Protein AF-0000000072542657 (afdb_homodimer)

Radius of gyration: 41.45 Å; Cα contacts (8 Å, |Δi|>4): 492; chains: 2; bounding box: 58×145×96 Å

Foldseek 3Di:
DPPPVPVVPDPPPQLDDPVLVVVLVVLLVLLVVLLVVLVVVLVVLVVVLVVLLVVLVVLLVVLVCCLPDPVQPPPPVSNVLSVLVNVLSVVLSVLSVVLSVLLCVLRNVLSVVLSVVSVVLVVLVVVLVVLSVQLVVLVVQLVVLVPDDPDPVSVVSNVVSVVSNVVSSVVNCVSSVVSSVVSVVSSVCVCVSVVRSVVSSVVSVVVSVVVSCVSVVVSCVVVPPPPPADPVRVVVVVVVVVVVVCPDPVNDD/DPPPVPVVPDPPPQLDDPVLVVVLVVLLVLLVVLLVVLVVVLVVLVVVLVVLLVVLVVLLCVLVCCLPDPVQPPPPVSNVLSVLVNVLSVVLSVLSVVLSVLLCVLRNVLSVVLSVVSVVLVVLVVVLVVLSVQLVVLVVQLVVLVPDDPDPVSVVVNVVSVVSNVVSSVVNCVSSVVSSVVSVVSSVCVCVSVVRSVVSSVVSVVVSVVVSCVSVVVSCVVVVRPPPADPVRVVVVVVVVVVVVCPDPVNDD

pLDDT: mean 90.81, std 12.8, range [32.62, 98.88]

Organism: Lottia gigantea (NCBI:txid225164)

Nearest PDB structures (foldseek):
  1uru-assembly1_A-2  TM=7.744E-01  e=8.274E-05  Drosophila melanogaster
  8a1g-assembly2_B  TM=8.338E-01  e=2.857E-04  Homo sapiens
  8afz-assembly1_A  TM=7.514E-01  e=5.567E-04  Homo sapiens
  2elb-assembly1_A-2  TM=5.840E-01  e=8.678E-05  Homo sapiens
  1wdz-assembly1_B  TM=6.066E-01  e=4.753E-03  Homo sapiens

Structure (mmCIF, N/CA/C/O back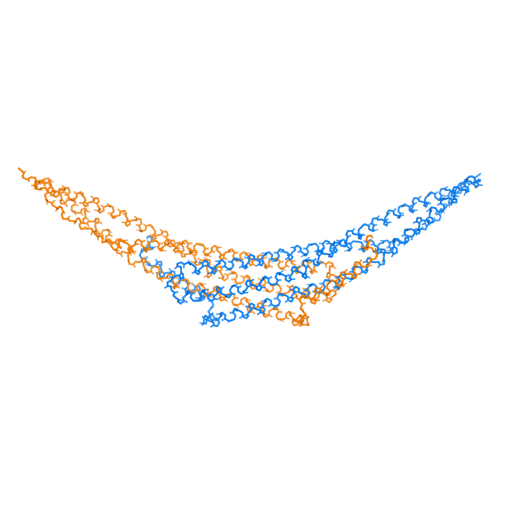bone):
data_AF-0000000072542657-model_v1
#
loop_
_entity.id
_entity.type
_entity.pdbx_description
1 polymer 'BAR domain-containing protein'
#
loop_
_atom_site.group_PDB
_atom_site.id
_atom_site.type_symbol
_atom_site.label_atom_id
_atom_site.label_alt_id
_atom_site.label_comp_id
_atom_site.label_asym_id
_atom_site.label_entity_id
_atom_site.label_seq_id
_atom_site.pdbx_PDB_ins_code
_atom_site.Cartn_x
_atom_site.Cartn_y
_atom_site.Cartn_z
_atom_site.occupancy
_atom_site.B_iso_or_equiv
_atom_site.auth_seq_id
_atom_site.auth_comp_id
_atom_site.auth_asym_id
_atom_site.auth_atom_id
_atom_site.pdbx_PDB_model_num
ATOM 1 N N . MET A 1 1 ? 28.375 70.812 43.281 1 33.03 1 MET A N 1
ATOM 2 C CA . MET A 1 1 ? 27.562 70.062 42.312 1 33.03 1 MET A CA 1
ATOM 3 C C . MET A 1 1 ? 27.156 68.688 42.812 1 33.03 1 MET A C 1
ATOM 5 O O . MET A 1 1 ? 28 67.812 43.031 1 33.03 1 MET A O 1
ATOM 9 N N . SER A 1 2 ? 26.172 68.562 43.75 1 33.94 2 SER A N 1
ATOM 10 C CA . SER A 1 2 ? 25.734 67.438 44.562 1 33.94 2 SER A CA 1
ATOM 11 C C . SER A 1 2 ? 25.344 66.25 43.719 1 33.94 2 SER A C 1
ATOM 13 O O . SER A 1 2 ? 24.531 66.375 42.781 1 33.94 2 SER A O 1
ATOM 15 N N . TRP A 1 3 ? 26.234 65.25 43.344 1 39.41 3 TRP A N 1
ATOM 16 C CA . TRP A 1 3 ? 26.141 63.938 42.719 1 39.41 3 TRP A CA 1
ATOM 17 C C . TRP A 1 3 ? 25.031 63.125 43.344 1 39.41 3 TRP A C 1
ATOM 19 O O . TRP A 1 3 ? 25.125 62.75 44.531 1 39.41 3 TRP A O 1
ATOM 29 N N . ASN A 1 4 ? 23.75 63.562 43.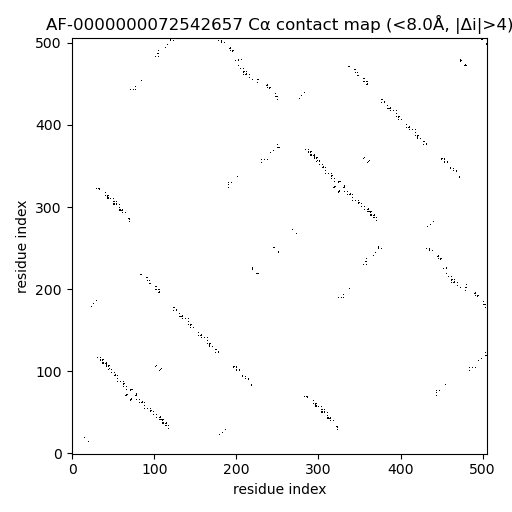375 1 40.38 4 ASN A N 1
ATOM 30 C CA . ASN A 1 4 ? 22.688 62.75 43.938 1 40.38 4 ASN A CA 1
ATOM 31 C C . ASN A 1 4 ? 22.641 61.344 43.281 1 40.38 4 ASN A C 1
ATOM 33 O O . ASN A 1 4 ? 22.297 61.25 42.125 1 40.38 4 ASN A O 1
ATOM 37 N N . PRO A 1 5 ? 23.344 60.375 43.625 1 45.75 5 PRO A N 1
ATOM 38 C CA . PRO A 1 5 ? 23.469 59 43.156 1 45.75 5 PRO A CA 1
ATOM 39 C C . PRO A 1 5 ? 22.125 58.312 42.938 1 45.75 5 PRO A C 1
ATOM 41 O O . PRO A 1 5 ? 22.047 57.281 42.281 1 45.75 5 PRO A O 1
ATOM 44 N N . PHE A 1 6 ? 21.234 58.719 43.875 1 43.47 6 PHE A N 1
ATOM 45 C CA . PHE A 1 6 ? 19.984 57.969 43.906 1 43.47 6 PHE A CA 1
ATOM 46 C C . PHE A 1 6 ? 19.062 58.469 42.781 1 43.47 6 PHE A C 1
ATOM 48 O O . PHE A 1 6 ? 17.828 58.438 42.938 1 43.47 6 PHE A O 1
ATOM 55 N N . SER A 1 7 ? 19.391 59.469 41.969 1 40.34 7 SER A N 1
ATOM 56 C CA . SER A 1 7 ? 18.469 59.656 40.844 1 40.34 7 SER A CA 1
ATOM 57 C C . SER A 1 7 ? 18.062 58.312 40.219 1 40.34 7 SER A C 1
ATOM 59 O O . SER A 1 7 ? 18.844 57.719 39.469 1 40.34 7 SER A O 1
ATOM 61 N N . ARG A 1 8 ? 17.484 57.5 41.031 1 45.34 8 ARG A N 1
ATOM 62 C CA . ARG A 1 8 ? 16.812 56.312 40.5 1 45.34 8 ARG A CA 1
ATOM 63 C C . ARG A 1 8 ? 16.125 56.625 39.156 1 45.34 8 ARG A C 1
ATOM 65 O O . ARG A 1 8 ? 15.203 57.438 39.094 1 45.34 8 ARG A O 1
ATOM 72 N N . ALA A 1 9 ? 16.797 56.656 38.094 1 43.72 9 ALA A N 1
ATOM 73 C CA . ALA A 1 9 ? 16.25 56.75 36.719 1 43.72 9 ALA A CA 1
ATOM 74 C C . ALA A 1 9 ? 14.898 56.062 36.656 1 43.72 9 ALA A C 1
ATOM 76 O O . ALA A 1 9 ? 14.711 54.969 37.219 1 43.72 9 ALA A O 1
ATOM 77 N N . ALA A 1 10 ? 13.781 56.656 36.562 1 46.75 10 ALA A N 1
ATOM 78 C CA . ALA A 1 10 ? 12.414 56.156 36.312 1 46.75 10 ALA A CA 1
ATOM 79 C C . ALA A 1 10 ? 12.422 54.875 35.5 1 46.75 10 ALA A C 1
ATOM 81 O O . ALA A 1 10 ? 13.234 54.719 34.594 1 46.75 10 ALA A O 1
ATOM 82 N N . PRO A 1 11 ? 11.977 53.75 35.938 1 47.59 11 PRO A N 1
ATOM 83 C CA . PRO A 1 11 ? 11.883 52.469 35.188 1 47.59 11 PRO A CA 1
ATOM 84 C C . PRO A 1 11 ? 11.531 52.719 33.719 1 47.59 11 PRO A C 1
ATOM 86 O O . PRO A 1 11 ? 10.609 53.469 33.406 1 47.59 11 PRO A O 1
ATOM 89 N N . ARG A 1 12 ? 12.492 52.719 32.781 1 54 12 ARG A N 1
ATOM 90 C CA . ARG A 1 12 ? 12.359 52.875 31.328 1 54 12 ARG A CA 1
ATOM 91 C C . ARG A 1 12 ? 11.047 52.281 30.828 1 54 12 ARG A C 1
ATOM 93 O O . ARG A 1 12 ? 10.742 51.125 31.125 1 54 12 ARG A O 1
ATOM 100 N N . LYS A 1 13 ? 9.984 53.062 30.734 1 57.72 13 LYS A N 1
ATOM 101 C CA . LYS A 1 13 ? 8.672 52.625 30.25 1 57.72 13 LYS A CA 1
ATOM 102 C C . LYS A 1 13 ? 8.789 51.75 29.016 1 57.72 13 LYS A C 1
ATOM 104 O O . LYS A 1 13 ? 9.289 52.188 27.969 1 57.72 13 LYS A O 1
ATOM 109 N N . SER A 1 14 ? 8.898 50.562 29.203 1 66.75 14 SER A N 1
ATOM 110 C CA . SER A 1 14 ? 8.93 49.625 28.078 1 66.75 14 SER A CA 1
ATOM 111 C C . SER A 1 14 ? 7.664 49.75 27.234 1 66.75 14 SER A C 1
ATOM 113 O O . SER A 1 14 ? 6.578 50 27.766 1 66.75 14 SER A O 1
ATOM 115 N N . VAL A 1 15 ? 7.785 49.938 25.969 1 80.19 15 VAL A N 1
ATOM 116 C CA . VAL A 1 15 ? 6.699 50.094 25 1 80.19 15 VAL A CA 1
ATOM 117 C C . VAL A 1 15 ? 5.809 48.844 25.031 1 80.19 15 VAL A C 1
ATOM 119 O O . VAL A 1 15 ? 4.625 48.938 24.688 1 80.19 15 VAL A O 1
ATOM 122 N N . ILE A 1 16 ? 6.367 47.719 25.578 1 85.5 16 ILE A N 1
ATOM 123 C CA . ILE A 1 16 ? 5.605 46.469 25.625 1 85.5 16 ILE A CA 1
ATOM 124 C C . ILE A 1 16 ? 5.777 45.812 26.984 1 85.5 16 ILE A C 1
ATOM 126 O O . ILE A 1 16 ? 6.883 45.781 27.547 1 85.5 16 ILE A O 1
ATOM 130 N N . SER A 1 17 ? 4.715 45.469 27.547 1 87.88 17 SER A N 1
ATOM 131 C CA . SER A 1 17 ? 4.762 44.781 28.844 1 87.88 17 SER A CA 1
ATOM 132 C C . SER A 1 17 ? 5.371 43.375 28.703 1 87.88 17 SER A C 1
ATOM 134 O O . SER A 1 17 ? 5.324 42.781 27.625 1 87.88 17 SER A O 1
ATOM 136 N N . ARG A 1 18 ? 5.859 42.875 29.75 1 89.38 18 ARG A N 1
ATOM 137 C CA . ARG A 1 18 ? 6.453 41.531 29.766 1 89.38 18 ARG A CA 1
ATOM 138 C C . ARG A 1 18 ? 5.414 40.469 29.438 1 89.38 18 ARG A C 1
ATOM 140 O O . ARG A 1 18 ? 5.715 39.5 28.75 1 89.38 18 ARG A O 1
ATOM 147 N N . THR A 1 19 ? 4.215 40.594 29.922 1 91.44 19 THR A N 1
ATOM 148 C CA . THR A 1 19 ? 3.127 39.625 29.672 1 91.44 19 THR A CA 1
ATOM 149 C C . THR A 1 19 ? 2.756 39.594 28.203 1 91.44 19 THR A C 1
ATOM 151 O O . THR A 1 19 ? 2.578 38.531 27.625 1 91.44 19 THR A O 1
ATOM 154 N N . GLN A 1 20 ? 2.672 40.781 27.609 1 90.94 20 GLN A N 1
ATOM 155 C CA . GLN A 1 20 ? 2.342 40.844 26.188 1 90.94 20 GLN A CA 1
ATOM 156 C C . GLN A 1 20 ? 3.426 40.219 25.328 1 90.94 20 GLN A C 1
ATOM 158 O O . GLN A 1 20 ? 3.125 39.531 24.328 1 90.94 20 GLN A O 1
ATOM 163 N N . GLU A 1 21 ? 4.621 40.406 25.734 1 92.69 21 GLU A N 1
ATOM 164 C CA . GLU A 1 21 ? 5.742 39.844 25 1 92.69 21 GLU A CA 1
ATOM 165 C C . GLU A 1 21 ? 5.742 38.312 25.125 1 92.69 21 GLU A C 1
ATOM 167 O O . GLU A 1 21 ? 5.996 37.625 24.141 1 92.69 21 GLU A O 1
ATOM 172 N N . ARG A 1 22 ? 5.414 37.844 26.25 1 94.75 22 ARG A N 1
ATOM 173 C CA . ARG A 1 22 ? 5.355 36.375 26.469 1 94.75 22 ARG A CA 1
ATOM 174 C C . ARG A 1 22 ? 4.262 35.75 25.625 1 94.75 22 ARG A C 1
ATOM 176 O O . ARG A 1 22 ? 4.465 34.688 25.047 1 94.75 22 ARG A O 1
ATOM 183 N N . GLU A 1 23 ? 3.115 36.375 25.594 1 95.19 23 GLU A N 1
ATOM 184 C CA . GLU A 1 23 ? 2.002 35.875 24.781 1 95.19 23 GLU A CA 1
ATOM 185 C C . GLU A 1 23 ? 2.346 35.906 23.297 1 95.19 23 GLU A C 1
ATOM 187 O O . GLU A 1 23 ? 1.995 34.969 22.578 1 95.19 23 GLU A O 1
ATOM 192 N N . PHE A 1 24 ? 2.992 36.938 22.906 1 95.75 24 PHE A N 1
ATOM 193 C CA . PHE A 1 24 ? 3.422 37.062 21.516 1 95.75 24 PHE A CA 1
ATOM 194 C C . PHE A 1 24 ? 4.391 35.938 21.156 1 95.75 24 PHE A C 1
ATOM 196 O O . PHE A 1 24 ? 4.25 35.281 20.125 1 95.75 24 PHE A O 1
ATOM 203 N N . GLU A 1 25 ? 5.32 35.656 22.031 1 96 25 GLU A N 1
ATOM 204 C CA . GLU A 1 25 ? 6.305 34.625 21.812 1 96 25 GLU A CA 1
ATOM 205 C C . GLU A 1 25 ? 5.641 33.25 21.719 1 96 25 GLU A C 1
ATOM 207 O O . GLU A 1 25 ? 6.055 32.406 20.922 1 96 25 GLU A O 1
ATOM 212 N N . LYS A 1 26 ? 4.676 33.031 22.531 1 96.38 26 LYS A N 1
ATOM 213 C CA . LYS A 1 26 ? 3.922 31.781 22.5 1 96.38 26 LYS A CA 1
ATOM 214 C C . LYS A 1 26 ? 3.219 31.609 21.156 1 96.38 26 LYS A C 1
ATOM 216 O O . LYS A 1 26 ? 3.227 30.5 20.594 1 96.38 26 LYS A O 1
ATOM 221 N N . ASP A 1 27 ? 2.623 32.656 20.672 1 96.06 27 ASP A N 1
ATOM 222 C CA . ASP A 1 27 ? 1.926 32.625 19.391 1 96.06 27 ASP A CA 1
ATOM 223 C C . ASP A 1 27 ? 2.898 32.344 18.25 1 96.06 27 ASP A C 1
ATOM 225 O O . ASP A 1 27 ? 2.592 31.562 17.344 1 96.06 27 ASP A O 1
ATOM 229 N N . VAL A 1 28 ? 4.023 32.969 18.312 1 96.31 28 VAL A N 1
ATOM 230 C CA . VAL A 1 28 ? 5.031 32.781 17.281 1 96.31 28 VAL A CA 1
ATOM 231 C C . VAL A 1 28 ? 5.512 31.328 17.281 1 96.31 28 VAL A C 1
ATOM 233 O O . VAL A 1 28 ? 5.691 30.719 16.219 1 96.31 28 VAL A O 1
ATOM 236 N N . LYS A 1 29 ? 5.68 30.797 18.453 1 96.81 29 LYS A N 1
ATOM 237 C CA . LYS A 1 29 ? 6.082 29.391 18.562 1 96.81 29 LYS A CA 1
ATOM 238 C C . LYS A 1 29 ? 5.023 28.469 17.969 1 96.81 29 LYS A C 1
ATOM 240 O O . LYS A 1 29 ? 5.352 27.484 17.297 1 96.81 29 LYS A O 1
ATOM 245 N N . LYS A 1 30 ? 3.787 28.734 18.234 1 95.5 30 LYS A N 1
ATOM 246 C CA . LYS A 1 30 ? 2.689 27.938 17.688 1 95.5 30 LYS A CA 1
ATOM 247 C C . LYS A 1 30 ? 2.684 27.969 16.172 1 95.5 30 LYS A C 1
ATOM 249 O O . LYS A 1 30 ? 2.418 26.953 15.523 1 95.5 30 LYS A O 1
ATOM 254 N N . ILE A 1 31 ? 2.977 29.125 15.641 1 96.12 31 ILE A N 1
ATOM 255 C CA . ILE A 1 31 ? 3.043 29.266 14.188 1 96.12 31 ILE A CA 1
ATOM 256 C C . ILE A 1 31 ? 4.141 28.375 13.633 1 96.12 31 ILE A C 1
ATOM 258 O O . ILE A 1 31 ? 3.951 27.719 12.602 1 96.12 31 ILE A O 1
ATOM 262 N N . GLU A 1 32 ? 5.227 28.375 14.312 1 96.12 32 GLU A N 1
ATOM 263 C CA . GLU A 1 32 ? 6.328 27.516 13.883 1 96.12 32 GLU A CA 1
ATOM 264 C C . GLU A 1 32 ? 5.941 26.047 13.938 1 96.12 32 GLU A C 1
ATOM 266 O O . GLU A 1 32 ? 6.258 25.281 13.023 1 96.12 32 GLU A O 1
ATOM 271 N N . GLU A 1 33 ? 5.285 25.656 14.969 1 96.25 33 GLU A N 1
ATOM 272 C CA . GLU A 1 33 ? 4.836 24.281 15.117 1 96.25 33 GLU A CA 1
ATOM 273 C C . GLU A 1 33 ? 3.805 23.906 14.062 1 96.25 33 GLU A C 1
ATOM 275 O O . GLU A 1 33 ? 3.791 22.781 13.562 1 96.25 33 GLU A O 1
ATOM 280 N N . LEU A 1 34 ? 2.904 24.859 13.773 1 95.88 34 LEU A N 1
ATOM 281 C CA . LEU A 1 34 ? 1.908 24.641 12.734 1 95.88 34 LEU A CA 1
ATOM 282 C C . LEU A 1 34 ? 2.576 24.391 11.391 1 95.88 34 LEU A C 1
ATOM 284 O O . LEU A 1 34 ? 2.172 23.484 10.648 1 95.88 34 LEU A O 1
ATOM 288 N N . ASP A 1 35 ? 3.543 25.188 11.109 1 95.5 35 ASP A N 1
ATOM 289 C CA . ASP A 1 35 ? 4.289 25.016 9.867 1 95.5 35 ASP A CA 1
ATOM 290 C C . ASP A 1 35 ? 4.926 23.625 9.797 1 95.5 35 ASP A C 1
ATOM 292 O O . ASP A 1 35 ? 4.754 22.906 8.812 1 95.5 35 ASP A O 1
ATOM 296 N N . GLU A 1 36 ? 5.594 23.234 10.859 1 96.5 36 GLU A N 1
ATOM 297 C CA . GLU A 1 36 ? 6.266 21.938 10.914 1 96.5 36 GLU A CA 1
ATOM 298 C C . GLU A 1 36 ? 5.266 20.797 10.789 1 96.5 36 GLU A C 1
ATOM 300 O O . GLU A 1 36 ? 5.492 19.844 10.031 1 96.5 36 GLU A O 1
ATOM 305 N N . SER A 1 37 ? 4.176 20.875 11.531 1 95.94 37 SER A N 1
ATOM 306 C CA . SER A 1 37 ? 3.162 19.828 11.516 1 95.94 37 SER A CA 1
ATOM 307 C C . SER A 1 37 ? 2.52 19.703 10.133 1 95.94 37 SER A C 1
ATOM 309 O O . SER A 1 37 ? 2.236 18.594 9.68 1 95.94 37 SER A O 1
ATOM 311 N N . SER A 1 38 ? 2.23 20.859 9.516 1 96.38 38 SER A N 1
ATOM 312 C CA . SER A 1 38 ? 1.633 20.844 8.188 1 96.38 38 SER A CA 1
ATOM 313 C C . SER A 1 38 ? 2.555 20.172 7.172 1 96.38 38 SER A C 1
ATOM 315 O O . SER A 1 38 ? 2.107 19.359 6.359 1 96.38 38 SER A O 1
ATOM 317 N N . ARG A 1 39 ? 3.836 20.438 7.246 1 96.94 39 ARG A N 1
ATOM 318 C CA . ARG A 1 39 ? 4.816 19.844 6.34 1 96.94 39 ARG A CA 1
ATOM 319 C C . ARG A 1 39 ? 4.93 18.344 6.562 1 96.94 39 ARG A C 1
ATOM 321 O O . ARG A 1 39 ? 4.969 17.578 5.602 1 96.94 39 ARG A O 1
ATOM 328 N N . LYS A 1 40 ? 4.941 18 7.766 1 97.25 40 LYS A N 1
ATOM 329 C CA . LYS A 1 40 ? 5.027 16.578 8.102 1 97.25 40 LYS A CA 1
ATOM 330 C C . LYS A 1 40 ? 3.807 15.812 7.598 1 97.25 40 LYS A C 1
ATOM 332 O O . LYS A 1 40 ? 3.939 14.734 7.012 1 97.25 40 LYS A O 1
ATOM 337 N N . LEU A 1 41 ? 2.67 16.359 7.711 1 97.25 41 LEU A N 1
ATOM 338 C CA . LEU A 1 41 ? 1.425 15.68 7.387 1 97.25 41 LEU A CA 1
ATOM 339 C C . LEU A 1 41 ? 1.286 15.492 5.879 1 97.25 41 LEU A C 1
ATOM 341 O O . LEU A 1 41 ? 0.872 14.422 5.422 1 97.25 41 LEU A O 1
ATOM 345 N N . TYR A 1 42 ? 1.522 16.547 5.09 1 97.31 42 TYR A N 1
ATOM 346 C CA . TYR A 1 42 ? 1.336 16.328 3.66 1 97.31 42 TYR A CA 1
ATOM 347 C C . TYR A 1 42 ? 2.357 15.336 3.119 1 97.31 42 TYR A C 1
ATOM 349 O O . TYR A 1 42 ? 2.074 14.602 2.17 1 97.31 42 TYR A O 1
ATOM 357 N N . LYS A 1 43 ? 3.58 15.25 3.756 1 98.25 43 LYS A N 1
ATOM 358 C CA . LYS A 1 43 ? 4.551 14.227 3.371 1 98.25 43 LYS A CA 1
ATOM 359 C C . LYS A 1 43 ? 4.055 12.828 3.732 1 98.25 43 LYS A C 1
ATOM 361 O O . LYS A 1 43 ? 4.223 11.883 2.961 1 98.25 43 LYS A O 1
ATOM 366 N N . ASP A 1 44 ? 3.484 12.719 4.883 1 98.25 44 ASP A N 1
ATOM 367 C CA . ASP A 1 44 ? 2.914 11.445 5.312 1 98.25 44 ASP A CA 1
ATOM 368 C C . ASP A 1 44 ? 1.829 10.969 4.348 1 98.25 44 ASP A C 1
ATOM 370 O O . ASP A 1 44 ? 1.797 9.805 3.965 1 98.25 44 ASP A O 1
ATOM 374 N N . VAL A 1 45 ? 0.948 11.844 3.977 1 98.75 45 VAL A N 1
ATOM 375 C CA . VAL A 1 45 ? -0.148 11.484 3.082 1 98.75 45 VAL A CA 1
ATOM 376 C C . VAL A 1 45 ? 0.405 11.117 1.708 1 98.75 45 VAL A C 1
ATOM 378 O O . VAL A 1 45 ? -0.086 10.188 1.062 1 98.75 45 VAL A O 1
ATOM 381 N N . LYS A 1 46 ? 1.39 11.828 1.282 1 98.75 46 LYS A N 1
ATOM 382 C CA . LYS A 1 46 ? 2.033 11.484 0.019 1 98.75 46 LYS A CA 1
ATOM 383 C C . LYS A 1 46 ? 2.59 10.062 0.056 1 98.75 46 LYS A C 1
ATOM 385 O O . LYS A 1 46 ? 2.449 9.312 -0.909 1 98.75 46 LYS A O 1
ATOM 390 N N . ARG A 1 47 ? 3.262 9.758 1.125 1 98.69 47 ARG A N 1
ATOM 391 C CA . ARG A 1 47 ? 3.785 8.406 1.292 1 98.69 47 ARG A CA 1
ATOM 392 C C . ARG A 1 47 ? 2.66 7.375 1.26 1 98.69 47 ARG A C 1
ATOM 394 O O . ARG A 1 47 ? 2.822 6.289 0.696 1 98.69 47 ARG A O 1
ATOM 401 N N . TRP A 1 48 ? 1.566 7.688 1.832 1 98.88 48 TRP A N 1
ATOM 402 C CA . TRP A 1 48 ? 0.396 6.816 1.828 1 98.88 48 TRP A CA 1
ATOM 403 C C . TRP A 1 48 ? -0.142 6.633 0.413 1 98.88 48 TRP A C 1
ATOM 405 O O . TRP A 1 48 ? -0.475 5.52 0.008 1 98.88 48 TRP A O 1
ATOM 415 N N . ILE A 1 49 ? -0.202 7.688 -0.342 1 98.88 49 ILE A N 1
ATOM 416 C CA . ILE A 1 49 ? -0.633 7.637 -1.735 1 98.88 49 ILE A CA 1
ATOM 417 C C . ILE A 1 49 ? 0.293 6.715 -2.529 1 98.88 49 ILE A C 1
ATOM 419 O O . ILE A 1 49 ? -0.171 5.867 -3.295 1 98.88 49 ILE A O 1
ATOM 423 N N . GLU A 1 50 ? 1.547 6.852 -2.303 1 98.75 50 GLU A N 1
ATOM 424 C CA . GLU A 1 50 ? 2.525 6.02 -2.992 1 98.75 50 GLU A CA 1
ATOM 425 C C . GLU A 1 50 ? 2.355 4.547 -2.627 1 98.75 50 GLU A C 1
ATOM 427 O O . GLU A 1 50 ? 2.453 3.672 -3.488 1 98.75 50 GLU A O 1
ATOM 432 N N . ALA A 1 51 ? 2.164 4.27 -1.41 1 98.75 51 ALA A N 1
ATOM 433 C CA . ALA A 1 51 ? 1.943 2.898 -0.955 1 98.75 51 ALA A CA 1
ATOM 434 C C . ALA A 1 51 ? 0.683 2.309 -1.582 1 98.75 51 ALA A C 1
ATOM 436 O O . ALA A 1 51 ? 0.673 1.147 -1.997 1 98.75 51 ALA A O 1
ATOM 437 N N . ASN A 1 52 ? -0.384 3.094 -1.649 1 98.81 52 ASN A N 1
ATOM 438 C CA . ASN A 1 52 ? -1.615 2.654 -2.297 1 98.81 52 ASN A CA 1
ATOM 439 C C . ASN A 1 52 ? -1.377 2.279 -3.758 1 98.81 52 ASN A C 1
ATOM 441 O O . ASN A 1 52 ? -1.9 1.273 -4.238 1 98.81 52 ASN A O 1
ATOM 445 N N . ASN A 1 53 ? -0.624 3.107 -4.387 1 98.75 53 ASN A N 1
ATOM 446 C CA . ASN A 1 53 ? -0.299 2.822 -5.777 1 98.75 53 ASN A CA 1
ATOM 447 C C . ASN A 1 53 ? 0.475 1.515 -5.918 1 98.75 53 ASN A C 1
ATOM 449 O O . ASN A 1 53 ? 0.244 0.747 -6.852 1 98.75 53 ASN A O 1
ATOM 453 N N . ALA A 1 54 ? 1.389 1.293 -5.027 1 98.69 54 ALA A N 1
ATOM 454 C CA . ALA A 1 54 ? 2.176 0.062 -5.047 1 98.69 54 ALA A CA 1
ATOM 455 C C . ALA A 1 54 ? 1.285 -1.16 -4.84 1 98.69 54 ALA A C 1
ATOM 457 O O . ALA A 1 54 ? 1.488 -2.197 -5.477 1 98.69 54 ALA A O 1
ATOM 458 N N . VAL A 1 55 ? 0.282 -1.086 -3.971 1 98.75 55 VAL A N 1
ATOM 459 C CA . VAL A 1 55 ? -0.667 -2.17 -3.742 1 98.75 55 VAL A CA 1
ATOM 460 C C . VAL A 1 55 ? -1.443 -2.457 -5.023 1 98.75 55 VAL A C 1
ATOM 462 O O . VAL A 1 55 ? -1.523 -3.605 -5.465 1 98.75 55 VAL A O 1
ATOM 465 N N . ALA A 1 56 ? -1.954 -1.392 -5.605 1 98.5 56 ALA A N 1
ATOM 466 C CA . ALA A 1 56 ? -2.748 -1.55 -6.82 1 98.5 56 ALA A CA 1
ATOM 467 C C . ALA A 1 56 ? -1.924 -2.193 -7.934 1 98.5 56 ALA A C 1
ATOM 469 O O . ALA A 1 56 ? -2.379 -3.137 -8.586 1 98.5 56 ALA A O 1
ATOM 470 N N . LYS A 1 57 ? -0.743 -1.73 -8.109 1 98.25 57 LYS A N 1
ATOM 471 C CA . LYS A 1 57 ? 0.137 -2.234 -9.156 1 98.25 57 LYS A CA 1
ATOM 472 C C . LYS A 1 57 ? 0.514 -3.691 -8.906 1 98.25 57 LYS A C 1
ATOM 474 O O . LYS A 1 57 ? 0.487 -4.512 -9.828 1 98.25 57 LYS A O 1
ATOM 479 N N . SER A 1 58 ? 0.919 -4 -7.719 1 98.44 58 SER A N 1
ATOM 480 C CA . SER A 1 58 ? 1.338 -5.355 -7.383 1 98.44 58 SER A CA 1
ATOM 481 C C . SER A 1 58 ? 0.176 -6.336 -7.496 1 98.44 58 SER A C 1
ATOM 483 O O . SER A 1 58 ? 0.352 -7.465 -7.957 1 98.44 58 SER A O 1
ATOM 485 N N . GLU A 1 59 ? -0.988 -5.906 -7.066 1 98.25 59 GLU A N 1
ATOM 486 C CA . GLU A 1 59 ? -2.158 -6.77 -7.176 1 98.25 59 GLU A CA 1
ATOM 487 C C . GLU A 1 59 ? -2.504 -7.047 -8.641 1 98.25 59 GLU A C 1
ATOM 489 O O . GLU A 1 59 ? -2.799 -8.188 -9.008 1 98.25 59 GLU A O 1
ATOM 494 N N . ARG A 1 60 ? -2.467 -6.062 -9.445 1 97.75 60 ARG A N 1
ATOM 495 C CA . ARG A 1 60 ? -2.717 -6.223 -10.875 1 97.75 60 ARG A CA 1
ATOM 496 C C . ARG A 1 60 ? -1.705 -7.18 -11.5 1 97.75 60 ARG A C 1
ATOM 498 O O . ARG A 1 60 ? -2.062 -8 -12.352 1 97.75 60 ARG A O 1
ATOM 505 N N . LYS A 1 61 ? -0.526 -7.055 -11.109 1 98.25 61 LYS A N 1
ATOM 506 C CA . LYS A 1 61 ? 0.523 -7.926 -11.625 1 98.25 61 LYS A CA 1
ATOM 507 C C . LYS A 1 61 ? 0.24 -9.383 -11.297 1 98.25 61 LYS A C 1
ATOM 509 O O . LYS A 1 61 ? 0.431 -10.266 -12.141 1 98.25 61 LYS A O 1
ATOM 514 N N . ILE A 1 62 ? -0.182 -9.664 -10.086 1 98.44 62 ILE A N 1
ATOM 515 C CA . ILE A 1 62 ? -0.507 -11.023 -9.672 1 98.44 62 ILE A CA 1
ATOM 516 C C . ILE A 1 62 ? -1.59 -11.594 -10.586 1 98.44 62 ILE A C 1
ATOM 518 O O . ILE A 1 62 ? -1.443 -12.695 -11.125 1 98.44 62 ILE A O 1
ATOM 522 N N . SER A 1 63 ? -2.705 -10.852 -10.734 1 97.56 63 SER A N 1
ATOM 523 C CA . SER A 1 63 ? -3.834 -11.367 -11.508 1 97.56 63 SER A CA 1
ATOM 524 C C . SER A 1 63 ? -3.453 -11.578 -12.969 1 97.56 63 SER A C 1
ATOM 526 O O . SER A 1 63 ? -3.809 -12.594 -13.562 1 97.56 63 SER A O 1
ATOM 528 N N . GLN A 1 64 ? -2.678 -10.672 -13.523 1 97.56 64 GLN A N 1
ATOM 529 C CA . GLN A 1 64 ? -2.27 -10.781 -14.922 1 97.56 64 GLN A CA 1
ATOM 530 C C . GLN A 1 64 ? -1.274 -11.922 -15.117 1 97.56 64 GLN A C 1
ATOM 532 O O . GLN A 1 64 ? -1.375 -12.68 -16.078 1 97.56 64 GLN A O 1
ATOM 537 N N . ASP A 1 65 ? -0.322 -12.008 -14.227 1 97.38 65 ASP A N 1
ATOM 538 C CA . ASP A 1 65 ? 0.654 -13.086 -14.328 1 97.38 65 ASP A CA 1
ATOM 539 C C . ASP A 1 65 ? -0.017 -14.453 -14.18 1 97.38 65 ASP A C 1
ATOM 541 O O . ASP A 1 65 ? 0.334 -15.398 -14.883 1 97.38 65 ASP A O 1
ATOM 545 N N . LEU A 1 66 ? -0.961 -14.539 -13.289 1 97 66 LEU A N 1
ATOM 546 C CA . LEU A 1 66 ? -1.689 -15.797 -13.125 1 97 66 LEU A CA 1
ATOM 547 C C . LEU A 1 66 ? -2.512 -16.109 -14.367 1 97 66 LEU A C 1
ATOM 549 O O . LEU A 1 66 ? -2.484 -17.234 -14.867 1 97 66 LEU A O 1
ATOM 553 N N . LEU A 1 67 ? -3.16 -15.133 -14.922 1 94.94 67 LEU A N 1
ATOM 554 C CA . LEU A 1 67 ? -4.016 -15.297 -16.094 1 94.94 67 LEU A CA 1
ATOM 555 C C . LEU A 1 67 ? -3.201 -15.758 -17.297 1 94.94 67 LEU A C 1
ATOM 557 O O . LEU A 1 67 ? -3.682 -16.562 -18.109 1 94.94 67 LEU A O 1
ATOM 561 N N . ASN A 1 68 ? -1.975 -15.352 -17.344 1 93.56 68 ASN A N 1
ATOM 562 C CA . ASN A 1 68 ? -1.136 -15.648 -18.5 1 93.56 68 ASN A CA 1
ATOM 563 C C . ASN A 1 68 ? -0.208 -16.828 -18.234 1 93.56 68 ASN A C 1
ATOM 565 O O . ASN A 1 68 ? 0.645 -17.156 -19.062 1 93.56 68 ASN A O 1
ATOM 569 N N . SER A 1 69 ? -0.413 -17.453 -17.125 1 94.12 69 SER A N 1
ATOM 570 C CA . SER A 1 69 ? 0.491 -18.531 -16.75 1 94.12 69 SER A CA 1
ATOM 571 C C . SER A 1 69 ? -0.08 -19.891 -17.141 1 94.12 69 SER A C 1
ATOM 573 O O . SER A 1 69 ? -1.29 -20.031 -17.328 1 94.12 69 SER A O 1
ATOM 575 N N . VAL A 1 70 ? 0.771 -20.906 -17.234 1 93.38 70 VAL A N 1
ATOM 576 C CA . VAL A 1 70 ? 0.398 -22.281 -17.547 1 93.38 70 VAL A CA 1
ATOM 577 C C . VAL A 1 70 ? -0.356 -22.891 -16.359 1 93.38 70 VAL A C 1
ATOM 579 O O . VAL A 1 70 ? -0.987 -23.953 -16.5 1 93.38 70 VAL A O 1
ATOM 582 N N . LEU A 1 71 ? -0.276 -22.219 -15.234 1 91.5 71 LEU A N 1
ATOM 583 C CA . LEU A 1 71 ? -1.031 -22.688 -14.078 1 91.5 71 LEU A CA 1
ATOM 584 C C . LEU A 1 71 ? -2.531 -22.625 -14.344 1 91.5 71 LEU A C 1
ATOM 586 O O . LEU A 1 71 ? -3.279 -23.5 -13.898 1 91.5 71 LEU A O 1
ATOM 590 N N . CYS A 1 72 ? -2.873 -21.641 -15.055 1 88.69 72 CYS A N 1
ATOM 591 C CA . CYS A 1 72 ? -4.293 -21.406 -15.289 1 88.69 72 CYS A CA 1
ATOM 592 C C . CYS A 1 72 ? -4.676 -21.75 -16.719 1 88.69 72 CYS A C 1
ATOM 594 O O . CYS A 1 72 ? -5.852 -21.969 -17.016 1 88.69 72 CYS A O 1
ATOM 596 N N . GLN A 1 73 ? -3.637 -21.953 -17.469 1 84.44 73 GLN A N 1
ATOM 597 C CA . GLN A 1 73 ? -3.918 -22.203 -18.875 1 84.44 73 GLN A CA 1
ATOM 598 C C . GLN A 1 73 ? -4.438 -23.609 -19.094 1 84.44 73 GLN A C 1
ATOM 600 O O . GLN A 1 73 ? -4.098 -24.531 -18.344 1 84.44 73 GLN A O 1
ATOM 605 N N . GLN A 1 74 ? -5.441 -23.812 -19.812 1 81.06 74 GLN A N 1
ATOM 606 C CA . GLN A 1 74 ? -5.996 -25.078 -20.297 1 81.06 74 GLN A CA 1
ATOM 607 C C . GLN A 1 74 ? -7.148 -25.531 -19.406 1 81.06 74 GLN A C 1
ATOM 609 O O . GLN A 1 74 ? -7.711 -26.609 -19.625 1 81.06 74 GLN A O 1
ATOM 614 N N . ASP A 1 75 ? -7.254 -24.891 -18.25 1 89.31 75 ASP A N 1
ATOM 615 C CA . ASP A 1 75 ? -8.445 -25.156 -17.453 1 89.31 75 ASP A CA 1
ATOM 616 C C . ASP A 1 75 ? -9.438 -24 -17.562 1 89.31 75 ASP A C 1
ATOM 618 O O . ASP A 1 75 ? -9.266 -22.953 -16.938 1 89.31 75 ASP A O 1
ATOM 622 N N . GLU A 1 76 ? -10.477 -24.219 -18.219 1 90.69 76 GLU A N 1
ATOM 623 C CA . GLU A 1 76 ? -11.422 -23.156 -18.562 1 90.69 76 GLU A CA 1
ATOM 624 C C . GLU A 1 76 ? -12.125 -22.625 -17.312 1 90.69 76 GLU A C 1
ATOM 626 O O . GLU A 1 76 ? -12.375 -21.422 -17.203 1 90.69 76 GLU A O 1
ATOM 631 N N . GLU A 1 77 ? -12.438 -23.5 -16.438 1 89 77 GLU A N 1
ATOM 632 C CA . GLU A 1 77 ? -13.148 -23.094 -15.234 1 89 77 GLU A CA 1
ATOM 633 C C . GLU A 1 77 ? -12.273 -22.203 -14.359 1 89 77 GLU A C 1
ATOM 635 O O . GLU A 1 77 ? -12.711 -21.125 -13.93 1 89 77 GLU A O 1
ATOM 640 N N . LEU A 1 78 ? -11.039 -22.625 -14.078 1 90.81 78 LEU A N 1
ATOM 641 C CA . LEU A 1 78 ? -10.109 -21.828 -13.289 1 90.81 78 LEU A CA 1
ATOM 642 C C . LEU A 1 78 ? -9.797 -20.516 -13.984 1 90.81 78 LEU A C 1
ATOM 644 O O . LEU A 1 78 ? -9.758 -19.453 -13.344 1 90.81 78 LEU A O 1
ATOM 648 N N . ARG A 1 79 ? -9.633 -20.609 -15.25 1 93.38 79 ARG A N 1
ATOM 649 C CA . ARG A 1 79 ? -9.336 -19.406 -16.031 1 93.38 79 ARG A CA 1
ATOM 650 C C . ARG A 1 79 ? -10.453 -18.375 -15.906 1 93.38 79 ARG A C 1
ATOM 652 O O . ARG A 1 79 ? -10.195 -17.188 -15.766 1 93.38 79 ARG A O 1
ATOM 659 N N . ALA A 1 80 ? -11.672 -18.797 -15.969 1 93 80 ALA A N 1
ATOM 660 C CA . ALA A 1 80 ? -12.82 -17.891 -15.875 1 93 80 ALA A CA 1
ATOM 661 C C . ALA A 1 80 ? -12.859 -17.203 -14.516 1 93 80 ALA A C 1
ATOM 663 O O . ALA A 1 80 ? -13.141 -16 -14.438 1 93 80 ALA A O 1
ATOM 664 N N . LEU A 1 81 ? -12.531 -17.906 -13.477 1 92.5 81 LEU A N 1
ATOM 665 C CA . LEU A 1 81 ? -12.5 -17.344 -12.133 1 92.5 81 LEU A CA 1
ATOM 666 C C . LEU A 1 81 ? -11.398 -16.297 -12.016 1 92.5 81 LEU A C 1
ATOM 668 O O . LEU A 1 81 ? -11.617 -15.227 -11.438 1 92.5 81 LEU A O 1
ATOM 672 N N . VAL A 1 82 ? -10.242 -16.625 -12.586 1 95.56 82 VAL A N 1
ATOM 673 C CA . VAL A 1 82 ? -9.109 -15.695 -12.531 1 95.56 82 VAL A CA 1
ATOM 674 C C . VAL A 1 82 ? -9.422 -14.461 -13.367 1 95.56 82 VAL A C 1
ATOM 676 O O . VAL A 1 82 ? -9.047 -13.344 -13 1 95.56 82 VAL A O 1
ATOM 679 N N . GLU A 1 83 ? -10.07 -14.664 -14.453 1 95.75 83 GLU A N 1
ATOM 680 C CA . GLU A 1 83 ? -10.484 -13.539 -15.289 1 95.75 83 GLU A CA 1
ATOM 681 C C . GLU A 1 83 ? -11.438 -12.617 -14.531 1 95.75 83 GLU A C 1
ATOM 683 O O . GLU A 1 83 ? -11.305 -11.391 -14.602 1 95.75 83 GLU A O 1
ATOM 688 N N . ASP A 1 84 ? -12.383 -13.195 -13.836 1 95.62 84 ASP A N 1
ATOM 689 C CA . ASP A 1 84 ? -13.305 -12.406 -13.023 1 95.62 84 ASP A CA 1
ATOM 690 C C . ASP A 1 84 ? -12.562 -11.641 -11.938 1 95.62 84 ASP A C 1
ATOM 692 O O . ASP A 1 84 ? -12.859 -10.469 -11.68 1 95.62 84 ASP A O 1
ATOM 696 N N . TRP A 1 85 ? -11.68 -12.312 -11.297 1 97.12 85 TRP A N 1
ATOM 697 C CA . TRP A 1 85 ? -10.844 -11.656 -10.297 1 97.12 85 TRP A CA 1
ATOM 698 C C . TRP A 1 85 ? -10.055 -10.516 -10.914 1 97.12 85 TRP A C 1
ATOM 700 O O . TRP A 1 85 ? -9.992 -9.422 -10.352 1 97.12 85 TRP A O 1
ATOM 710 N N . ASP A 1 86 ? -9.438 -10.727 -12.055 1 97.62 86 ASP A N 1
ATOM 711 C CA . ASP A 1 86 ? -8.664 -9.703 -12.75 1 97.62 86 ASP A CA 1
ATOM 712 C C . ASP A 1 86 ? -9.523 -8.477 -13.055 1 97.62 86 ASP A C 1
ATOM 714 O O . ASP A 1 86 ? -9.07 -7.344 -12.898 1 97.62 86 ASP A O 1
ATOM 718 N N . LYS A 1 87 ? -10.734 -8.688 -13.492 1 97.88 87 LYS A N 1
ATOM 719 C CA . LYS A 1 87 ? -11.656 -7.586 -13.742 1 97.88 87 LYS A CA 1
ATOM 720 C C . LYS A 1 87 ? -11.953 -6.809 -12.461 1 97.88 87 LYS A C 1
ATOM 722 O O . LYS A 1 87 ? -11.992 -5.578 -12.477 1 97.88 87 LYS A O 1
ATOM 727 N N . SER A 1 88 ? -12.18 -7.535 -11.414 1 98.12 88 SER A N 1
ATOM 728 C CA . SER A 1 88 ? -12.422 -6.906 -10.117 1 98.12 88 SER A CA 1
ATOM 729 C C . SER A 1 88 ? -11.219 -6.07 -9.68 1 98.12 88 SER A C 1
ATOM 731 O O . SER A 1 88 ? -11.383 -4.93 -9.234 1 98.12 88 SER A O 1
ATOM 733 N N . VAL A 1 89 ? -10.016 -6.637 -9.852 1 98.38 89 VAL A N 1
ATOM 734 C CA . VAL A 1 89 ? -8.781 -5.965 -9.461 1 98.38 89 VAL A CA 1
ATOM 735 C C . VAL A 1 89 ? -8.602 -4.695 -10.297 1 98.38 89 VAL A C 1
ATOM 737 O O . VAL A 1 89 ? -8.164 -3.664 -9.773 1 98.38 89 VAL A O 1
ATOM 740 N N . ALA A 1 90 ? -8.945 -4.746 -11.531 1 98.31 90 ALA A N 1
ATOM 741 C CA . ALA A 1 90 ? -8.859 -3.576 -12.398 1 98.31 90 ALA A CA 1
ATOM 742 C C . ALA A 1 90 ? -9.789 -2.467 -11.922 1 98.31 90 ALA A C 1
ATOM 744 O O . ALA A 1 90 ? -9.43 -1.29 -11.938 1 98.31 90 ALA A O 1
ATOM 745 N N . ARG A 1 91 ? -10.969 -2.832 -11.516 1 98.56 91 ARG A N 1
ATOM 746 C CA . ARG A 1 91 ? -11.922 -1.863 -10.984 1 98.56 91 ARG A CA 1
ATOM 747 C C . ARG A 1 91 ? -11.414 -1.252 -9.688 1 98.56 91 ARG A C 1
ATOM 749 O O . ARG A 1 91 ? -11.531 -0.043 -9.469 1 98.56 91 ARG A O 1
ATOM 756 N N . ILE A 1 92 ? -10.867 -2.102 -8.836 1 98.62 92 ILE A N 1
ATOM 757 C CA . ILE A 1 92 ? -10.297 -1.634 -7.578 1 98.62 92 ILE A CA 1
ATOM 758 C C . ILE A 1 92 ? -9.18 -0.63 -7.859 1 98.62 92 ILE A C 1
ATOM 760 O O . ILE A 1 92 ? -9.07 0.392 -7.18 1 98.62 92 ILE A O 1
ATOM 764 N N . GLU A 1 93 ? -8.367 -0.964 -8.836 1 98.5 93 GLU A N 1
ATOM 765 C CA . GLU A 1 93 ? -7.277 -0.067 -9.203 1 98.5 93 GLU A CA 1
ATOM 766 C C . GLU A 1 93 ? -7.801 1.309 -9.602 1 98.5 93 GLU A C 1
ATOM 768 O O . GLU A 1 93 ? -7.238 2.332 -9.211 1 98.5 93 GLU A O 1
ATOM 773 N N . THR A 1 94 ? -8.844 1.367 -10.328 1 98.62 94 THR A N 1
ATOM 774 C CA . THR A 1 94 ? -9.461 2.621 -10.742 1 98.62 94 THR A CA 1
ATOM 775 C C . THR A 1 94 ? -9.914 3.434 -9.531 1 98.62 94 THR A C 1
ATOM 777 O O . THR A 1 94 ? -9.633 4.629 -9.438 1 98.62 94 THR A O 1
ATOM 780 N N . HIS A 1 95 ? -10.578 2.797 -8.602 1 98.56 95 HIS A N 1
ATOM 781 C CA . HIS A 1 95 ? -11.062 3.479 -7.41 1 98.56 95 HIS A CA 1
ATOM 782 C C . HIS A 1 95 ? -9.906 3.908 -6.512 1 98.56 95 HIS A C 1
ATOM 784 O O . HIS A 1 95 ? -9.984 4.941 -5.844 1 98.56 95 HIS A O 1
ATOM 790 N N . THR A 1 96 ? -8.828 3.062 -6.516 1 98.69 96 THR A N 1
ATOM 791 C CA . THR A 1 96 ? -7.629 3.465 -5.785 1 98.69 96 THR A CA 1
ATOM 792 C C . THR A 1 96 ? -7.078 4.781 -6.332 1 98.69 96 THR A C 1
ATOM 794 O O . THR A 1 96 ? -6.73 5.68 -5.562 1 98.69 96 THR A O 1
ATOM 797 N N . HIS A 1 97 ? -7.066 4.93 -7.602 1 98.38 97 HIS A N 1
ATOM 798 C CA . HIS A 1 97 ? -6.574 6.145 -8.234 1 98.38 97 HIS A CA 1
ATOM 799 C C . HIS A 1 97 ? -7.477 7.336 -7.926 1 98.38 97 HIS A C 1
ATOM 801 O O . HIS A 1 97 ? -6.992 8.445 -7.691 1 98.38 97 HIS A O 1
ATOM 807 N N . GLU A 1 98 ? -8.719 7.094 -7.887 1 98.06 98 GLU A N 1
ATOM 808 C CA . GLU A 1 98 ? -9.656 8.156 -7.543 1 98.06 98 GLU A CA 1
ATOM 809 C C . GLU A 1 98 ? -9.461 8.633 -6.109 1 98.06 98 GLU A C 1
ATOM 811 O O . GLU A 1 98 ? -9.445 9.836 -5.844 1 98.06 98 GLU A O 1
ATOM 816 N N . MET A 1 99 ? -9.32 7.73 -5.207 1 98.25 99 MET A N 1
ATOM 817 C CA . MET A 1 99 ? -9.078 8.055 -3.809 1 98.25 99 MET A CA 1
ATOM 818 C C . MET A 1 99 ? -7.777 8.836 -3.652 1 98.25 99 MET A C 1
ATOM 820 O O . MET A 1 99 ? -7.734 9.844 -2.949 1 98.25 99 MET A O 1
ATOM 824 N N . ASN A 1 100 ? -6.762 8.359 -4.34 1 98.56 100 ASN A N 1
ATOM 825 C CA . ASN A 1 100 ? -5.453 9 -4.266 1 98.56 100 ASN A CA 1
ATOM 826 C C . ASN A 1 100 ? -5.48 10.406 -4.848 1 98.56 100 ASN A C 1
ATOM 828 O O . ASN A 1 100 ? -4.859 11.32 -4.301 1 98.56 100 ASN A O 1
ATOM 832 N N . ASN A 1 101 ? -6.199 10.5 -5.926 1 98 101 ASN A N 1
ATOM 833 C CA . ASN A 1 101 ? -6.348 11.82 -6.535 1 98 101 ASN A CA 1
ATOM 834 C C . ASN A 1 101 ? -7.082 12.789 -5.609 1 98 101 ASN A C 1
ATOM 836 O O . ASN A 1 101 ? -6.699 13.953 -5.492 1 98 101 ASN A O 1
ATOM 840 N N . SER A 1 102 ? -8.109 12.32 -4.996 1 97.5 102 SER A N 1
ATOM 841 C CA . SER A 1 102 ? -8.836 13.133 -4.023 1 97.5 102 SER A CA 1
ATOM 842 C C . SER A 1 102 ? -7.93 13.562 -2.873 1 97.5 102 SER A C 1
ATOM 844 O O . SER A 1 102 ? -7.918 14.727 -2.482 1 97.5 102 SER A O 1
ATOM 846 N N . ALA A 1 103 ? -7.168 12.625 -2.326 1 98.25 103 ALA A N 1
ATOM 847 C CA . ALA A 1 103 ? -6.25 12.922 -1.228 1 98.25 103 ALA A CA 1
ATOM 848 C C . ALA A 1 103 ? -5.215 13.961 -1.641 1 98.25 103 ALA A C 1
ATOM 850 O O . ALA A 1 103 ? -4.879 14.859 -0.859 1 98.25 103 ALA A O 1
ATOM 851 N N . GLN A 1 104 ? -4.785 13.836 -2.861 1 98.38 104 GLN A N 1
ATOM 852 C CA . GLN A 1 104 ? -3.818 14.797 -3.387 1 98.38 104 GLN A CA 1
ATOM 853 C C . GLN A 1 104 ? -4.422 16.188 -3.477 1 98.38 104 GLN A C 1
ATOM 855 O O . GLN A 1 104 ? -3.848 17.156 -2.963 1 98.38 104 GLN A O 1
ATOM 860 N N . LYS A 1 105 ? -5.555 16.312 -3.965 1 97.25 105 LYS A N 1
ATOM 861 C CA . LYS A 1 105 ? -6.176 17.594 -4.281 1 97.25 105 LYS A CA 1
ATOM 862 C C . LYS A 1 105 ? -6.758 18.25 -3.031 1 97.25 105 LYS A C 1
ATOM 864 O O . LYS A 1 105 ? -6.781 19.469 -2.92 1 97.25 105 LYS A O 1
ATOM 869 N N . THR A 1 106 ? -7.211 17.438 -2.078 1 96.81 106 THR A N 1
ATOM 870 C CA . THR A 1 106 ? -7.988 18 -0.978 1 96.81 106 THR A CA 1
ATOM 871 C C . THR A 1 106 ? -7.176 17.984 0.314 1 96.81 106 THR A C 1
ATOM 873 O O . THR A 1 106 ? -7.582 18.578 1.314 1 96.81 106 THR A O 1
ATOM 876 N N . PHE A 1 107 ? -6.031 17.375 0.272 1 98.06 107 PHE A N 1
ATOM 877 C CA . PHE A 1 107 ? -5.258 17.344 1.508 1 98.06 107 PHE A CA 1
ATOM 878 C C . PHE A 1 107 ? -3.812 17.766 1.248 1 98.06 107 PHE A C 1
ATOM 880 O O . PHE A 1 107 ? -3.33 18.734 1.816 1 98.06 107 PHE A O 1
ATOM 887 N N . VAL A 1 108 ? -3.094 17.047 0.35 1 98.5 108 VAL A N 1
ATOM 888 C CA . VAL A 1 108 ? -1.676 17.297 0.116 1 98.5 108 VAL A CA 1
ATOM 889 C C . VAL A 1 108 ? -1.48 18.719 -0.407 1 98.5 108 VAL A C 1
ATOM 891 O O . VAL A 1 108 ? -0.729 19.516 0.176 1 98.5 108 VAL A O 1
ATOM 894 N N . ASP A 1 109 ? -2.195 19.109 -1.437 1 98.06 109 ASP A N 1
ATOM 895 C CA . ASP A 1 109 ? -2.027 20.422 -2.059 1 98.06 109 ASP A CA 1
ATOM 896 C C . ASP A 1 109 ? -2.418 21.531 -1.097 1 98.06 109 ASP A C 1
ATOM 898 O O . ASP A 1 109 ? -1.672 22.5 -0.921 1 98.06 109 ASP A O 1
ATOM 902 N N . PRO A 1 110 ? -3.535 21.391 -0.442 1 97.44 110 PRO A N 1
ATOM 903 C CA . PRO A 1 110 ? -3.916 22.422 0.526 1 97.44 110 PRO A CA 1
ATOM 904 C C . PRO A 1 110 ? -2.891 22.594 1.645 1 97.44 110 PRO A C 1
ATOM 906 O O . PRO A 1 110 ? -2.574 23.719 2.035 1 97.44 110 PRO A O 1
ATOM 909 N N . MET A 1 111 ? -2.375 21.5 2.172 1 96.88 111 MET A N 1
ATOM 910 C CA . MET A 1 111 ? -1.401 21.609 3.256 1 96.88 111 MET A CA 1
ATOM 911 C C . MET A 1 111 ? -0.116 22.266 2.771 1 96.88 111 MET A C 1
ATOM 913 O O . MET A 1 111 ? 0.521 23.016 3.516 1 96.88 111 MET A O 1
ATOM 917 N N . LYS A 1 112 ? 0.242 22.031 1.555 1 96.69 112 LYS A N 1
ATOM 918 C CA . LYS A 1 112 ? 1.389 22.719 0.96 1 96.69 112 LYS A CA 1
ATOM 919 C C . LYS A 1 112 ? 1.141 24.219 0.849 1 96.69 112 LYS A C 1
ATOM 921 O O . LYS A 1 112 ? 2.02 25.031 1.164 1 96.69 112 LYS A O 1
ATOM 926 N N . LYS A 1 113 ? -0.033 24.562 0.403 1 95.38 113 LYS A N 1
ATOM 927 C CA . LYS A 1 113 ? -0.397 25.969 0.287 1 95.38 113 LYS A CA 1
ATOM 928 C C . LYS A 1 113 ? -0.43 26.641 1.656 1 95.38 113 LYS A C 1
ATOM 930 O O . LYS A 1 113 ? 0.002 27.797 1.8 1 95.38 113 LYS A O 1
ATOM 935 N N . PHE A 1 114 ? -0.951 25.922 2.641 1 95.25 114 PHE A N 1
ATOM 936 C CA . PHE A 1 114 ? -0.949 26.438 4.008 1 95.25 114 PHE A CA 1
ATOM 937 C C . PHE A 1 114 ? 0.47 26.75 4.469 1 95.25 114 PHE A C 1
ATOM 939 O O . PHE A 1 114 ? 0.723 27.812 5.035 1 95.25 114 PHE A O 1
ATOM 946 N N . SER A 1 115 ? 1.369 25.844 4.168 1 93.88 115 SER A N 1
ATOM 947 C CA . SER A 1 115 ? 2.758 25.984 4.59 1 93.88 115 SER A CA 1
ATOM 948 C C . SER A 1 115 ? 3.438 27.156 3.891 1 93.88 115 SER A C 1
ATOM 950 O O . SER A 1 115 ? 4.453 27.656 4.363 1 93.88 115 SER A O 1
ATOM 952 N N . SER A 1 116 ? 2.92 27.672 2.814 1 92.44 116 SER A N 1
ATOM 953 C CA . SER A 1 116 ? 3.531 28.75 2.045 1 92.44 116 SER A CA 1
ATOM 954 C C . SER A 1 116 ? 3.256 30.109 2.682 1 92.44 116 SER A C 1
ATOM 956 O O . SER A 1 116 ? 3.885 31.109 2.324 1 92.44 116 SER A O 1
ATOM 958 N N . ILE A 1 117 ? 2.393 30.172 3.658 1 92.94 117 ILE A N 1
ATOM 959 C CA . ILE A 1 117 ? 2.016 31.422 4.324 1 92.94 117 ILE A CA 1
ATOM 960 C C . ILE A 1 117 ? 3.055 31.766 5.391 1 92.94 117 ILE A C 1
ATOM 962 O O . ILE A 1 117 ? 3.287 32.938 5.676 1 92.94 117 ILE A O 1
ATOM 966 N N . PHE A 1 118 ? 3.707 30.797 5.977 1 94.12 118 PHE A N 1
ATOM 967 C CA . PHE A 1 118 ? 4.445 30.938 7.227 1 94.12 118 PHE A CA 1
ATOM 968 C C . PHE A 1 118 ? 5.742 31.719 7 1 94.12 118 PHE A C 1
ATOM 970 O O . PHE A 1 118 ? 6.164 32.5 7.855 1 94.12 118 PHE A O 1
ATOM 977 N N . PRO A 1 119 ? 6.332 31.625 5.777 1 93.75 119 PRO A N 1
ATOM 978 C CA . PRO A 1 119 ? 7.52 32.438 5.539 1 93.75 119 PRO A CA 1
ATOM 979 C C . PRO A 1 119 ? 7.23 33.938 5.629 1 93.75 119 PRO A C 1
ATOM 981 O O . PRO A 1 119 ? 8.031 34.688 6.184 1 93.75 119 PRO A O 1
ATOM 984 N N . ASN A 1 120 ? 6.117 34.406 5.191 1 92.88 120 ASN A N 1
ATOM 985 C CA . ASN A 1 120 ? 5.73 35.812 5.289 1 92.88 120 ASN A CA 1
ATOM 986 C C . ASN A 1 120 ? 5.512 36.25 6.738 1 92.88 120 ASN A C 1
ATOM 988 O O . ASN A 1 120 ? 5.871 37.344 7.125 1 92.88 120 ASN A O 1
ATOM 992 N N . VAL A 1 121 ? 4.898 35.375 7.477 1 95.06 121 VAL A N 1
ATOM 993 C CA . VAL A 1 121 ? 4.672 35.656 8.891 1 95.06 121 VAL A CA 1
ATOM 994 C C . VAL A 1 121 ? 6.008 35.781 9.617 1 95.06 121 VAL A C 1
ATOM 996 O O . VAL A 1 121 ? 6.207 36.688 10.414 1 95.06 121 VAL A O 1
ATOM 999 N N . GLN A 1 122 ? 6.887 34.844 9.258 1 94.06 122 GLN A N 1
ATOM 1000 C CA . GLN A 1 122 ? 8.203 34.875 9.875 1 94.06 122 GLN A CA 1
ATOM 1001 C C . GLN A 1 122 ? 8.961 36.156 9.523 1 94.06 122 GLN A C 1
ATOM 1003 O O . GLN A 1 122 ? 9.656 36.719 10.375 1 94.06 122 GLN A O 1
ATOM 1008 N N . LEU A 1 123 ? 8.812 36.625 8.297 1 95.06 123 LEU A N 1
ATOM 1009 C CA . LEU A 1 123 ? 9.445 37.875 7.871 1 95.06 123 LEU A CA 1
ATOM 1010 C C . LEU A 1 123 ? 8.875 39.031 8.648 1 95.06 123 LEU A C 1
ATOM 1012 O O . LEU A 1 123 ? 9.625 39.938 9.062 1 95.06 123 LEU A O 1
ATOM 1016 N N . ALA A 1 124 ? 7.562 39.062 8.836 1 95.31 124 ALA A N 1
ATOM 1017 C CA . ALA A 1 124 ? 6.918 40.125 9.602 1 95.31 124 ALA A CA 1
ATOM 1018 C C . ALA A 1 124 ? 7.395 40.125 11.055 1 95.31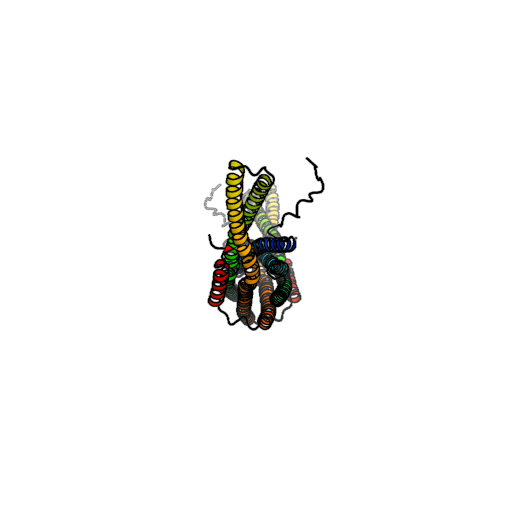 124 ALA A C 1
ATOM 1020 O O . ALA A 1 124 ? 7.59 41.188 11.641 1 95.31 124 ALA A O 1
ATOM 1021 N N . VAL A 1 125 ? 7.598 38.938 11.602 1 96.38 125 VAL A N 1
ATOM 1022 C CA . VAL A 1 125 ? 8.078 38.812 12.977 1 96.38 125 VAL A CA 1
ATOM 1023 C C . VAL A 1 125 ? 9.5 39.375 13.078 1 96.38 125 VAL A C 1
ATOM 1025 O O . VAL A 1 125 ? 9.828 40.094 14.031 1 96.38 125 VAL A O 1
ATOM 1028 N N . LYS A 1 126 ? 10.328 39.062 12.109 1 96 126 LYS A N 1
ATOM 1029 C CA . LYS A 1 126 ? 11.703 39.562 12.086 1 96 126 LYS A CA 1
ATOM 1030 C C . LYS A 1 126 ? 11.727 41.094 11.977 1 96 126 LYS A C 1
ATOM 1032 O O . LYS A 1 126 ? 12.523 41.75 12.648 1 96 126 LYS A O 1
ATOM 1037 N N . ARG A 1 127 ? 10.906 41.688 11.156 1 95.62 127 ARG A N 1
ATOM 1038 C CA . ARG A 1 127 ? 10.812 43.125 11 1 95.62 127 ARG A CA 1
ATOM 1039 C C . ARG A 1 127 ? 10.398 43.781 12.305 1 95.62 127 ARG A C 1
ATOM 1041 O O . ARG A 1 127 ? 10.93 44.844 12.664 1 95.62 127 ARG A O 1
ATOM 1048 N N . ARG A 1 128 ? 9.453 43.156 12.969 1 96 128 ARG A N 1
ATOM 1049 C CA . ARG A 1 128 ? 9.031 43.688 14.273 1 96 128 ARG A CA 1
ATOM 1050 C C . ARG A 1 128 ? 10.211 43.75 15.242 1 96 128 ARG A C 1
ATOM 1052 O O . ARG A 1 128 ? 10.367 44.75 15.953 1 96 128 ARG A O 1
ATOM 1059 N N . GLU A 1 129 ? 11.016 42.719 15.25 1 95.19 129 GLU A N 1
ATOM 1060 C CA . GLU A 1 129 ? 12.18 42.688 16.125 1 95.19 129 GLU A CA 1
ATOM 1061 C C . GLU A 1 129 ? 13.18 43.781 15.758 1 95.19 129 GLU A C 1
ATOM 1063 O O . GLU A 1 129 ? 13.773 44.406 16.641 1 95.19 129 GLU A O 1
ATOM 1068 N N . GLN A 1 130 ? 13.328 44.031 14.516 1 95.94 130 GLN A N 1
ATOM 1069 C CA . GLN A 1 130 ? 14.25 45.062 14.031 1 95.94 130 GLN A CA 1
ATOM 1070 C C . GLN A 1 130 ? 13.781 46.438 14.43 1 95.94 130 GLN A C 1
ATOM 1072 O O . GLN A 1 130 ? 14.586 47.281 14.867 1 95.94 130 GLN A O 1
ATOM 1077 N N . VAL A 1 131 ? 12.516 46.656 14.219 1 95.5 131 VAL A N 1
ATOM 1078 C CA . VAL A 1 131 ? 11.961 47.969 14.531 1 95.5 131 VAL A CA 1
ATOM 1079 C C . VAL A 1 131 ? 11.992 48.219 16.047 1 95.5 131 VAL A C 1
ATOM 1081 O O . VAL A 1 131 ? 12.188 49.344 16.5 1 95.5 131 VAL A O 1
ATOM 1084 N N . LEU A 1 132 ? 11.789 47.125 16.828 1 94 132 LEU A N 1
ATOM 1085 C CA . LEU A 1 132 ? 11.898 47.219 18.281 1 94 132 LEU A CA 1
ATOM 1086 C C . LEU A 1 132 ? 13.312 47.594 18.688 1 94 132 LEU A C 1
ATOM 1088 O O . LEU A 1 132 ? 13.5 48.438 19.562 1 94 132 LEU A O 1
ATOM 1092 N N . GLN A 1 133 ? 14.273 47.031 18.094 1 94.44 133 GLN A N 1
ATOM 1093 C CA . GLN A 1 133 ? 15.672 47.375 18.359 1 94.44 133 GLN A CA 1
ATOM 1094 C C . GLN A 1 133 ? 15.977 48.812 18.016 1 94.44 133 GLN A C 1
ATOM 1096 O O . GLN A 1 133 ? 16.672 49.5 18.75 1 94.44 133 GLN A O 1
ATOM 1101 N N . GLU A 1 134 ? 15.469 49.188 16.844 1 95.62 134 GLU A N 1
ATOM 1102 C CA . GLU A 1 134 ? 15.648 50.562 16.438 1 95.62 134 GLU A CA 1
ATOM 1103 C C . GLU A 1 134 ? 15.023 51.531 17.438 1 95.62 134 GLU A C 1
ATOM 1105 O O . GLU A 1 134 ? 15.609 52.562 17.75 1 95.62 134 GLU A O 1
ATOM 1110 N N . PHE A 1 135 ? 13.844 51.219 17.891 1 95.19 135 PHE A N 1
ATOM 1111 C CA . PHE A 1 135 ? 13.156 52.031 18.891 1 95.19 135 PHE A CA 1
ATOM 1112 C C . PHE A 1 135 ? 14 52.125 20.156 1 95.19 135 PHE A C 1
ATOM 1114 O O . PHE A 1 135 ? 14.172 53.219 20.719 1 95.19 135 PHE A O 1
ATOM 1121 N N . GLN A 1 136 ? 14.594 51 20.578 1 93.25 136 GLN A N 1
ATOM 1122 C CA . GLN A 1 136 ? 15.414 51 21.781 1 93.25 136 GLN A CA 1
ATOM 1123 C C . GLN A 1 136 ? 16.672 51.844 21.609 1 93.25 136 GLN A C 1
ATOM 1125 O O . GLN A 1 136 ? 17.078 52.531 22.547 1 93.25 136 GLN A O 1
ATOM 1130 N N . LYS A 1 137 ? 17.219 51.75 20.469 1 94.56 137 LYS A N 1
ATOM 1131 C CA . LYS A 1 137 ? 18.406 52.562 20.156 1 94.56 137 LYS A CA 1
ATOM 1132 C C . LYS A 1 137 ? 18.062 54.062 20.219 1 94.56 137 LYS A C 1
ATOM 1134 O O . LYS A 1 137 ? 18.812 54.844 20.781 1 94.56 137 LYS A O 1
ATOM 1139 N N . CYS A 1 138 ? 16.953 54.406 19.625 1 94.75 138 CYS A N 1
ATOM 1140 C CA . CYS A 1 138 ? 16.5 55.781 19.625 1 94.75 138 CYS A CA 1
ATOM 1141 C C . CYS A 1 138 ? 16.188 56.25 21.031 1 94.75 138 CYS A C 1
ATOM 1143 O O . CYS A 1 138 ? 16.469 57.406 21.375 1 94.75 138 CYS A O 1
ATOM 1145 N N . GLN A 1 139 ? 15.641 55.375 21.797 1 91.94 139 GLN A N 1
ATOM 1146 C CA . GLN A 1 139 ? 15.312 55.719 23.188 1 91.94 139 GLN A CA 1
ATOM 1147 C C . GLN A 1 139 ? 16.578 56 24 1 91.94 139 GLN A C 1
ATOM 1149 O O . GLN A 1 139 ? 16.625 56.969 24.75 1 91.94 139 GLN A O 1
ATOM 1154 N N . LEU A 1 140 ? 17.547 55.188 23.812 1 91.62 140 LEU A N 1
ATOM 1155 C CA . LEU A 1 140 ? 18.812 55.375 24.516 1 91.62 140 LEU A CA 1
ATOM 1156 C C . LEU A 1 140 ? 19.469 56.688 24.109 1 91.62 140 LEU A C 1
ATOM 1158 O O . LEU A 1 140 ? 20 57.406 24.953 1 91.62 140 LEU A O 1
ATOM 1162 N N . LYS A 1 141 ? 19.453 56.938 22.828 1 92.38 141 LYS A N 1
ATOM 1163 C CA . LYS A 1 141 ? 20.031 58.188 22.312 1 92.38 141 LYS A CA 1
ATOM 1164 C C . LYS A 1 141 ? 19.312 59.406 22.875 1 92.38 141 LYS A C 1
ATOM 1166 O O . LYS A 1 141 ? 19.953 60.375 23.266 1 92.38 141 LYS A O 1
ATOM 1171 N N . ASN A 1 142 ? 18.031 59.375 22.891 1 91.38 142 ASN A N 1
ATOM 1172 C CA . ASN A 1 142 ? 17.25 60.5 23.422 1 91.38 142 ASN A CA 1
ATOM 1173 C C . ASN A 1 142 ? 17.516 60.688 24.906 1 91.38 142 ASN A C 1
ATOM 1175 O O . ASN A 1 142 ? 17.578 61.844 25.391 1 91.38 142 ASN A O 1
ATOM 1179 N N . ASP A 1 143 ? 17.594 59.594 25.625 1 89.5 143 ASP A N 1
ATOM 1180 C CA . ASP A 1 143 ? 17.875 59.656 27.047 1 89.5 143 ASP A CA 1
ATOM 1181 C C . ASP A 1 143 ? 19.234 60.344 27.297 1 89.5 143 ASP A C 1
ATOM 1183 O O . ASP A 1 143 ? 19.375 61.094 28.25 1 89.5 143 ASP A O 1
ATOM 1187 N N . LYS A 1 144 ? 20.172 60.062 26.484 1 89.56 144 LYS A N 1
ATOM 1188 C CA . LYS A 1 144 ? 21.5 60.656 26.594 1 89.56 144 LYS A CA 1
ATOM 1189 C C . LYS A 1 144 ? 21.438 62.156 26.406 1 89.56 144 LYS A C 1
ATOM 1191 O O . LYS A 1 144 ? 22.125 62.906 27.094 1 89.56 144 LYS A O 1
ATOM 1196 N N . TYR A 1 145 ? 20.594 62.656 25.531 1 89.25 145 TYR A N 1
ATOM 1197 C CA . TYR A 1 145 ? 20.5 64.062 25.234 1 89.25 145 TYR A CA 1
ATOM 1198 C C . TYR A 1 145 ? 19.688 64.812 26.312 1 89.25 145 TYR A C 1
ATOM 1200 O O . TYR A 1 145 ? 19.891 66 26.547 1 89.25 145 TYR A O 1
ATOM 1208 N N . GLU A 1 146 ? 18.781 64.062 26.906 1 85.69 146 GLU A N 1
ATOM 1209 C CA . GLU A 1 146 ? 17.984 64.688 27.984 1 85.69 146 GLU A CA 1
ATOM 1210 C C . GLU A 1 146 ? 18.844 65 29.203 1 85.69 146 GLU A C 1
ATOM 1212 O O . GLU A 1 146 ? 18.562 65.938 29.953 1 85.69 146 GLU A O 1
ATOM 1217 N N . ASP A 1 147 ? 19.953 64.25 29.344 1 84.81 147 ASP A N 1
ATOM 1218 C CA . ASP A 1 147 ? 20.828 64.438 30.5 1 84.81 147 ASP A CA 1
ATOM 1219 C C . ASP A 1 147 ? 21.906 65.5 30.25 1 84.81 147 ASP A C 1
ATOM 1221 O O . ASP A 1 147 ? 22.625 65.875 31.172 1 84.81 147 ASP A O 1
ATOM 1225 N N . ARG A 1 148 ? 21.906 66.062 29.047 1 82.69 148 ARG A N 1
ATOM 1226 C CA . ARG A 1 148 ? 22.953 67.062 28.703 1 82.69 148 ARG A CA 1
ATOM 1227 C C . ARG A 1 148 ? 22.516 68.438 29.062 1 82.69 148 ARG A C 1
ATOM 1229 O O . ARG A 1 148 ? 21.328 68.75 29.25 1 82.69 148 ARG A O 1
ATOM 1236 N N . GLU A 1 149 ? 23.453 69.375 29.172 1 83.62 149 GLU A N 1
ATOM 1237 C CA . GLU A 1 149 ? 23.188 70.75 29.453 1 83.62 149 GLU A CA 1
ATOM 1238 C C . GLU A 1 149 ? 22.344 71.438 28.359 1 83.62 149 GLU A C 1
ATOM 1240 O O . GLU A 1 149 ? 22.547 71.125 27.172 1 83.62 149 GLU A O 1
ATOM 1245 N N . ARG A 1 150 ? 21.359 72.312 28.703 1 86.75 150 ARG A N 1
ATOM 1246 C CA . ARG A 1 150 ? 20.406 72.875 27.766 1 86.75 150 ARG A CA 1
ATOM 1247 C C . ARG A 1 150 ? 21.031 74.125 27.062 1 86.75 150 ARG A C 1
ATOM 1249 O O . ARG A 1 150 ? 20.734 75.25 27.406 1 86.75 150 ARG A O 1
ATOM 1256 N N . THR A 1 151 ? 21.969 73.75 26.188 1 88.62 151 THR A N 1
ATOM 1257 C CA . THR A 1 151 ? 22.516 74.75 25.281 1 88.62 151 THR A CA 1
ATOM 1258 C C . THR A 1 151 ? 21.719 74.812 23.969 1 88.62 151 THR A C 1
ATOM 1260 O O . THR A 1 151 ? 20.906 73.875 23.703 1 88.62 151 THR A O 1
ATOM 1263 N N . GLY A 1 152 ? 21.75 75.812 23.156 1 84.81 152 GLY A N 1
ATOM 1264 C CA . GLY A 1 152 ? 21.047 75.938 21.906 1 84.81 152 GLY A CA 1
ATOM 1265 C C . GLY A 1 152 ? 21.297 74.75 20.969 1 84.81 152 GLY A C 1
ATOM 1266 O O . GLY A 1 152 ? 20.359 74.188 20.391 1 84.81 152 GLY A O 1
ATOM 1267 N N . GLN A 1 153 ? 22.594 74.312 20.953 1 88.5 153 GLN A N 1
ATOM 1268 C CA . GLN A 1 153 ? 22.984 73.188 20.094 1 88.5 153 GLN A CA 1
ATOM 1269 C C . GLN A 1 153 ? 22.438 71.875 20.625 1 88.5 153 GLN A C 1
ATOM 1271 O O . GLN A 1 153 ? 21.969 71.062 19.859 1 88.5 153 GLN A O 1
ATOM 1276 N N . ASN A 1 154 ? 22.422 71.688 21.938 1 88.12 154 ASN A N 1
ATOM 1277 C CA . ASN A 1 154 ? 21.922 70.5 22.562 1 88.12 154 ASN A CA 1
ATOM 1278 C C . ASN A 1 154 ? 20.391 70.375 22.438 1 88.12 154 ASN A C 1
ATOM 1280 O O . ASN A 1 154 ? 19.859 69.312 22.328 1 88.12 154 ASN A O 1
ATOM 1284 N N . ARG A 1 155 ? 19.75 71.5 22.406 1 88.88 155 ARG A N 1
ATOM 1285 C CA . ARG A 1 155 ? 18.297 71.562 22.281 1 88.88 155 ARG A CA 1
ATOM 1286 C C . ARG A 1 155 ? 17.859 71.062 20.906 1 88.88 155 ARG A C 1
ATOM 1288 O O . ARG A 1 155 ? 16.875 70.312 20.781 1 88.88 155 ARG A O 1
ATOM 1295 N N . VAL A 1 156 ? 18.594 71.5 19.922 1 91.62 156 VAL A N 1
ATOM 1296 C CA . VAL A 1 156 ? 18.281 71.125 18.547 1 91.62 156 VAL A CA 1
ATOM 1297 C C . VAL A 1 156 ? 18.484 69.625 18.391 1 91.62 156 VAL A C 1
ATOM 1299 O O . VAL A 1 156 ? 17.656 68.938 17.797 1 91.62 156 VAL A O 1
ATOM 1302 N N . LYS A 1 157 ? 19.562 69.062 18.953 1 91.25 157 LYS A N 1
ATOM 1303 C CA . LYS A 1 157 ? 19.859 67.625 18.875 1 91.25 157 LYS A CA 1
ATOM 1304 C C . LYS A 1 157 ? 18.828 66.812 19.641 1 91.25 157 LYS A C 1
ATOM 1306 O O . LYS A 1 157 ? 18.438 65.688 19.203 1 91.25 157 LYS A O 1
ATOM 1311 N N . GLN A 1 158 ? 18.406 67.25 20.703 1 91.88 158 GLN A N 1
ATOM 1312 C CA . GLN A 1 158 ? 17.391 66.562 21.5 1 91.88 158 GLN A CA 1
ATOM 1313 C C . GLN A 1 158 ? 16.047 66.562 20.766 1 91.88 158 GLN A C 1
ATOM 1315 O O . GLN A 1 158 ? 15.359 65.5 20.781 1 91.88 158 GLN A O 1
ATOM 1320 N N . GLU A 1 159 ? 15.719 67.688 20.141 1 93.25 159 GLU A N 1
ATOM 1321 C CA . GLU A 1 159 ? 14.477 67.75 19.375 1 93.25 159 GLU A CA 1
ATOM 1322 C C . GLU A 1 159 ? 14.5 66.75 18.203 1 93.25 159 GLU A C 1
ATOM 1324 O O . GLU A 1 159 ? 13.5 66.125 17.922 1 93.25 159 GLU A O 1
ATOM 1329 N N . GLN A 1 160 ? 15.648 66.625 17.609 1 94 160 GLN A N 1
ATOM 1330 C CA . GLN A 1 160 ? 15.812 65.688 16.516 1 94 160 GLN A CA 1
ATOM 1331 C C . GLN A 1 160 ? 15.727 64.25 17.016 1 94 160 GLN A C 1
ATOM 1333 O O . GLN A 1 160 ? 15.109 63.406 16.375 1 94 160 GLN A O 1
ATOM 1338 N N . SER A 1 161 ? 16.344 63.969 18.094 1 93.75 161 SER A N 1
ATOM 1339 C CA . SER A 1 161 ? 16.312 62.656 18.672 1 93.75 161 SER A CA 1
ATOM 1340 C C . SER A 1 161 ? 14.898 62.25 19.078 1 93.75 161 SER A C 1
ATOM 1342 O O . SER A 1 161 ? 14.5 61.094 18.922 1 93.75 161 SER A O 1
ATOM 1344 N N . LYS A 1 162 ? 14.195 63.219 19.578 1 94.12 162 LYS A N 1
ATOM 1345 C CA . LYS A 1 162 ? 12.812 62.969 19.984 1 94.12 162 LYS A CA 1
ATOM 1346 C C . LYS A 1 162 ? 11.93 62.656 18.781 1 94.12 162 LYS A C 1
ATOM 1348 O O . LYS A 1 162 ? 11.047 61.781 18.875 1 94.12 162 LYS A O 1
ATOM 1353 N N . LYS A 1 163 ? 12.18 63.344 17.719 1 95.5 163 LYS A N 1
ATOM 1354 C CA . LYS A 1 163 ? 11.438 63.094 16.484 1 95.5 163 LYS A CA 1
ATOM 1355 C C . LYS A 1 163 ? 11.719 61.656 15.977 1 95.5 163 LYS A C 1
ATOM 1357 O O . LYS A 1 163 ? 10.797 60.969 15.562 1 95.5 163 LYS A O 1
ATOM 1362 N N . MET A 1 164 ? 12.93 61.219 16.078 1 95.31 164 MET A N 1
ATOM 1363 C CA . MET A 1 164 ? 13.32 59.875 15.633 1 95.31 164 MET A CA 1
ATOM 1364 C C . MET A 1 164 ? 12.727 58.812 16.547 1 95.31 164 MET A C 1
ATOM 1366 O O . MET A 1 164 ? 12.289 57.781 16.078 1 95.31 164 MET A O 1
ATOM 1370 N N . LEU A 1 165 ? 12.695 59.094 17.75 1 94.38 165 LEU A N 1
ATOM 1371 C CA . LEU A 1 165 ? 12.117 58.156 18.719 1 94.38 165 LEU A CA 1
ATOM 1372 C C . LEU A 1 165 ? 10.625 57.969 18.484 1 94.38 165 LEU A C 1
ATOM 1374 O O . LEU A 1 165 ? 10.125 56.844 18.5 1 94.38 165 LEU A O 1
ATOM 1378 N N . ASN A 1 166 ? 9.938 59.125 18.25 1 95.19 166 ASN A N 1
ATOM 1379 C CA . ASN A 1 166 ? 8.5 59.031 18 1 95.19 166 ASN A CA 1
ATOM 1380 C C . ASN A 1 166 ? 8.203 58.281 16.719 1 95.19 166 ASN A C 1
ATOM 1382 O O . ASN A 1 166 ? 7.25 57.5 16.672 1 95.19 166 ASN A O 1
ATOM 1386 N N . SER A 1 167 ? 9.008 58.469 15.781 1 95.94 167 SER A N 1
ATOM 1387 C CA . SER A 1 167 ? 8.852 57.75 14.523 1 95.94 167 SER A CA 1
ATOM 1388 C C . SER A 1 167 ? 9.078 56.25 14.711 1 95.94 167 SER A C 1
ATOM 1390 O O . SER A 1 167 ? 8.305 55.406 14.211 1 95.94 167 SER A O 1
ATOM 1392 N N . ALA A 1 168 ? 10.102 55.875 15.375 1 94.56 168 ALA A N 1
ATOM 1393 C CA . ALA A 1 168 ? 10.414 54.5 15.641 1 94.56 168 ALA A CA 1
ATOM 1394 C C . ALA A 1 168 ? 9.328 53.844 16.484 1 94.56 168 ALA A C 1
ATOM 1396 O O . ALA A 1 168 ? 8.984 52.656 16.281 1 94.56 168 ALA A O 1
ATOM 1397 N N . ARG A 1 169 ? 8.82 54.562 17.406 1 94.5 169 ARG A N 1
ATOM 1398 C CA . ARG A 1 169 ? 7.75 54.062 18.266 1 94.5 169 ARG A CA 1
ATOM 1399 C C . ARG A 1 169 ? 6.488 53.781 17.469 1 94.5 169 ARG A C 1
ATOM 1401 O O . ARG A 1 169 ? 5.863 52.719 17.641 1 94.5 169 ARG A O 1
ATOM 1408 N N . GLU A 1 170 ? 6.133 54.719 16.594 1 95.5 170 GLU A N 1
ATOM 1409 C CA . GLU A 1 170 ? 4.945 54.562 15.758 1 95.5 170 GLU A CA 1
ATOM 1410 C C . GLU A 1 170 ? 5.078 53.344 14.844 1 95.5 170 GLU A C 1
ATOM 1412 O O . GLU A 1 170 ? 4.113 52.594 14.648 1 95.5 170 GLU A O 1
ATOM 1417 N N . GLU A 1 171 ? 6.242 53.156 14.336 1 95.19 171 GLU A N 1
ATOM 1418 C CA . GLU A 1 171 ? 6.484 52.031 13.469 1 95.19 171 GLU A CA 1
ATOM 1419 C C . GLU A 1 171 ? 6.363 50.688 14.234 1 95.19 171 GLU A C 1
ATOM 1421 O O . GLU A 1 171 ? 5.758 49.75 13.75 1 95.19 171 GLU A O 1
ATOM 1426 N N . PHE A 1 172 ? 6.926 50.656 15.359 1 95.44 172 PHE A N 1
ATOM 1427 C CA . PHE A 1 172 ? 6.863 49.469 16.172 1 95.44 172 PHE A CA 1
ATOM 1428 C C . PHE A 1 172 ? 5.426 49.156 16.578 1 95.44 172 PHE A C 1
ATOM 1430 O O . PHE A 1 172 ? 4.98 48 16.469 1 95.44 172 PHE A O 1
ATOM 1437 N N . ILE A 1 173 ? 4.719 50.219 17.078 1 94.56 173 ILE A N 1
ATOM 1438 C CA . ILE A 1 173 ? 3.342 50.031 17.516 1 94.56 173 ILE A CA 1
ATOM 1439 C C . ILE A 1 173 ? 2.496 49.469 16.359 1 94.56 173 ILE A C 1
ATOM 1441 O O . ILE A 1 173 ? 1.686 48.562 16.547 1 94.56 173 ILE A O 1
ATOM 1445 N N . SER A 1 174 ? 2.752 50 15.234 1 94.38 174 SER A N 1
ATOM 1446 C CA . SER A 1 174 ? 2.012 49.562 14.055 1 94.38 174 SER A CA 1
ATOM 1447 C C . SER A 1 174 ? 2.271 48.094 13.75 1 94.38 174 SER A C 1
ATOM 1449 O O . SER A 1 174 ? 1.331 47.312 13.586 1 94.38 174 SER A O 1
ATOM 1451 N N . GLN A 1 175 ? 3.555 47.688 13.703 1 93.5 175 GLN A N 1
ATOM 1452 C CA . GLN A 1 175 ? 3.926 46.312 13.414 1 93.5 175 GLN A CA 1
ATOM 1453 C C . GLN A 1 175 ? 3.455 45.375 14.516 1 93.5 175 GLN A C 1
ATOM 1455 O O . GLN A 1 175 ? 2.92 44.281 14.234 1 93.5 175 GLN A O 1
ATOM 1460 N N . ASN A 1 176 ? 3.646 45.781 15.703 1 94.31 176 ASN A N 1
ATOM 1461 C CA . ASN A 1 176 ? 3.256 44.969 16.859 1 94.31 176 ASN A CA 1
ATOM 1462 C C . ASN A 1 176 ? 1.748 44.75 16.891 1 94.31 176 ASN A C 1
ATOM 1464 O O . ASN A 1 176 ? 1.29 43.625 17.172 1 94.31 176 ASN A O 1
ATOM 1468 N N . THR A 1 177 ? 0.99 45.812 16.609 1 94.25 177 THR A N 1
ATOM 1469 C CA . THR A 1 177 ? -0.466 45.719 16.625 1 94.25 177 THR A CA 1
ATOM 1470 C C . THR A 1 177 ? -0.956 44.781 15.531 1 94.25 177 THR A C 1
ATOM 1472 O O . THR A 1 177 ? -1.83 43.969 15.766 1 94.25 177 THR A O 1
ATOM 1475 N N . SER A 1 178 ? -0.345 44.875 14.391 1 94.19 178 SER A N 1
ATOM 1476 C CA . SER A 1 178 ? -0.709 44 13.281 1 94.19 178 SER A CA 1
ATOM 1477 C C . SER A 1 178 ? -0.442 42.562 13.609 1 94.19 178 SER A C 1
ATOM 1479 O O . SER A 1 178 ? -1.312 41.688 13.43 1 94.19 178 SER A O 1
ATOM 1481 N N . LEU A 1 179 ? 0.721 42.25 14.125 1 95.88 179 LEU A N 1
ATOM 1482 C CA . LEU A 1 179 ? 1.129 40.875 14.43 1 95.88 179 LEU A CA 1
ATOM 1483 C C . LEU A 1 179 ? 0.302 40.281 15.57 1 95.88 179 LEU A C 1
ATOM 1485 O O . LEU A 1 179 ? -0.166 39.156 15.5 1 95.88 179 LEU A O 1
ATOM 1489 N N . THR A 1 180 ? 0.081 41.062 16.625 1 95.25 180 THR A N 1
ATOM 1490 C CA . THR A 1 180 ? -0.62 40.562 17.797 1 95.25 180 THR A CA 1
ATOM 1491 C C . THR A 1 180 ? -2.105 40.375 17.516 1 95.25 180 THR A C 1
ATOM 1493 O O . THR A 1 180 ? -2.781 39.594 18.188 1 95.25 180 THR A O 1
ATOM 1496 N N . SER A 1 181 ? -2.596 41.031 16.438 1 95.06 181 SER A N 1
ATOM 1497 C CA . SER A 1 181 ? -3.982 40.875 16.016 1 95.06 181 SER A CA 1
ATOM 1498 C C . SER A 1 181 ? -4.129 39.719 15.039 1 95.06 181 SER A C 1
ATOM 1500 O O . SER A 1 181 ? -5.031 38.875 15.18 1 95.06 181 SER A O 1
ATOM 1502 N N . ASP A 1 182 ? -3.201 39.562 14.125 1 95.5 182 ASP A N 1
ATOM 1503 C CA . ASP A 1 182 ? -3.383 38.656 12.984 1 95.5 182 ASP A CA 1
ATOM 1504 C C . ASP A 1 182 ? -2.893 37.25 13.305 1 95.5 182 ASP A C 1
ATOM 1506 O O . ASP A 1 182 ? -3.436 36.25 12.797 1 95.5 182 ASP A O 1
ATOM 1510 N N . ILE A 1 183 ? -1.884 37.094 14.125 1 96.25 183 ILE A N 1
ATOM 1511 C CA . ILE A 1 183 ? -1.308 35.781 14.391 1 96.25 183 ILE A CA 1
ATOM 1512 C C . ILE A 1 183 ? -2.34 34.906 15.078 1 96.25 183 ILE A C 1
ATOM 1514 O O . ILE A 1 183 ? -2.594 33.781 14.641 1 96.25 183 ILE A O 1
ATOM 1518 N N . PRO A 1 184 ? -2.994 35.375 16.125 1 95.25 184 PRO A N 1
ATOM 1519 C CA . PRO A 1 184 ? -4.027 34.531 16.75 1 95.25 184 PRO A CA 1
ATOM 1520 C C . PRO A 1 184 ? -5.148 34.188 15.773 1 95.25 184 PRO A C 1
ATOM 1522 O O . PRO A 1 184 ? -5.676 33.062 15.82 1 95.25 184 PRO A O 1
ATOM 1525 N N . LYS A 1 185 ? -5.504 35.094 14.875 1 95.06 185 LYS A N 1
ATOM 1526 C CA . LYS A 1 185 ? -6.531 34.812 13.875 1 95.06 185 LYS A CA 1
ATOM 1527 C C . LYS A 1 185 ? -6.098 33.719 12.922 1 95.06 185 LYS A C 1
ATOM 1529 O O . LYS A 1 185 ? -6.898 32.844 12.547 1 95.06 185 LYS A O 1
ATOM 1534 N N . LEU A 1 186 ? -4.859 33.781 12.547 1 95.06 186 LEU A N 1
ATOM 1535 C CA . LEU A 1 186 ? -4.297 32.781 11.68 1 95.06 186 LEU A CA 1
ATOM 1536 C C . LEU A 1 186 ? -4.309 31.406 12.367 1 95.06 186 LEU A C 1
ATOM 1538 O O . LEU A 1 186 ? -4.707 30.406 11.766 1 95.06 186 LEU A O 1
ATOM 1542 N N . ILE A 1 187 ? -3.922 31.344 13.594 1 94.88 187 ILE A N 1
ATOM 1543 C CA . ILE A 1 187 ? -3.887 30.109 14.367 1 94.88 187 ILE A CA 1
ATOM 1544 C C . ILE A 1 187 ? -5.297 29.531 14.484 1 94.88 187 ILE A C 1
ATOM 1546 O O . ILE A 1 187 ? -5.504 28.328 14.281 1 94.88 187 ILE A O 1
ATOM 1550 N N . GLU A 1 188 ? -6.262 30.375 14.734 1 93.25 188 GLU A N 1
ATOM 1551 C CA . GLU A 1 188 ? -7.645 29.922 14.875 1 93.25 188 GLU A CA 1
ATOM 1552 C C . GLU A 1 188 ? -8.211 29.469 13.531 1 93.25 188 GLU A C 1
ATOM 1554 O O . GLU A 1 188 ? -9.008 28.531 13.477 1 93.25 188 GLU A O 1
ATOM 1559 N N . GLY A 1 189 ? -7.828 30.172 12.477 1 93.38 189 GLY A N 1
ATOM 1560 C CA . GLY A 1 189 ? -8.297 29.859 11.141 1 93.38 189 GLY A CA 1
ATOM 1561 C C . GLY A 1 189 ? -7.832 28.484 10.656 1 93.38 189 GLY A C 1
ATOM 1562 O O . GLY A 1 189 ? -8.406 27.922 9.727 1 93.38 189 GLY A O 1
ATOM 1563 N N . ARG A 1 190 ? -6.816 27.922 11.359 1 94.75 190 ARG A N 1
ATOM 1564 C CA . ARG A 1 190 ? -6.27 26.625 10.945 1 94.75 190 ARG A CA 1
ATOM 1565 C C . ARG A 1 190 ? -7.332 25.531 11.008 1 94.75 190 ARG A C 1
ATOM 1567 O O . ARG A 1 190 ? -7.32 24.594 10.211 1 94.75 190 ARG A O 1
ATOM 1574 N N . ILE A 1 191 ? -8.258 25.672 11.938 1 94.06 191 ILE A N 1
ATOM 1575 C CA . ILE A 1 191 ? -9.289 24.656 12.148 1 94.06 191 ILE A CA 1
ATOM 1576 C C . ILE A 1 191 ? -10.234 24.625 10.953 1 94.06 191 ILE A C 1
ATOM 1578 O O . ILE A 1 191 ? -10.492 23.562 10.383 1 94.06 191 ILE A O 1
ATOM 1582 N N . ASP A 1 192 ? -10.656 25.828 10.625 1 93 192 ASP A N 1
ATOM 1583 C CA . ASP A 1 192 ? -11.578 25.938 9.492 1 93 192 ASP A CA 1
ATOM 1584 C C . ASP A 1 192 ? -10.922 25.484 8.195 1 93 192 ASP A C 1
ATOM 1586 O O . ASP A 1 192 ? -11.594 25 7.289 1 93 192 ASP A O 1
ATOM 1590 N N . TYR A 1 193 ? -9.641 25.594 8.156 1 95.12 193 TYR A N 1
ATOM 1591 C CA . TYR A 1 193 ? -8.891 25.219 6.969 1 95.12 193 TYR A CA 1
ATOM 1592 C C . TYR A 1 193 ? -8.648 23.703 6.938 1 95.12 193 TYR A C 1
ATOM 1594 O O . TYR A 1 193 ? -8.844 23.062 5.902 1 95.12 193 TYR A O 1
ATOM 1602 N N . LEU A 1 194 ? -8.312 23.125 8.047 1 95.5 194 LEU A N 1
ATOM 1603 C CA . 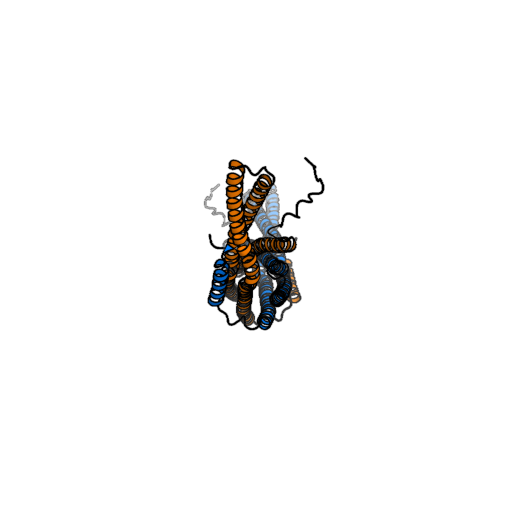LEU A 1 194 ? -7.93 21.719 8.133 1 95.5 194 LEU A CA 1
ATOM 1604 C C . LEU A 1 194 ? -9.156 20.812 8.086 1 95.5 194 LEU A C 1
ATOM 1606 O O . LEU A 1 194 ? -9.117 19.734 7.496 1 95.5 194 LEU A O 1
ATOM 1610 N N . GLN A 1 195 ? -10.258 21.219 8.688 1 93.25 195 GLN A N 1
ATOM 1611 C CA . GLN A 1 195 ? -11.414 20.375 8.906 1 93.25 195 GLN A CA 1
ATOM 1612 C C . GLN A 1 195 ? -11.977 19.844 7.586 1 93.25 195 GLN A C 1
ATOM 1614 O O . GLN A 1 195 ? -12.156 18.641 7.414 1 93.25 195 GLN A O 1
ATOM 1619 N N . PRO A 1 196 ? -12.219 20.719 6.637 1 93.75 196 PRO A N 1
ATOM 1620 C CA . PRO A 1 196 ? -12.742 20.188 5.379 1 93.75 196 PRO A CA 1
ATOM 1621 C C . PRO A 1 196 ? -11.734 19.281 4.664 1 93.75 196 PRO A C 1
ATOM 1623 O O . PRO A 1 196 ? -12.133 18.328 3.979 1 93.75 196 PRO A O 1
ATOM 1626 N N . SER A 1 197 ? -10.445 19.609 4.77 1 95.88 197 SER A N 1
ATOM 1627 C CA . SER A 1 197 ? -9.414 18.766 4.191 1 95.88 197 SER A CA 1
ATOM 1628 C C . SER A 1 197 ? -9.438 17.375 4.812 1 95.88 197 SER A C 1
ATOM 1630 O O . SER A 1 197 ? -9.375 16.359 4.098 1 95.88 197 SER A O 1
ATOM 1632 N N . PHE A 1 198 ? -9.539 17.344 6.059 1 96.19 198 PHE A N 1
ATOM 1633 C CA . PHE A 1 198 ? -9.625 16.078 6.801 1 96.19 198 PHE A CA 1
ATOM 1634 C C . PHE A 1 198 ? -10.883 15.31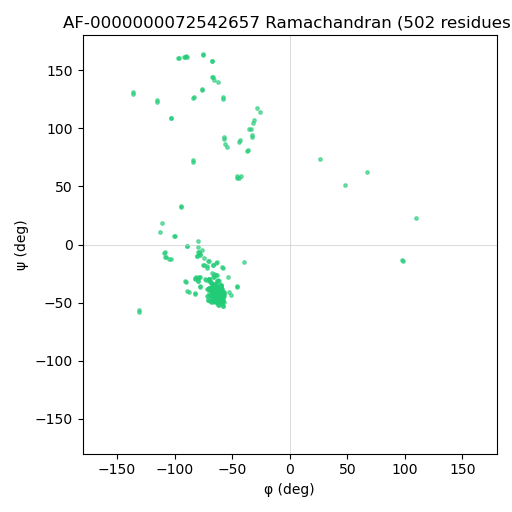2 6.418 1 96.19 198 PHE A C 1
ATOM 1636 O O . PHE A 1 198 ? -10.812 14.117 6.133 1 96.19 198 PHE A O 1
ATOM 1643 N N . GLU A 1 199 ? -11.961 15.953 6.426 1 94.25 199 GLU A N 1
ATOM 1644 C CA . GLU A 1 199 ? -13.227 15.32 6.078 1 94.25 199 GLU A CA 1
ATOM 1645 C C . GLU A 1 199 ? -13.18 14.734 4.668 1 94.25 199 GLU A C 1
ATOM 1647 O O . GLU A 1 199 ? -13.688 13.641 4.43 1 94.25 199 GLU A O 1
ATOM 1652 N N . ALA A 1 200 ? -12.633 15.5 3.744 1 95.31 200 ALA A N 1
ATOM 1653 C CA . ALA A 1 200 ? -12.523 15.039 2.363 1 95.31 200 ALA A CA 1
ATOM 1654 C C . ALA A 1 200 ? -11.68 13.773 2.273 1 95.31 200 ALA A C 1
ATOM 1656 O O . ALA A 1 200 ? -12 12.852 1.519 1 95.31 200 ALA A O 1
ATOM 1657 N N . LEU A 1 201 ? -10.586 13.75 3.029 1 96.56 201 LEU A N 1
ATOM 1658 C CA . LEU A 1 201 ? -9.727 12.57 3.066 1 96.56 201 LEU A CA 1
ATOM 1659 C C . LEU A 1 201 ? -10.5 11.344 3.549 1 96.56 201 LEU A C 1
ATOM 1661 O O . LEU A 1 201 ? -10.492 10.305 2.893 1 96.56 201 LEU A O 1
ATOM 1665 N N . VAL A 1 202 ? -11.203 11.5 4.609 1 96.12 202 VAL A N 1
ATOM 1666 C CA . VAL A 1 202 ? -11.969 10.398 5.184 1 96.12 202 VAL A CA 1
ATOM 1667 C C . VAL A 1 202 ? -13.086 9.992 4.227 1 96.12 202 VAL A C 1
ATOM 1669 O O . VAL A 1 202 ? -13.32 8.797 4.016 1 96.12 202 VAL A O 1
ATOM 1672 N N . ASN A 1 203 ? -13.711 11 3.668 1 95.12 203 ASN A N 1
ATOM 1673 C CA . ASN A 1 203 ? -14.781 10.711 2.719 1 95.12 203 ASN A CA 1
ATOM 1674 C C . ASN A 1 203 ? -14.281 9.891 1.534 1 95.12 203 ASN A C 1
ATOM 1676 O O . ASN A 1 203 ? -14.977 9 1.046 1 95.12 203 ASN A O 1
ATOM 1680 N N . SER A 1 204 ? -13.141 10.219 1.035 1 96.44 204 SER A N 1
ATOM 1681 C CA . SER A 1 204 ? -12.562 9.461 -0.069 1 96.44 204 SER A CA 1
ATOM 1682 C C . SER A 1 204 ? -12.328 8.008 0.328 1 96.44 204 SER A C 1
ATOM 1684 O O . SER A 1 204 ? -12.516 7.098 -0.482 1 96.44 204 SER A O 1
ATOM 1686 N N . GLN A 1 205 ? -11.898 7.773 1.563 1 97.12 205 GLN A N 1
ATOM 1687 C CA . GLN A 1 205 ? -11.711 6.418 2.068 1 97.12 205 GLN A CA 1
ATOM 1688 C C . GLN A 1 205 ? -13.039 5.684 2.195 1 97.12 205 GLN A C 1
ATOM 1690 O O . GLN A 1 205 ? -13.141 4.508 1.843 1 97.12 205 GLN A O 1
ATOM 1695 N N . VAL A 1 206 ? -14.039 6.395 2.699 1 96.19 206 VAL A N 1
ATOM 1696 C CA . VAL A 1 206 ? -15.375 5.809 2.828 1 96.19 206 VAL A CA 1
ATOM 1697 C C . VAL A 1 206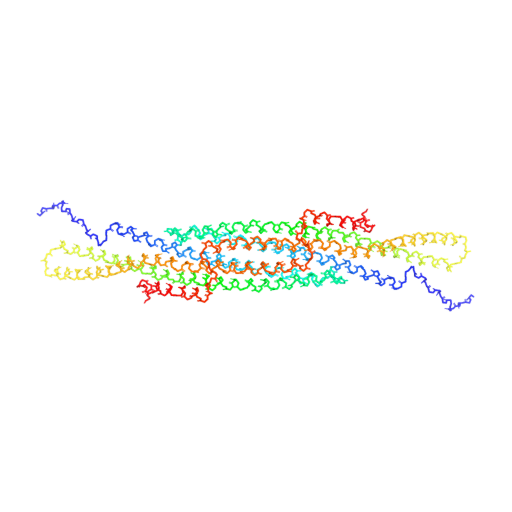 ? -15.883 5.387 1.454 1 96.19 206 VAL A C 1
ATOM 1699 O O . VAL A 1 206 ? -16.375 4.266 1.286 1 96.19 206 VAL A O 1
ATOM 1702 N N . THR A 1 207 ? -15.734 6.262 0.505 1 96.19 207 THR A N 1
ATOM 1703 C CA . THR A 1 207 ? -16.188 5.984 -0.853 1 96.19 207 THR A CA 1
ATOM 1704 C C . THR A 1 207 ? -15.453 4.785 -1.437 1 96.19 207 THR A C 1
ATOM 1706 O O . THR A 1 207 ? -16.078 3.879 -1.999 1 96.19 207 THR A O 1
ATOM 1709 N N . TYR A 1 208 ? -14.156 4.789 -1.296 1 98.06 208 TYR A N 1
ATOM 1710 C CA . TYR A 1 208 ? -13.344 3.693 -1.803 1 98.06 208 TYR A CA 1
ATOM 1711 C C . TYR A 1 208 ? -13.781 2.363 -1.2 1 98.06 208 TYR A C 1
ATOM 1713 O O . TYR A 1 208 ? -13.969 1.381 -1.922 1 98.06 208 TYR A O 1
ATOM 1721 N N . ASN A 1 209 ? -13.914 2.309 0.074 1 98.12 209 ASN A N 1
ATOM 1722 C CA . ASN A 1 209 ? -14.219 1.049 0.745 1 98.12 209 ASN A CA 1
ATOM 1723 C C . ASN A 1 209 ? -15.641 0.581 0.444 1 98.12 209 ASN A C 1
ATOM 1725 O O . ASN A 1 209 ? -15.914 -0.621 0.438 1 98.12 209 ASN A O 1
ATOM 1729 N N . THR A 1 210 ? -16.516 1.532 0.212 1 97.5 210 THR A N 1
ATOM 1730 C CA . THR A 1 210 ? -17.859 1.168 -0.225 1 97.5 210 THR A CA 1
ATOM 1731 C C . THR A 1 210 ? -17.812 0.486 -1.589 1 97.5 210 THR A C 1
ATOM 1733 O O . THR A 1 210 ? -18.406 -0.579 -1.774 1 97.5 210 THR A O 1
ATOM 1736 N N . GLU A 1 211 ? -17.094 1.087 -2.523 1 98.38 211 GLU A N 1
ATOM 1737 C CA . GLU A 1 211 ? -16.984 0.515 -3.861 1 98.38 211 GLU A CA 1
ATOM 1738 C C . GLU A 1 211 ? -16.25 -0.82 -3.832 1 98.38 211 GLU A C 1
ATOM 1740 O O . GLU A 1 211 ? -16.641 -1.765 -4.523 1 98.38 211 GLU A O 1
ATOM 1745 N N . ALA A 1 212 ? -15.156 -0.888 -3.051 1 98.5 212 ALA A N 1
ATOM 1746 C CA . ALA A 1 212 ? -14.398 -2.129 -2.93 1 98.5 212 ALA A CA 1
ATOM 1747 C C . ALA A 1 212 ? -15.266 -3.258 -2.393 1 98.5 212 ALA A C 1
ATOM 1749 O O . ALA A 1 212 ? -15.203 -4.387 -2.883 1 98.5 212 ALA A O 1
ATOM 1750 N N . PHE A 1 213 ? -16.109 -2.918 -1.469 1 98.19 213 PHE A N 1
ATOM 1751 C CA . PHE A 1 213 ? -17.016 -3.904 -0.897 1 98.19 213 PHE A CA 1
ATOM 1752 C C . PHE A 1 213 ? -18 -4.418 -1.953 1 98.19 213 PHE A C 1
ATOM 1754 O O . PHE A 1 213 ? -18.219 -5.625 -2.057 1 98.19 213 PHE A O 1
ATOM 1761 N N . LYS A 1 214 ? -18.547 -3.539 -2.695 1 98.25 214 LYS A N 1
ATOM 1762 C CA . LYS A 1 214 ? -19.469 -3.939 -3.752 1 98.25 214 LYS A CA 1
ATOM 1763 C C . LYS A 1 214 ? -18.781 -4.863 -4.758 1 98.25 214 LYS A C 1
ATOM 1765 O O . LYS A 1 214 ? -19.344 -5.898 -5.133 1 98.25 214 LYS A O 1
ATOM 1770 N N . ILE A 1 215 ? -17.609 -4.527 -5.164 1 98.44 215 ILE A N 1
ATOM 1771 C CA . ILE A 1 215 ? -16.859 -5.266 -6.172 1 98.44 215 ILE A CA 1
ATOM 1772 C C . ILE A 1 215 ? -16.547 -6.668 -5.656 1 98.44 215 ILE A C 1
ATOM 1774 O O . ILE A 1 215 ? -16.797 -7.66 -6.344 1 98.44 215 ILE A O 1
ATOM 1778 N N . TYR A 1 216 ? -16.078 -6.812 -4.445 1 96.19 216 TYR A N 1
ATOM 1779 C CA . TYR A 1 216 ? -15.648 -8.109 -3.92 1 96.19 216 TYR A CA 1
ATOM 1780 C C . TYR A 1 216 ? -16.859 -8.945 -3.502 1 96.19 216 TYR A C 1
ATOM 1782 O O . TYR A 1 216 ? -16.797 -10.172 -3.504 1 96.19 216 TYR A O 1
ATOM 1790 N N . SER A 1 217 ? -17.938 -8.211 -3.123 1 95 217 SER A N 1
ATOM 1791 C CA . SER A 1 217 ? -19.172 -8.945 -2.883 1 95 217 SER A CA 1
ATOM 1792 C C . SER A 1 217 ? -19.672 -9.617 -4.156 1 95 217 SER A C 1
ATOM 1794 O O . SER A 1 217 ? -20.078 -10.781 -4.137 1 95 217 SER A O 1
ATOM 1796 N N . GLU A 1 218 ? -19.656 -8.836 -5.219 1 95.38 218 GLU A N 1
ATOM 1797 C CA . GLU A 1 218 ? -20.031 -9.391 -6.516 1 95.38 218 GLU A CA 1
ATOM 1798 C C . GLU A 1 218 ? -19.125 -10.562 -6.887 1 95.38 218 GLU A C 1
ATOM 1800 O O . GLU A 1 218 ? -19.609 -11.602 -7.352 1 95.38 218 GLU A O 1
ATOM 1805 N N . LEU A 1 219 ? -17.844 -10.438 -6.676 1 95.5 219 LEU A N 1
ATOM 1806 C CA . LEU A 1 219 ? -16.891 -11.492 -6.98 1 95.5 219 LEU A CA 1
ATOM 1807 C C . LEU A 1 219 ? -17.156 -12.734 -6.141 1 95.5 219 LEU A C 1
ATOM 1809 O O . LEU A 1 219 ? -17.109 -13.859 -6.645 1 95.5 219 LEU A O 1
ATOM 1813 N N . SER A 1 220 ? -17.406 -12.562 -4.906 1 93.12 220 SER A N 1
ATOM 1814 C CA . SER A 1 220 ? -17.719 -13.664 -3.996 1 93.12 220 SER A CA 1
ATOM 1815 C C . SER A 1 220 ? -18.938 -14.453 -4.469 1 93.12 220 SER A C 1
ATOM 1817 O O . SER A 1 220 ? -18.938 -15.68 -4.395 1 93.12 220 SER A O 1
ATOM 1819 N N . LEU A 1 221 ? -19.953 -13.773 -4.922 1 90.69 221 LEU A N 1
ATOM 1820 C CA . LEU A 1 221 ? -21.156 -14.414 -5.434 1 90.69 221 LEU A CA 1
ATOM 1821 C C . LEU A 1 221 ? -20.844 -15.234 -6.684 1 90.69 221 LEU A C 1
ATOM 1823 O O . LEU A 1 221 ? -21.375 -16.328 -6.859 1 90.69 221 LEU A O 1
ATOM 1827 N N . GLN A 1 222 ? -19.984 -14.75 -7.504 1 87.88 222 GLN A N 1
ATOM 1828 C CA . GLN A 1 222 ? -19.609 -15.43 -8.742 1 87.88 222 GLN A CA 1
ATOM 1829 C C . GLN A 1 222 ? -18.812 -16.703 -8.453 1 87.88 222 GLN A C 1
ATOM 1831 O O . GLN A 1 222 ? -18.875 -17.672 -9.203 1 87.88 222 GLN A O 1
ATOM 1836 N N . MET A 1 223 ? -18.062 -16.75 -7.41 1 86.56 223 MET A N 1
ATOM 1837 C CA . MET A 1 223 ? -17.172 -17.875 -7.113 1 86.56 223 MET A CA 1
ATOM 1838 C C . MET A 1 223 ? -17.859 -18.875 -6.199 1 86.56 223 MET A C 1
ATOM 1840 O O . MET A 1 223 ? -17.25 -19.859 -5.77 1 86.56 223 MET A O 1
ATOM 1844 N N . ASN A 1 224 ? -19.156 -19.031 -6.32 1 65.5 224 ASN A N 1
ATOM 1845 C CA . ASN A 1 224 ? -20.062 -20 -5.699 1 65.5 224 ASN A CA 1
ATOM 1846 C C . ASN A 1 224 ? -19.516 -20.5 -4.371 1 65.5 224 ASN A C 1
ATOM 1848 O O . ASN A 1 224 ? -19.078 -21.656 -4.266 1 65.5 224 ASN A O 1
ATOM 1852 N N . ASP A 1 225 ? -19.422 -19.938 -3.205 1 60.41 225 ASP A N 1
ATOM 1853 C CA . ASP A 1 225 ? -19.312 -20.484 -1.856 1 60.41 225 ASP A CA 1
ATOM 1854 C C . ASP A 1 225 ? -17.922 -20.25 -1.274 1 60.41 225 ASP A C 1
ATOM 1856 O O . ASP A 1 225 ? -17.406 -21.078 -0.526 1 60.41 225 ASP A O 1
ATOM 1860 N N . LEU A 1 226 ? -17.203 -19.297 -1.734 1 61.34 226 LEU A N 1
ATOM 1861 C CA . LEU A 1 226 ? -15.945 -19 -1.051 1 61.34 226 LEU A CA 1
ATOM 1862 C C . LEU A 1 226 ? -16.188 -18.766 0.437 1 61.34 226 LEU A C 1
ATOM 1864 O O . LEU A 1 226 ? -15.336 -19.109 1.266 1 61.34 226 LEU A O 1
ATOM 1868 N N . GLN A 1 227 ? -17.375 -18.297 0.799 1 59.25 227 GLN A N 1
ATOM 1869 C CA . GLN A 1 227 ? -17.547 -17.641 2.088 1 59.25 227 GLN A CA 1
ATOM 1870 C C . GLN A 1 227 ? -17.547 -18.656 3.23 1 59.25 227 GLN A C 1
ATOM 1872 O O . GLN A 1 227 ? -17.219 -18.312 4.367 1 59.25 227 GLN A O 1
ATOM 1877 N N . GLU A 1 228 ? -17.641 -19.891 2.781 1 65 228 GLU A N 1
ATOM 1878 C CA . GLU A 1 228 ? -17.875 -20.672 3.994 1 65 228 GLU A CA 1
ATOM 1879 C C . GLU A 1 228 ? -16.672 -21.547 4.324 1 65 228 GLU A C 1
ATOM 1881 O O . GLU A 1 228 ? -16.703 -22.328 5.285 1 65 228 GLU A O 1
ATOM 1886 N N . ILE A 1 229 ? -15.5 -21.141 3.691 1 81.88 229 ILE A N 1
ATOM 1887 C CA . ILE A 1 229 ? -14.375 -22.047 3.93 1 81.88 229 ILE A CA 1
ATOM 1888 C C . ILE A 1 229 ? -13.289 -21.312 4.723 1 81.88 229 ILE A C 1
ATOM 1890 O O . ILE A 1 229 ? -12.867 -20.219 4.34 1 81.88 229 ILE A O 1
ATOM 1894 N N . SER A 1 230 ? -12.914 -21.906 5.887 1 87.12 230 SER A N 1
ATOM 1895 C CA . SER A 1 230 ? -11.906 -21.281 6.75 1 87.12 230 SER A CA 1
ATOM 1896 C C . SER A 1 230 ? -10.508 -21.453 6.176 1 87.12 230 SER A C 1
ATOM 1898 O O . SER A 1 230 ? -10.289 -22.312 5.312 1 87.12 230 SER A O 1
ATOM 1900 N N . ASN A 1 231 ? -9.562 -20.688 6.648 1 88.44 231 ASN A N 1
ATOM 1901 C CA . ASN A 1 231 ? -8.164 -20.828 6.254 1 88.44 231 ASN A CA 1
ATOM 1902 C C . ASN A 1 231 ? -7.621 -22.203 6.594 1 88.44 231 ASN A C 1
ATOM 1904 O O . ASN A 1 231 ? -6.809 -22.766 5.852 1 88.44 231 ASN A O 1
ATOM 1908 N N . GLU A 1 232 ? -8.055 -22.656 7.699 1 91.25 232 GLU A N 1
ATOM 1909 C CA . GLU A 1 232 ? -7.609 -23.984 8.125 1 91.25 232 GLU A CA 1
ATOM 1910 C C . GLU A 1 232 ? -8.07 -25.062 7.145 1 91.25 232 GLU A C 1
ATOM 1912 O O . GLU A 1 232 ? -7.316 -25.984 6.828 1 91.25 232 GLU A O 1
ATOM 1917 N N . GLU A 1 233 ? -9.289 -24.844 6.715 1 91.56 233 GLU A N 1
ATOM 1918 C CA . GLU A 1 233 ? -9.812 -25.797 5.742 1 91.56 233 GLU A CA 1
ATOM 1919 C C . GLU A 1 233 ? -9.07 -25.703 4.414 1 91.56 233 GLU A C 1
ATOM 1921 O O . GLU A 1 233 ? -8.742 -26.719 3.805 1 91.56 233 GLU A O 1
ATOM 1926 N N . TYR A 1 234 ? -8.844 -24.5 3.934 1 92.19 234 TYR A N 1
ATOM 1927 C CA . TYR A 1 234 ? -8.055 -24.328 2.719 1 92.19 234 TYR A CA 1
ATOM 1928 C C . TYR A 1 234 ? -6.668 -24.938 2.869 1 92.19 234 TYR A C 1
ATOM 1930 O O . TYR A 1 234 ? -6.195 -25.641 1.976 1 92.19 234 TYR A O 1
ATOM 1938 N N . SER A 1 235 ? -6.051 -24.719 4.016 1 93.56 235 SER A N 1
ATOM 1939 C CA . SER A 1 235 ? -4.711 -25.25 4.266 1 93.56 235 SER A CA 1
ATOM 1940 C C . SER A 1 235 ? -4.703 -26.766 4.23 1 93.56 235 SER A C 1
ATOM 1942 O O . SER A 1 235 ? -3.77 -27.375 3.711 1 93.56 235 SER A O 1
ATOM 1944 N N . ALA A 1 236 ? -5.738 -27.312 4.777 1 94.81 236 ALA A N 1
ATOM 1945 C CA . ALA A 1 236 ? -5.844 -28.766 4.785 1 94.81 236 ALA A CA 1
ATOM 1946 C C . ALA A 1 236 ? -5.98 -29.312 3.367 1 94.81 236 ALA A C 1
ATOM 1948 O O . ALA A 1 236 ? -5.34 -30.312 3.016 1 94.81 236 ALA A O 1
ATOM 1949 N N . ARG A 1 237 ? -6.832 -28.656 2.592 1 93.38 237 ARG A N 1
ATOM 1950 C CA . ARG A 1 237 ? -7.012 -29.062 1.203 1 93.38 237 ARG A CA 1
ATOM 1951 C C . ARG A 1 237 ? -5.715 -28.922 0.416 1 93.38 237 ARG A C 1
ATOM 1953 O O . ARG A 1 237 ? -5.344 -29.812 -0.343 1 93.38 237 ARG A O 1
ATOM 1960 N N . ILE A 1 238 ? -5.023 -27.844 0.597 1 95.44 238 ILE A N 1
ATOM 1961 C CA . ILE A 1 238 ? -3.762 -27.578 -0.087 1 95.44 238 ILE A CA 1
ATOM 1962 C C . ILE A 1 238 ? -2.727 -28.625 0.299 1 95.44 238 ILE A C 1
ATOM 1964 O O . ILE A 1 238 ? -2.053 -29.188 -0.566 1 95.44 238 ILE A O 1
ATOM 1968 N N . GLN A 1 239 ? -2.66 -28.906 1.611 1 94.88 239 GLN A N 1
ATOM 1969 C CA . GLN A 1 239 ? -1.692 -29.891 2.08 1 94.88 239 GLN A CA 1
ATOM 1970 C C . GLN A 1 239 ? -2 -31.266 1.515 1 94.88 239 GLN A C 1
ATOM 1972 O O . GLN A 1 239 ? -1.092 -32 1.107 1 94.88 239 GLN A O 1
ATOM 1977 N N . LYS A 1 240 ? -3.221 -31.656 1.475 1 96 240 LYS A N 1
ATOM 1978 C CA . LYS A 1 240 ? -3.617 -32.938 0.917 1 96 240 LYS A CA 1
ATOM 1979 C C . LYS A 1 240 ? -3.195 -33.062 -0.545 1 96 240 LYS A C 1
ATOM 1981 O O . LYS A 1 240 ? -2.633 -34.062 -0.954 1 96 240 LYS A O 1
ATOM 1986 N N . ASN A 1 241 ? -3.496 -32.031 -1.322 1 94.69 241 ASN A N 1
ATOM 1987 C CA . ASN A 1 241 ? -3.146 -32.062 -2.738 1 94.69 241 ASN A CA 1
ATOM 1988 C C . ASN A 1 241 ? -1.636 -32.094 -2.945 1 94.69 241 ASN A C 1
ATOM 1990 O O . ASN A 1 241 ? -1.152 -32.75 -3.863 1 94.69 241 ASN A O 1
ATOM 1994 N N . LEU A 1 242 ? -0.93 -31.422 -2.053 1 93.88 242 LEU A N 1
ATOM 1995 C CA . LEU A 1 242 ? 0.527 -31.484 -2.117 1 93.88 242 LEU A CA 1
ATOM 1996 C C . LEU A 1 242 ? 1.036 -32.875 -1.847 1 93.88 242 LEU A C 1
ATOM 1998 O O . LEU A 1 242 ? 1.913 -33.375 -2.557 1 93.88 242 LEU A O 1
ATOM 2002 N N . ASP A 1 243 ? 0.495 -33.5 -0.854 1 93.56 243 ASP A N 1
ATOM 2003 C CA . ASP A 1 243 ? 0.886 -34.844 -0.503 1 93.56 243 ASP A CA 1
ATOM 2004 C C . ASP A 1 243 ? 0.605 -35.812 -1.653 1 93.56 243 ASP A C 1
ATOM 2006 O O . ASP A 1 243 ? 1.404 -36.719 -1.927 1 93.56 243 ASP A O 1
ATOM 2010 N N . ASP A 1 244 ? -0.483 -35.625 -2.318 1 92.75 244 ASP A N 1
ATOM 2011 C CA . ASP A 1 244 ? -0.818 -36.438 -3.48 1 92.75 244 ASP A CA 1
ATOM 2012 C C . ASP A 1 244 ? 0.224 -36.281 -4.586 1 92.75 244 ASP A C 1
ATOM 2014 O O . ASP A 1 244 ? 0.632 -37.25 -5.211 1 92.75 244 ASP A O 1
ATOM 2018 N N . MET A 1 245 ? 0.665 -35.094 -4.785 1 91.5 245 MET A N 1
ATOM 2019 C CA . MET A 1 245 ? 1.655 -34.812 -5.824 1 91.5 245 MET A CA 1
ATOM 2020 C C . MET A 1 245 ? 3.016 -35.406 -5.441 1 91.5 245 MET A C 1
ATOM 2022 O O . MET A 1 245 ? 3.715 -35.969 -6.281 1 91.5 245 MET A O 1
ATOM 2026 N N . LYS A 1 246 ? 3.336 -35.344 -4.164 1 90.5 246 LYS A N 1
ATOM 2027 C CA . LYS A 1 246 ? 4.629 -35.812 -3.686 1 90.5 246 LYS A CA 1
ATOM 2028 C C . LYS A 1 246 ? 4.668 -37.344 -3.65 1 90.5 246 LYS A C 1
ATOM 2030 O O . LYS A 1 246 ? 5.746 -37.938 -3.57 1 90.5 246 LYS A O 1
ATOM 2035 N N . SER A 1 247 ? 3.516 -37.969 -3.684 1 90.69 247 SER A N 1
ATOM 2036 C CA . SER A 1 247 ? 3.453 -39.406 -3.637 1 90.69 247 SER A CA 1
ATOM 2037 C C . SER A 1 247 ? 3.799 -40.031 -4.988 1 90.69 247 SER A C 1
ATOM 2039 O O . SER A 1 247 ? 3.963 -41.25 -5.102 1 90.69 247 SER A O 1
ATOM 2041 N N . LEU A 1 248 ? 3.893 -39.125 -5.926 1 88.88 248 LEU A N 1
ATOM 2042 C CA . LEU A 1 248 ? 4.266 -39.594 -7.246 1 88.88 248 LEU A CA 1
ATOM 2043 C C . LEU A 1 248 ? 5.699 -40.125 -7.246 1 88.88 248 LEU A C 1
ATOM 2045 O O . LEU A 1 248 ? 6.566 -39.562 -6.559 1 88.88 248 LEU A O 1
ATOM 2049 N N . SER A 1 249 ? 5.934 -41.156 -8.008 1 83.62 249 SER A N 1
ATOM 2050 C CA . SER A 1 249 ? 7.211 -41.875 -8.008 1 83.62 249 SER A CA 1
ATOM 2051 C C . SER A 1 249 ? 8.359 -40.938 -8.398 1 83.62 249 SER A C 1
ATOM 2053 O O . SER A 1 249 ? 9.477 -41.094 -7.902 1 83.62 249 SER A O 1
ATOM 2055 N N . ILE A 1 250 ? 8.117 -40.062 -9.219 1 86.12 250 ILE A N 1
ATOM 2056 C CA . ILE A 1 250 ? 9.172 -39.219 -9.789 1 86.12 250 ILE A CA 1
ATOM 2057 C C . ILE A 1 250 ? 9.547 -38.125 -8.805 1 86.12 250 ILE A C 1
ATOM 2059 O O . ILE A 1 250 ? 10.5 -37.375 -9.023 1 86.12 250 ILE A O 1
ATOM 2063 N N . THR A 1 251 ? 8.766 -38.125 -7.793 1 79 251 THR A N 1
ATOM 2064 C CA . THR A 1 251 ? 9.031 -37.062 -6.832 1 79 251 THR A CA 1
ATOM 2065 C C . THR A 1 251 ? 9.758 -37.594 -5.605 1 79 251 THR A C 1
ATOM 2067 O O . THR A 1 251 ? 10.086 -36.844 -4.684 1 79 251 THR A O 1
ATOM 2070 N N . VAL A 1 252 ? 9.828 -38.938 -5.438 1 68.44 252 VAL A N 1
ATOM 2071 C CA . VAL A 1 252 ? 10.422 -39.562 -4.266 1 68.44 252 VAL A CA 1
ATOM 2072 C C . VAL A 1 252 ? 11.938 -39.656 -4.438 1 68.44 252 VAL A C 1
ATOM 2074 O O . VAL A 1 252 ? 12.43 -39.875 -5.543 1 68.44 252 VAL A O 1
ATOM 2077 N N . ASP A 1 253 ? 12.742 -39.125 -3.445 1 59.56 253 ASP A N 1
ATOM 2078 C CA . ASP A 1 253 ? 14.18 -39.344 -3.426 1 59.56 253 ASP A CA 1
ATOM 2079 C C . ASP A 1 253 ? 14.484 -40.844 -3.271 1 59.56 253 ASP A C 1
ATOM 2081 O O . ASP A 1 253 ? 13.758 -41.562 -2.588 1 59.56 253 ASP A O 1
ATOM 2085 N N . MET B 1 1 ? 34.531 -63.125 -51 1 32.62 1 MET B N 1
ATOM 2086 C CA . MET B 1 1 ? 33.75 -62.594 -49.875 1 32.62 1 MET B CA 1
ATOM 2087 C C . MET B 1 1 ? 32.812 -61.469 -50.312 1 32.62 1 MET B C 1
ATOM 2089 O O . MET B 1 1 ? 33.281 -60.469 -50.844 1 32.62 1 MET B O 1
ATOM 2093 N N . SER B 1 2 ? 31.641 -61.75 -50.969 1 34.38 2 SER B N 1
ATOM 2094 C CA . SER B 1 2 ? 30.703 -60.875 -51.688 1 34.38 2 SER B CA 1
ATOM 2095 C C . SER B 1 2 ? 30.203 -59.781 -50.781 1 34.38 2 SER B C 1
ATOM 2097 O O . SER B 1 2 ? 29.734 -60.031 -49.656 1 34.38 2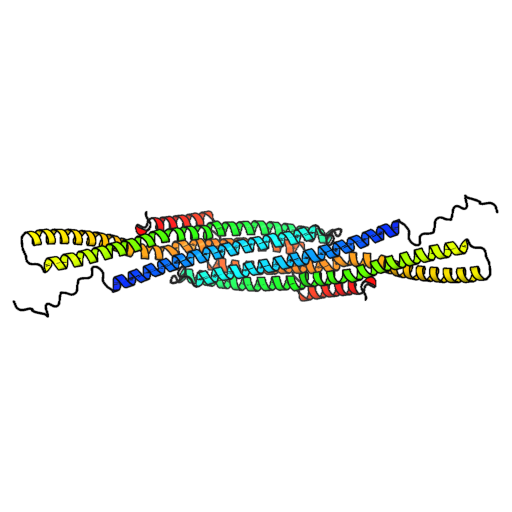 SER B O 1
ATOM 2099 N N . TRP B 1 3 ? 30.797 -58.562 -50.688 1 39.25 3 TRP B N 1
ATOM 2100 C CA . TRP B 1 3 ? 30.469 -57.25 -50.125 1 39.25 3 TRP B CA 1
ATOM 2101 C C . TRP B 1 3 ? 29.031 -56.875 -50.469 1 39.25 3 TRP B C 1
ATOM 2103 O O . TRP B 1 3 ? 28.719 -56.594 -51.625 1 39.25 3 TRP B O 1
ATOM 2113 N N . ASN B 1 4 ? 27.984 -57.656 -50.125 1 40.34 4 ASN B N 1
ATOM 2114 C CA . ASN B 1 4 ? 26.609 -57.219 -50.438 1 40.34 4 ASN B CA 1
ATOM 2115 C C . ASN B 1 4 ? 26.312 -55.844 -49.844 1 40.34 4 ASN B C 1
ATOM 2117 O O . ASN B 1 4 ? 26.25 -55.719 -48.594 1 40.34 4 ASN B O 1
ATOM 2121 N N . PRO B 1 5 ? 26.547 -54.75 -50.375 1 46 5 PRO B N 1
ATOM 2122 C CA . PRO B 1 5 ? 26.344 -53.344 -50 1 46 5 PRO B CA 1
ATOM 2123 C C . PRO B 1 5 ? 24.953 -53.062 -49.438 1 46 5 PRO B C 1
ATOM 2125 O O . PRO B 1 5 ? 24.734 -52.031 -48.812 1 46 5 PRO B O 1
ATOM 2128 N N . PHE B 1 6 ? 24.016 -53.812 -50.094 1 43.44 6 PHE B N 1
ATOM 2129 C CA . PHE B 1 6 ? 22.641 -53.5 -49.75 1 43.44 6 PHE B CA 1
ATOM 2130 C C . PHE B 1 6 ? 22.25 -54.062 -48.406 1 43.44 6 PHE B C 1
ATOM 2132 O O . PHE B 1 6 ? 21.078 -54.375 -48.156 1 43.44 6 PHE B O 1
ATOM 2139 N N . SER B 1 7 ? 23.094 -54.844 -47.688 1 40.81 7 SER B N 1
ATOM 2140 C CA . SER B 1 7 ? 22.625 -55.188 -46.344 1 40.81 7 SER B CA 1
ATOM 2141 C C . SER B 1 7 ? 22.062 -53.938 -45.625 1 40.81 7 SER B C 1
ATOM 2143 O O . SER B 1 7 ? 22.828 -53.094 -45.156 1 40.81 7 SER B O 1
ATOM 2145 N N . ARG B 1 8 ? 21.078 -53.375 -46.25 1 44.94 8 ARG B N 1
ATOM 2146 C CA . ARG B 1 8 ? 20.281 -52.375 -45.531 1 44.94 8 ARG B CA 1
ATOM 2147 C C . ARG B 1 8 ? 20.109 -52.75 -44.062 1 44.94 8 ARG B C 1
ATOM 2149 O O . ARG B 1 8 ? 19.516 -53.781 -43.75 1 44.94 8 ARG B O 1
ATOM 2156 N N . ALA B 1 9 ? 21.016 -52.5 -43.219 1 43.53 9 ALA B N 1
ATOM 2157 C CA . ALA B 1 9 ? 20.875 -52.625 -41.75 1 43.53 9 ALA B CA 1
ATOM 2158 C C . ALA B 1 9 ? 19.438 -52.312 -41.344 1 43.53 9 ALA B C 1
ATOM 2160 O O . ALA B 1 9 ? 18.812 -51.406 -41.844 1 43.53 9 ALA B O 1
ATOM 2161 N N . ALA B 1 10 ? 18.562 -53.188 -41 1 45.81 10 ALA B N 1
ATOM 2162 C CA . ALA B 1 10 ? 17.234 -53.062 -40.406 1 45.81 10 ALA B CA 1
ATOM 2163 C C . ALA B 1 10 ? 17.109 -51.75 -39.594 1 45.81 10 ALA B C 1
ATOM 2165 O O . ALA B 1 10 ? 18.062 -51.312 -38.969 1 45.81 10 ALA B O 1
ATOM 2166 N N . PRO B 1 11 ? 16.297 -50.781 -39.969 1 47.5 11 PRO B N 1
ATOM 2167 C CA . PRO B 1 11 ? 16.094 -49.562 -39.188 1 47.5 11 PRO B CA 1
ATOM 2168 C C . PRO B 1 11 ? 16.188 -49.812 -37.656 1 47.5 11 PRO B C 1
ATOM 2170 O O . PRO B 1 11 ? 15.617 -50.781 -37.156 1 47.5 11 PRO B O 1
ATOM 2173 N N . ARG B 1 12 ? 17.328 -49.531 -37 1 53.88 12 ARG B N 1
ATOM 2174 C CA . ARG B 1 12 ? 17.594 -49.656 -35.594 1 53.88 12 ARG B CA 1
ATOM 2175 C C . ARG B 1 12 ? 16.328 -49.375 -34.781 1 53.88 12 ARG B C 1
ATOM 2177 O O . ARG B 1 12 ? 15.664 -48.344 -34.969 1 53.88 12 ARG B O 1
ATOM 2184 N N . LYS B 1 13 ? 15.547 -50.375 -34.406 1 57.62 13 LYS B N 1
ATOM 2185 C CA . LYS B 1 13 ? 14.32 -50.312 -33.625 1 57.62 13 LYS B CA 1
ATOM 2186 C C . LYS B 1 13 ? 14.5 -49.375 -32.438 1 57.62 13 LYS B C 1
ATOM 2188 O O . LYS B 1 13 ? 15.336 -49.625 -31.562 1 57.62 13 LYS B O 1
ATOM 2193 N N . SER B 1 14 ? 14.25 -48.219 -32.625 1 66.31 14 SER B N 1
ATOM 2194 C CA . SER B 1 14 ? 14.305 -47.25 -31.516 1 66.31 14 SER B CA 1
ATOM 2195 C C . SER B 1 14 ? 13.367 -47.656 -30.391 1 66.31 14 SER B C 1
ATOM 2197 O O . SER B 1 14 ? 12.289 -48.188 -30.641 1 66.31 14 SER B O 1
ATOM 2199 N N . VAL B 1 15 ? 13.859 -47.781 -29.172 1 79.62 15 VAL B N 1
ATOM 2200 C CA . VAL B 1 15 ? 13.125 -48.188 -27.969 1 79.62 15 VAL B CA 1
ATOM 2201 C C . VAL B 1 15 ? 11.961 -47.219 -27.75 1 79.62 15 VAL B C 1
ATOM 2203 O O . VAL B 1 15 ? 10.961 -47.594 -27.125 1 79.62 15 VAL B O 1
ATOM 2206 N N . ILE B 1 16 ? 12.055 -45.969 -28.375 1 85.19 16 ILE B N 1
ATOM 2207 C CA . ILE B 1 16 ? 11.008 -45 -28.203 1 85.19 16 ILE B CA 1
ATOM 2208 C C . ILE B 1 16 ? 10.656 -44.344 -29.547 1 85.19 16 ILE B C 1
ATOM 2210 O O . ILE B 1 16 ? 11.539 -44.062 -30.344 1 85.19 16 ILE B O 1
ATOM 2214 N N . SER B 1 17 ? 9.43 -44.312 -29.797 1 87.81 17 SER B N 1
ATOM 2215 C CA . SER B 1 17 ? 8.977 -43.688 -31.031 1 87.81 17 SER B CA 1
ATOM 2216 C C . SER B 1 17 ? 9.219 -42.188 -31.016 1 87.81 17 SER B C 1
ATOM 2218 O O . SER B 1 17 ? 9.289 -41.562 -29.938 1 87.81 17 SER B O 1
ATOM 2220 N N . ARG B 1 18 ? 9.273 -41.594 -32.125 1 89.31 18 ARG B N 1
ATOM 2221 C CA . ARG B 1 18 ? 9.484 -40.156 -32.281 1 89.31 18 ARG B CA 1
ATOM 2222 C C . ARG B 1 18 ? 8.32 -39.375 -31.656 1 89.31 18 ARG B C 1
ATOM 2224 O O . ARG B 1 18 ? 8.523 -38.344 -31.031 1 89.31 18 ARG B O 1
ATOM 2231 N N . THR B 1 19 ? 7.121 -39.812 -31.797 1 91.38 19 THR B N 1
ATOM 2232 C CA . THR B 1 19 ? 5.922 -39.188 -31.266 1 91.38 19 THR B CA 1
ATOM 2233 C C . THR B 1 19 ? 5.938 -39.188 -29.75 1 91.38 19 THR B C 1
ATOM 2235 O O . THR B 1 19 ? 5.648 -38.188 -29.109 1 91.38 19 THR B O 1
ATOM 2238 N N . GLN B 1 20 ? 6.316 -40.312 -29.203 1 90.75 20 GLN B N 1
ATOM 2239 C CA . GLN B 1 20 ? 6.383 -40.438 -27.75 1 90.75 20 GLN B CA 1
ATOM 2240 C C . GLN B 1 20 ? 7.441 -39.5 -27.172 1 90.75 20 GLN B C 1
ATOM 2242 O O . GLN B 1 20 ? 7.234 -38.875 -26.109 1 90.75 20 GLN B O 1
ATOM 2247 N N . GLU B 1 21 ? 8.5 -39.406 -27.859 1 92.5 21 GLU B N 1
ATOM 2248 C CA . GLU B 1 21 ? 9.578 -38.531 -27.422 1 92.5 21 GLU B CA 1
ATOM 2249 C C . GLU B 1 21 ? 9.148 -37.062 -27.484 1 92.5 21 GLU B C 1
ATOM 2251 O O . GLU B 1 21 ? 9.438 -36.281 -26.562 1 92.5 21 GLU B O 1
ATOM 2256 N N . ARG B 1 22 ? 8.445 -36.719 -28.5 1 94.69 22 ARG B N 1
ATOM 2257 C CA . ARG B 1 22 ? 7.965 -35.344 -28.641 1 94.69 22 ARG B CA 1
ATOM 2258 C C . ARG B 1 22 ? 6.984 -34.969 -27.531 1 94.69 22 ARG B C 1
ATOM 2260 O O . ARG B 1 22 ? 7.051 -33.875 -26.969 1 94.69 22 ARG B O 1
ATOM 2267 N N . GLU B 1 23 ? 6.098 -35.906 -27.219 1 95.19 23 GLU B N 1
ATOM 2268 C CA . GLU B 1 23 ? 5.129 -35.688 -26.156 1 95.19 23 GLU B CA 1
ATOM 2269 C C . GLU B 1 23 ? 5.82 -35.531 -24.797 1 95.19 23 GLU B C 1
ATOM 2271 O O . GLU B 1 23 ? 5.434 -34.719 -23.984 1 95.19 23 GLU B O 1
ATOM 2276 N N . PHE B 1 24 ? 6.789 -36.375 -24.609 1 95.75 24 PHE B N 1
ATOM 2277 C CA . PHE B 1 24 ? 7.562 -36.312 -23.375 1 95.75 24 PHE B CA 1
ATOM 2278 C C . PHE B 1 24 ? 8.266 -34.969 -23.234 1 95.75 24 PHE B C 1
ATOM 2280 O O . PHE B 1 24 ? 8.227 -34.344 -22.172 1 95.75 24 PHE B O 1
ATOM 2287 N N . GLU B 1 25 ? 8.852 -34.5 -24.297 1 96 25 GLU B N 1
ATOM 2288 C CA . GLU B 1 25 ? 9.555 -33.219 -24.297 1 96 25 GLU B CA 1
ATOM 2289 C C . GLU B 1 25 ? 8.602 -32.062 -24 1 96 25 GLU B C 1
ATOM 2291 O O . GLU B 1 25 ? 8.969 -31.125 -23.297 1 96 25 GLU B O 1
ATOM 2296 N N . LYS B 1 26 ? 7.449 -32.156 -24.547 1 96.44 26 LYS B N 1
ATOM 2297 C CA . LYS B 1 26 ? 6.43 -31.141 -24.281 1 96.44 26 LYS B CA 1
ATOM 2298 C C . LYS B 1 26 ? 6.055 -31.109 -22.812 1 96.44 26 LYS B C 1
ATOM 2300 O O . LYS B 1 26 ? 5.922 -30.031 -22.219 1 96.44 26 LYS B O 1
ATOM 2305 N N . ASP B 1 27 ? 5.895 -32.25 -22.234 1 96.12 27 ASP B N 1
ATOM 2306 C CA . ASP B 1 27 ? 5.547 -32.344 -20.828 1 96.12 27 ASP B CA 1
ATOM 2307 C C . ASP B 1 27 ? 6.664 -31.797 -19.938 1 96.12 27 ASP B C 1
ATOM 2309 O O . ASP B 1 27 ? 6.395 -31.094 -18.969 1 96.12 27 ASP B O 1
ATOM 2313 N N . VAL B 1 28 ? 7.852 -32.094 -20.297 1 96.31 28 VAL B N 1
ATOM 2314 C CA . VAL B 1 28 ? 9 -31.625 -19.547 1 96.31 28 VAL B CA 1
ATOM 2315 C C . VAL B 1 28 ? 9.07 -30.109 -19.609 1 96.31 28 VAL B C 1
ATOM 2317 O O . VAL B 1 28 ? 9.344 -29.438 -18.609 1 96.31 28 VAL B O 1
ATOM 2320 N N . LYS B 1 29 ? 8.805 -29.578 -20.766 1 96.81 29 LYS B N 1
ATOM 2321 C CA . LYS B 1 29 ? 8.797 -28.125 -20.922 1 96.81 29 LYS B CA 1
ATOM 2322 C C . LYS B 1 29 ? 7.711 -27.484 -20.078 1 96.81 29 LYS B C 1
ATOM 2324 O O . LYS B 1 29 ? 7.93 -26.422 -19.469 1 96.81 29 LYS B O 1
ATOM 2329 N N . LYS B 1 30 ? 6.562 -28.078 -20.031 1 95.5 30 LYS B N 1
ATOM 2330 C CA . LYS B 1 30 ? 5.465 -27.578 -19.203 1 95.5 30 LYS B CA 1
ATOM 2331 C C . LYS B 1 30 ? 5.84 -27.562 -17.734 1 95.5 30 LYS B C 1
ATOM 2333 O O . LYS B 1 30 ? 5.484 -26.625 -17 1 95.5 30 LYS B O 1
ATOM 2338 N N . ILE B 1 31 ? 6.543 -28.578 -17.328 1 96.12 31 ILE B N 1
ATOM 2339 C CA . ILE B 1 31 ? 7 -28.641 -15.945 1 96.12 31 ILE B CA 1
ATOM 2340 C C . ILE B 1 31 ? 7.926 -27.469 -15.648 1 96.12 31 ILE B C 1
ATOM 2342 O O . ILE B 1 31 ? 7.832 -26.859 -14.578 1 96.12 31 ILE B O 1
ATOM 2346 N N . GLU B 1 32 ? 8.773 -27.219 -16.562 1 96.12 32 GLU B N 1
ATOM 2347 C CA . GLU B 1 32 ? 9.688 -26.094 -16.391 1 96.12 32 GLU B CA 1
ATOM 2348 C C . GLU B 1 32 ? 8.93 -24.766 -16.297 1 96.12 32 GLU B C 1
ATOM 2350 O O . GLU B 1 32 ? 9.25 -23.922 -15.469 1 96.12 32 GLU B O 1
ATOM 2355 N N . GLU B 1 33 ? 7.965 -24.609 -17.125 1 96.25 33 GLU B N 1
ATOM 2356 C CA . GLU B 1 33 ? 7.145 -23.391 -17.125 1 96.25 33 GLU B CA 1
ATOM 2357 C C . GLU B 1 33 ? 6.344 -23.281 -15.828 1 96.25 33 GLU B C 1
ATOM 2359 O O . GLU B 1 33 ? 6.16 -22.172 -15.312 1 96.25 33 GLU B O 1
ATOM 2364 N N . LEU B 1 34 ? 5.832 -24.422 -15.359 1 95.94 34 LEU B N 1
ATOM 2365 C CA . LEU B 1 34 ? 5.098 -24.422 -14.102 1 95.94 34 LEU B CA 1
ATOM 2366 C C . LEU B 1 34 ? 5.988 -23.969 -12.953 1 95.94 34 LEU B C 1
ATOM 2368 O O . LEU B 1 34 ? 5.559 -23.172 -12.102 1 95.94 34 LEU B O 1
ATOM 2372 N N . ASP B 1 35 ? 7.164 -24.469 -12.953 1 95.44 35 ASP B N 1
ATOM 2373 C CA . ASP B 1 35 ? 8.125 -24.078 -11.922 1 95.44 35 ASP B CA 1
ATOM 2374 C C . ASP B 1 35 ? 8.375 -22.562 -11.961 1 95.44 35 ASP B C 1
ATOM 2376 O O . ASP B 1 35 ? 8.266 -21.891 -10.945 1 95.44 35 ASP B O 1
ATOM 2380 N N . GLU B 1 36 ? 8.633 -22.047 -13.141 1 96.5 36 GLU B N 1
ATOM 2381 C CA . GLU B 1 36 ? 8.906 -20.625 -13.312 1 96.5 36 GLU B CA 1
ATOM 2382 C C . GLU B 1 36 ? 7.707 -19.781 -12.906 1 96.5 36 GLU B C 1
ATOM 2384 O O . GLU B 1 36 ? 7.855 -18.781 -12.195 1 96.5 36 GLU B O 1
ATOM 2389 N N . SER B 1 37 ? 6.527 -20.188 -13.359 1 95.94 37 SER B N 1
ATOM 2390 C CA . SER B 1 37 ? 5.309 -19.438 -13.055 1 95.94 37 SER B CA 1
ATOM 2391 C C . SER B 1 37 ? 5.016 -19.438 -11.562 1 95.94 37 SER B C 1
ATOM 2393 O O . SER B 1 37 ? 4.578 -18.422 -11.008 1 95.94 37 SER B O 1
ATOM 2395 N N . SER B 1 38 ? 5.211 -20.594 -10.922 1 96.44 38 SER B N 1
ATOM 2396 C CA . SER B 1 38 ? 4.984 -20.688 -9.484 1 96.44 38 SER B CA 1
ATOM 2397 C C . SER B 1 38 ? 5.914 -19.766 -8.711 1 96.44 38 SER B C 1
ATOM 2399 O O . SER B 1 38 ? 5.484 -19.062 -7.793 1 96.44 38 SER B O 1
ATOM 2401 N N . ARG B 1 39 ? 7.16 -19.688 -9.117 1 96.94 39 ARG B N 1
ATOM 2402 C CA . ARG B 1 39 ? 8.148 -18.828 -8.469 1 96.94 39 ARG B CA 1
ATOM 2403 C C . ARG B 1 39 ? 7.801 -17.344 -8.656 1 96.94 39 ARG B C 1
ATOM 2405 O O . ARG B 1 39 ? 7.871 -16.562 -7.711 1 96.94 39 ARG B O 1
ATOM 2412 N N . LYS B 1 40 ? 7.41 -17.062 -9.812 1 97.25 40 LYS B N 1
ATOM 2413 C CA . LYS B 1 40 ? 7.031 -15.68 -10.117 1 97.25 40 LYS B CA 1
ATOM 2414 C C . LYS B 1 40 ? 5.82 -15.242 -9.297 1 97.25 40 LYS B C 1
ATOM 2416 O O . LYS B 1 40 ? 5.812 -14.156 -8.719 1 97.25 40 LYS B O 1
ATOM 2421 N N . LEU B 1 41 ? 4.875 -16.078 -9.141 1 97.25 41 LEU B N 1
ATOM 2422 C CA . LEU B 1 41 ? 3.613 -15.734 -8.5 1 97.25 41 LEU B CA 1
ATOM 2423 C C . LEU B 1 41 ? 3.805 -15.531 -7 1 97.25 41 LEU B C 1
ATOM 2425 O O . LEU B 1 41 ? 3.258 -14.594 -6.418 1 97.25 41 LEU B O 1
ATOM 2429 N N . TYR B 1 42 ? 4.5 -16.453 -6.324 1 97.38 42 TYR B N 1
ATOM 2430 C CA . TYR B 1 42 ? 4.621 -16.25 -4.887 1 97.38 42 TYR B CA 1
ATOM 2431 C C . TYR B 1 42 ? 5.453 -15.016 -4.582 1 97.38 42 TYR B C 1
ATOM 2433 O O . TYR B 1 42 ? 5.23 -14.344 -3.568 1 97.38 42 TYR B O 1
ATOM 2441 N N . LYS B 1 43 ? 6.414 -14.625 -5.5 1 98.19 43 LYS B N 1
ATOM 2442 C CA . LYS B 1 43 ? 7.148 -13.383 -5.332 1 98.19 43 LYS B CA 1
ATOM 2443 C C . LYS B 1 43 ? 6.234 -12.172 -5.512 1 98.19 43 LYS B C 1
ATOM 2445 O O . LYS B 1 43 ? 6.34 -11.188 -4.773 1 98.19 43 LYS B O 1
ATOM 2450 N N . ASP B 1 44 ? 5.387 -12.25 -6.477 1 98.19 44 ASP B N 1
ATOM 2451 C CA . ASP B 1 44 ? 4.418 -11.188 -6.711 1 98.19 44 ASP B CA 1
ATOM 2452 C C . ASP B 1 44 ? 3.52 -10.984 -5.492 1 98.19 44 ASP B C 1
ATOM 2454 O O . ASP B 1 44 ? 3.279 -9.852 -5.074 1 98.19 44 ASP B O 1
ATOM 2458 N N . VAL B 1 45 ? 3.02 -12.039 -4.941 1 98.75 45 VAL B N 1
ATOM 2459 C CA . VAL B 1 45 ? 2.121 -11.945 -3.795 1 98.75 45 VAL B CA 1
ATOM 2460 C C . VAL B 1 45 ? 2.879 -11.406 -2.586 1 98.75 45 VAL B C 1
ATOM 2462 O O . VAL B 1 45 ? 2.338 -10.617 -1.806 1 98.75 45 VAL B O 1
ATOM 2465 N N . LYS B 1 46 ? 4.09 -11.82 -2.445 1 98.75 46 LYS B N 1
ATOM 2466 C CA . LYS B 1 46 ? 4.914 -11.281 -1.368 1 98.75 46 LYS B CA 1
ATOM 2467 C C . LYS B 1 46 ? 5.055 -9.766 -1.492 1 98.75 46 LYS B C 1
ATOM 2469 O O . LYS B 1 46 ? 4.965 -9.047 -0.496 1 98.75 46 LYS B O 1
ATOM 2474 N N . ARG B 1 47 ? 5.328 -9.328 -2.686 1 98.69 47 ARG B N 1
ATOM 2475 C CA . ARG B 1 47 ? 5.422 -7.895 -2.932 1 98.69 47 ARG B CA 1
ATOM 2476 C C . ARG B 1 47 ? 4.113 -7.191 -2.588 1 98.69 47 ARG B C 1
ATOM 2478 O O . ARG B 1 47 ? 4.121 -6.086 -2.043 1 98.69 47 ARG B O 1
ATOM 2485 N N . TRP B 1 48 ? 3.037 -7.801 -2.885 1 98.88 48 TRP B N 1
ATOM 2486 C CA . TRP B 1 48 ? 1.719 -7.266 -2.561 1 98.88 48 TRP B CA 1
ATOM 2487 C C . TRP B 1 48 ? 1.521 -7.184 -1.05 1 98.88 48 TRP B C 1
ATOM 2489 O O . TRP B 1 48 ? 1.02 -6.18 -0.536 1 98.88 48 TRP B O 1
ATOM 2499 N N . ILE B 1 49 ? 1.93 -8.188 -0.338 1 98.88 49 ILE B N 1
ATOM 2500 C CA . ILE B 1 49 ? 1.86 -8.211 1.119 1 98.88 49 ILE B CA 1
ATOM 2501 C C . ILE B 1 49 ? 2.682 -7.055 1.69 1 98.88 49 ILE B C 1
ATOM 2503 O O . ILE B 1 49 ? 2.219 -6.336 2.578 1 98.88 49 ILE B O 1
ATOM 2507 N N . GLU B 1 50 ? 3.82 -6.863 1.16 1 98.75 50 GLU B N 1
ATOM 2508 C CA . GLU B 1 50 ? 4.691 -5.781 1.615 1 98.75 50 GLU B CA 1
ATOM 2509 C C . GLU B 1 50 ? 4.059 -4.418 1.353 1 98.75 50 GLU B C 1
ATOM 2511 O O . GLU B 1 50 ? 4.137 -3.52 2.193 1 98.75 50 GLU B O 1
ATOM 2516 N N . ALA B 1 51 ? 3.504 -4.238 0.223 1 98.75 51 ALA B N 1
ATOM 2517 C CA . ALA B 1 51 ? 2.828 -2.99 -0.12 1 98.75 51 ALA B CA 1
ATOM 2518 C C . ALA B 1 51 ? 1.653 -2.727 0.817 1 98.75 51 ALA B C 1
ATOM 2520 O O . ALA B 1 51 ? 1.445 -1.594 1.26 1 98.75 51 ALA B O 1
ATOM 2521 N N . ASN B 1 52 ? 0.884 -3.77 1.131 1 98.81 52 ASN B N 1
ATOM 2522 C CA . ASN B 1 52 ? -0.217 -3.646 2.08 1 98.81 52 ASN B CA 1
ATOM 2523 C C . ASN B 1 52 ? 0.271 -3.17 3.445 1 98.81 52 ASN B C 1
ATOM 2525 O O . ASN B 1 52 ? -0.362 -2.318 4.074 1 98.81 52 ASN B O 1
ATOM 2529 N N . ASN B 1 53 ? 1.352 -3.744 3.834 1 98.75 53 ASN B N 1
ATOM 2530 C CA . ASN B 1 53 ? 1.928 -3.336 5.109 1 98.75 53 ASN B CA 1
ATOM 2531 C C . ASN B 1 53 ? 2.342 -1.868 5.098 1 98.75 53 ASN B C 1
ATOM 2533 O O . ASN B 1 53 ? 2.158 -1.157 6.086 1 98.75 53 ASN B O 1
ATOM 2537 N N . ALA B 1 54 ? 2.904 -1.447 4.012 1 98.69 54 ALA B N 1
ATOM 2538 C CA . ALA B 1 54 ? 3.322 -0.054 3.873 1 98.69 54 ALA B CA 1
ATOM 2539 C C . ALA B 1 54 ? 2.123 0.887 3.936 1 98.69 54 ALA B C 1
ATOM 2541 O O . ALA B 1 54 ? 2.199 1.963 4.535 1 98.69 54 ALA B O 1
ATOM 2542 N N . VAL B 1 55 ? 0.988 0.518 3.346 1 98.75 55 VAL B N 1
ATOM 2543 C CA . VAL B 1 55 ? -0.237 1.309 3.395 1 98.75 55 VAL B CA 1
ATOM 2544 C C . VAL B 1 55 ? -0.72 1.425 4.836 1 98.75 55 VAL B C 1
ATOM 2546 O O . VAL B 1 55 ? -0.986 2.527 5.324 1 98.75 55 VAL B O 1
ATOM 2549 N N . ALA B 1 56 ? -0.769 0.289 5.492 1 98.5 56 ALA B N 1
ATOM 2550 C CA . ALA B 1 56 ? -1.246 0.275 6.871 1 98.5 56 ALA B CA 1
ATOM 2551 C C . ALA B 1 56 ? -0.37 1.148 7.762 1 98.5 56 ALA B C 1
ATOM 2553 O O . ALA B 1 56 ? -0.878 1.961 8.539 1 98.5 56 ALA B O 1
ATOM 2554 N N . LYS B 1 57 ? 0.897 1.014 7.621 1 98.25 57 LYS B N 1
ATOM 2555 C CA . LYS B 1 57 ? 1.85 1.764 8.438 1 98.25 57 LYS B CA 1
ATOM 2556 C C . LYS B 1 57 ? 1.76 3.26 8.148 1 98.25 57 LYS B C 1
ATOM 2558 O O . LYS B 1 57 ? 1.752 4.074 9.078 1 98.25 57 LYS B O 1
ATOM 2563 N N . SER B 1 58 ? 1.753 3.627 6.906 1 98.44 58 SER B N 1
ATOM 2564 C CA . SER B 1 58 ? 1.706 5.035 6.516 1 98.44 58 SER B CA 1
ATOM 2565 C C . SER B 1 58 ? 0.394 5.684 6.945 1 98.44 58 SER B C 1
ATOM 2567 O O . SER B 1 58 ? 0.379 6.836 7.383 1 98.44 58 SER B O 1
ATOM 2569 N N . GLU B 1 59 ? -0.681 4.941 6.812 1 98.31 59 GLU B N 1
ATOM 2570 C CA . GLU B 1 59 ? -1.972 5.477 7.238 1 98.31 59 GLU B CA 1
ATOM 2571 C C . GLU B 1 59 ? -2.004 5.699 8.75 1 98.31 59 GLU B C 1
ATOM 2573 O O . GLU B 1 59 ? -2.482 6.734 9.219 1 98.31 59 GLU B O 1
ATOM 2578 N N . ARG B 1 60 ? -1.502 4.805 9.492 1 97.75 60 ARG B N 1
ATOM 2579 C CA . ARG B 1 60 ? -1.421 4.938 10.945 1 97.75 60 ARG B CA 1
ATOM 2580 C C . ARG B 1 60 ? -0.571 6.145 11.336 1 97.75 60 ARG B C 1
ATOM 2582 O O . ARG B 1 60 ? -0.903 6.867 12.281 1 97.75 60 ARG B O 1
ATOM 2589 N N . LYS B 1 61 ? 0.455 6.32 10.648 1 98.25 61 LYS B N 1
ATOM 2590 C CA . LYS B 1 61 ? 1.338 7.453 10.914 1 98.25 61 LYS B CA 1
ATOM 2591 C C . LYS B 1 61 ? 0.609 8.781 10.719 1 98.25 61 LYS B C 1
ATOM 2593 O O . LYS B 1 61 ? 0.771 9.703 11.508 1 98.25 61 LYS B O 1
ATOM 2598 N N . ILE B 1 62 ? -0.159 8.883 9.664 1 98.44 62 ILE B N 1
ATOM 2599 C CA . ILE B 1 62 ? -0.923 10.094 9.398 1 98.44 62 ILE B CA 1
ATOM 2600 C C . ILE B 1 62 ? -1.854 10.398 10.57 1 98.44 62 ILE B C 1
ATOM 2602 O O . ILE B 1 62 ? -1.875 11.516 11.086 1 98.44 62 ILE B O 1
ATOM 2606 N N . SER B 1 63 ? -2.662 9.391 10.969 1 97.62 63 SER B N 1
ATOM 2607 C CA . SER B 1 63 ? -3.654 9.609 12.016 1 97.62 63 SER B CA 1
ATOM 2608 C C . SER B 1 63 ? -2.99 9.969 13.344 1 97.62 63 SER B C 1
ATOM 2610 O O . SER B 1 63 ? -3.438 10.875 14.047 1 97.62 63 SER B O 1
ATOM 2612 N N . GLN B 1 64 ? -1.883 9.336 13.648 1 97.56 64 GLN B N 1
ATOM 2613 C CA . GLN B 1 64 ? -1.18 9.586 14.898 1 97.56 64 GLN B CA 1
ATOM 2614 C C . GLN B 1 64 ? -0.5 10.953 14.883 1 97.56 64 GLN B C 1
ATOM 2616 O O . GLN B 1 64 ? -0.547 11.688 15.875 1 97.56 64 GLN B O 1
ATOM 2621 N N . ASP B 1 65 ? 0.132 11.25 13.789 1 97.38 65 ASP B N 1
ATOM 2622 C CA . ASP B 1 65 ? 0.789 12.555 13.68 1 97.38 65 ASP B CA 1
ATOM 2623 C C . ASP B 1 65 ? -0.228 13.688 13.742 1 97.38 65 ASP B C 1
ATOM 2625 O O . ASP B 1 65 ? 0.029 14.727 14.359 1 97.38 65 ASP B O 1
ATOM 2629 N N . LEU B 1 66 ? -1.357 13.492 13.125 1 97 66 LEU B N 1
ATOM 2630 C CA . LEU B 1 66 ? -2.404 14.508 13.188 1 97 66 LEU B CA 1
ATOM 2631 C C . LEU B 1 66 ? -2.945 14.641 14.609 1 97 66 LEU B C 1
ATOM 2633 O O . LEU B 1 66 ? -3.094 15.75 15.117 1 97 66 LEU B O 1
ATOM 2637 N N . LEU B 1 67 ? -3.154 13.555 15.273 1 95 67 LEU B N 1
ATOM 2638 C CA . LEU B 1 67 ? -3.701 13.523 16.625 1 95 67 LEU B CA 1
ATOM 2639 C C . LEU B 1 67 ? -2.766 14.227 17.609 1 95 67 LEU B C 1
ATOM 2641 O O . LEU B 1 67 ? -3.221 14.898 18.531 1 95 67 LEU B O 1
ATOM 2645 N N . ASN B 1 68 ? -1.509 14.164 17.328 1 93.62 68 ASN B N 1
ATOM 2646 C CA . ASN B 1 68 ? -0.514 14.703 18.25 1 93.62 68 ASN B CA 1
ATOM 2647 C C . ASN B 1 68 ? -0.024 16.078 17.797 1 93.62 68 ASN B C 1
ATOM 2649 O O . ASN B 1 68 ? 0.89 16.641 18.406 1 93.62 68 ASN B O 1
ATOM 2653 N N . SER B 1 69 ? -0.653 16.578 16.797 1 94.12 69 SER B N 1
ATOM 2654 C CA . SER B 1 69 ? -0.187 17.844 16.25 1 94.12 69 SER B CA 1
ATOM 2655 C C . SER B 1 69 ? -0.978 19.031 16.812 1 94.12 69 SER B C 1
ATOM 2657 O O . SER B 1 69 ? -2.098 18.859 17.297 1 94.12 69 SER B O 1
ATOM 2659 N N . VAL B 1 70 ? -0.43 20.234 16.719 1 93.25 70 VAL B N 1
ATOM 2660 C CA . VAL B 1 70 ? -1.061 21.484 17.156 1 93.25 70 VAL B CA 1
ATOM 2661 C C . VAL B 1 70 ? -2.213 21.828 16.219 1 93.25 70 VAL B C 1
ATOM 2663 O O . VAL B 1 70 ? -3.041 22.688 16.531 1 93.25 70 VAL B O 1
ATOM 2666 N N . LEU B 1 71 ? -2.238 21.156 15.086 1 91.56 71 LEU B N 1
ATOM 2667 C CA . LEU B 1 71 ? -3.35 21.375 14.164 1 91.56 71 LEU B CA 1
ATOM 2668 C C . LEU B 1 71 ? -4.668 20.938 14.789 1 91.56 71 LEU B C 1
ATOM 2670 O O . LEU B 1 71 ? -5.703 21.562 14.57 1 91.56 71 LEU B O 1
ATOM 2674 N N . CYS B 1 72 ? -4.547 19.906 15.539 1 88.94 72 CYS B N 1
ATOM 2675 C CA . CYS B 1 72 ? -5.754 19.328 16.109 1 88.94 72 CYS B CA 1
ATOM 2676 C C . CYS B 1 72 ? -5.848 19.594 17.594 1 88.94 72 CYS B C 1
ATOM 2678 O O . CYS B 1 72 ? -6.93 19.516 18.188 1 88.94 72 CYS B O 1
ATOM 2680 N N . GLN B 1 73 ? -4.738 20.078 18.062 1 84.31 73 GLN B N 1
ATOM 2681 C CA . GLN B 1 73 ? -4.711 20.281 19.516 1 84.31 73 GLN B CA 1
ATOM 2682 C C . GLN B 1 73 ? -5.5 21.516 19.906 1 84.31 73 GLN B C 1
ATOM 2684 O O . GLN B 1 73 ? -5.605 22.469 19.125 1 84.31 73 GLN B O 1
ATOM 2689 N N . GLN B 1 74 ? -6.328 21.469 20.859 1 81.31 74 GLN B N 1
ATOM 2690 C CA . GLN B 1 74 ? -7.047 22.562 21.5 1 81.31 74 GLN B CA 1
ATOM 2691 C C . GLN B 1 74 ? -8.469 22.688 20.953 1 81.31 74 GLN B C 1
ATOM 2693 O O . GLN B 1 74 ? -9.219 23.578 21.344 1 81.31 74 GLN B O 1
ATOM 2698 N N . ASP B 1 75 ? -8.68 22 19.828 1 89.31 75 ASP B N 1
ATOM 2699 C CA . ASP B 1 75 ? -10.062 21.906 19.359 1 89.31 75 ASP B CA 1
ATOM 2700 C C . ASP B 1 75 ? -10.664 20.531 19.672 1 89.31 75 ASP B C 1
ATOM 2702 O O . ASP B 1 75 ? -10.391 19.562 18.984 1 89.31 75 ASP B O 1
ATOM 2706 N N . GLU B 1 76 ? -11.531 20.516 20.578 1 90.75 76 GLU B N 1
ATOM 2707 C CA . GLU B 1 76 ? -12.047 19.25 21.109 1 90.75 76 GLU B CA 1
ATOM 2708 C C . GLU B 1 76 ? -12.883 18.516 20.062 1 90.75 76 GLU B C 1
ATOM 2710 O O . GLU B 1 76 ? -12.828 17.281 19.984 1 90.75 76 GLU B O 1
ATOM 2715 N N . GLU B 1 77 ? -13.617 19.25 19.328 1 89.25 77 GLU B N 1
ATOM 2716 C CA . GLU B 1 77 ? -14.477 18.625 18.328 1 89.25 77 GLU B CA 1
ATOM 2717 C C . GLU B 1 77 ? -13.648 17.969 17.219 1 89.25 77 GLU B C 1
ATOM 2719 O O . GLU B 1 77 ? -13.883 16.797 16.875 1 89.25 77 GLU B O 1
ATOM 2724 N N . LEU B 1 78 ? -12.672 18.688 16.656 1 91.12 78 LEU B N 1
ATOM 2725 C CA . LEU B 1 78 ? -11.789 18.141 15.641 1 91.12 78 LEU B CA 1
ATOM 2726 C C . LEU B 1 78 ? -10.984 16.969 16.188 1 91.12 78 LEU B C 1
ATOM 2728 O O . LEU B 1 78 ? -10.836 15.938 15.523 1 91.12 78 LEU B O 1
ATOM 2732 N N . ARG B 1 79 ? -10.539 17.141 17.391 1 93.44 79 ARG B N 1
ATOM 2733 C CA . ARG B 1 79 ? -9.75 16.094 18.016 1 93.44 79 ARG B CA 1
ATOM 2734 C C . ARG B 1 79 ? -10.555 14.805 18.156 1 93.44 79 ARG B C 1
ATOM 2736 O O . ARG B 1 79 ? -10.039 13.719 17.906 1 93.44 79 ARG B O 1
ATOM 2743 N N . ALA B 1 80 ? -11.781 14.898 18.516 1 93.12 80 ALA B N 1
ATOM 2744 C CA . ALA B 1 80 ? -12.648 13.727 18.672 1 93.12 80 ALA B CA 1
ATOM 2745 C C . ALA B 1 80 ? -12.836 13 17.344 1 93.12 80 ALA B C 1
ATOM 2747 O O . ALA B 1 80 ? -12.805 11.766 17.297 1 93.12 80 ALA B O 1
ATOM 2748 N N . LEU B 1 81 ? -12.984 13.727 16.281 1 92.62 81 LEU B N 1
ATOM 2749 C CA . LEU B 1 81 ? -13.141 13.141 14.953 1 92.62 81 LEU B CA 1
ATOM 2750 C C . LEU B 1 81 ? -11.867 12.414 14.531 1 92.62 81 LEU B C 1
ATOM 2752 O O . LEU B 1 81 ? -11.938 11.305 13.992 1 92.62 81 LEU B O 1
ATOM 2756 N N . VAL B 1 82 ? -10.734 13.055 14.812 1 95.56 82 VAL B N 1
ATOM 2757 C CA . VAL B 1 82 ? -9.453 12.453 14.445 1 95.56 82 VAL B CA 1
ATOM 2758 C C . VAL B 1 82 ? -9.211 11.203 15.289 1 95.56 82 VAL B C 1
ATOM 2760 O O . VAL B 1 82 ? -8.664 10.211 14.805 1 95.56 82 VAL B O 1
ATOM 2763 N N . GLU B 1 83 ? -9.594 11.266 16.516 1 95.81 83 GLU B N 1
ATOM 2764 C CA . GLU B 1 83 ? -9.477 10.102 17.391 1 95.81 83 GLU B CA 1
ATOM 2765 C C . GLU B 1 83 ? -10.312 8.938 16.859 1 95.81 83 GLU B C 1
ATOM 2767 O O . GLU B 1 83 ? -9.859 7.793 16.859 1 95.81 83 GLU B O 1
ATOM 2772 N N . ASP B 1 84 ? -11.523 9.227 16.438 1 95.75 84 ASP B N 1
ATOM 2773 C CA . ASP B 1 84 ? -12.375 8.203 15.859 1 95.75 84 ASP B CA 1
ATOM 2774 C C . ASP B 1 84 ? -11.75 7.617 14.602 1 95.75 84 ASP B C 1
ATOM 2776 O O . ASP B 1 84 ? -11.789 6.402 14.383 1 95.75 84 ASP B O 1
ATOM 2780 N N . TRP B 1 85 ? -11.281 8.469 13.781 1 97.19 85 TRP B N 1
ATOM 2781 C CA . TRP B 1 85 ? -10.578 8.016 12.586 1 97.19 85 TRP B CA 1
ATOM 2782 C C . TRP B 1 85 ? -9.391 7.141 12.945 1 97.19 85 TRP B C 1
ATOM 2784 O O . TRP B 1 85 ? -9.18 6.082 12.344 1 97.19 85 TRP B O 1
ATOM 2794 N N . ASP B 1 86 ? -8.578 7.555 13.906 1 97.62 86 ASP B N 1
ATOM 2795 C CA . ASP B 1 86 ? -7.418 6.789 14.352 1 97.62 86 ASP B CA 1
ATOM 2796 C C . ASP B 1 86 ? -7.828 5.391 14.82 1 97.62 86 ASP B C 1
ATOM 2798 O O . ASP B 1 86 ? -7.145 4.41 14.523 1 97.62 86 ASP B O 1
ATOM 2802 N N . LYS B 1 87 ? -8.906 5.305 15.555 1 97.88 87 LYS B N 1
ATOM 2803 C CA . LYS B 1 87 ? -9.422 4.012 15.992 1 97.88 87 LYS B CA 1
ATOM 2804 C C . LYS B 1 87 ? -9.805 3.141 14.797 1 97.88 87 LYS B C 1
ATOM 2806 O O . LYS B 1 87 ? -9.523 1.939 14.781 1 97.88 87 LYS B O 1
ATOM 2811 N N . SER B 1 88 ? -10.469 3.738 13.859 1 98.12 88 SER B N 1
ATOM 2812 C CA . SER B 1 88 ? -10.844 3.023 12.641 1 98.12 88 SER B CA 1
ATOM 2813 C C . SER B 1 88 ? -9.617 2.518 11.891 1 98.12 88 SER B C 1
ATOM 2815 O O . SER B 1 88 ? -9.578 1.361 11.461 1 98.12 88 SER B O 1
ATOM 2817 N N . VAL B 1 89 ? -8.609 3.389 11.773 1 98.38 89 VAL B N 1
ATOM 2818 C CA . VAL B 1 89 ? -7.379 3.047 11.07 1 98.38 89 VAL B CA 1
ATOM 2819 C C . VAL B 1 89 ? -6.676 1.896 11.781 1 98.38 89 VAL B C 1
ATOM 2821 O O . VAL B 1 89 ? -6.121 1.001 11.141 1 98.38 89 VAL B O 1
ATOM 2824 N N . ALA B 1 90 ? -6.695 1.897 13.078 1 98.38 90 ALA B N 1
ATOM 2825 C CA . ALA B 1 90 ? -6.094 0.82 13.859 1 98.38 90 ALA B CA 1
ATOM 2826 C C . ALA B 1 90 ? -6.793 -0.509 13.586 1 98.38 90 ALA B C 1
ATOM 2828 O O . ALA B 1 90 ? -6.145 -1.549 13.477 1 98.38 90 ALA B O 1
ATOM 2829 N N . ARG B 1 91 ? -8.086 -0.477 13.492 1 98.56 91 ARG B N 1
ATOM 2830 C CA . ARG B 1 91 ? -8.852 -1.679 13.18 1 98.56 91 ARG B CA 1
ATOM 2831 C C . ARG B 1 91 ? -8.539 -2.178 11.773 1 98.56 91 ARG B C 1
ATOM 2833 O O . ARG B 1 91 ? -8.391 -3.383 11.555 1 98.56 91 ARG B O 1
ATOM 2840 N N . ILE B 1 92 ? -8.469 -1.249 10.852 1 98.62 92 ILE B N 1
ATOM 2841 C CA . ILE B 1 92 ? -8.125 -1.594 9.477 1 98.62 92 ILE B CA 1
ATOM 2842 C C . ILE B 1 92 ? -6.754 -2.264 9.445 1 98.62 92 ILE B C 1
ATOM 2844 O O . ILE B 1 92 ? -6.551 -3.242 8.719 1 98.62 92 ILE B O 1
ATOM 2848 N N . GLU B 1 93 ? -5.832 -1.691 10.188 1 98.5 93 GLU B N 1
ATOM 2849 C CA . GLU B 1 93 ? -4.488 -2.262 10.242 1 98.5 93 GLU B CA 1
ATOM 2850 C C . GLU B 1 93 ? -4.523 -3.713 10.711 1 98.5 93 GLU B C 1
ATOM 2852 O O . GLU B 1 93 ? -3.832 -4.57 10.156 1 98.5 93 GLU B O 1
ATOM 2857 N N . THR B 1 94 ? -5.305 -4.016 11.672 1 98.62 94 THR B N 1
ATOM 2858 C CA . THR B 1 94 ? -5.449 -5.375 12.188 1 98.62 94 THR B CA 1
ATOM 2859 C C . THR B 1 94 ? -5.961 -6.312 11.094 1 98.62 94 THR B C 1
ATOM 2861 O O . THR B 1 94 ? -5.41 -7.395 10.891 1 98.62 94 THR B O 1
ATOM 2864 N N . HIS B 1 95 ? -6.98 -5.906 10.391 1 98.56 95 HIS B N 1
ATOM 2865 C CA . HIS B 1 95 ? -7.551 -6.73 9.336 1 98.56 95 HIS B CA 1
ATOM 2866 C C . HIS B 1 95 ? -6.586 -6.875 8.164 1 98.56 95 HIS B C 1
ATOM 2868 O O . HIS B 1 95 ? -6.555 -7.914 7.5 1 98.56 95 HIS B O 1
ATOM 2874 N N . THR B 1 96 ? -5.805 -5.773 7.914 1 98.69 96 THR B N 1
ATOM 2875 C CA . THR B 1 96 ? -4.762 -5.875 6.898 1 98.69 96 THR B CA 1
ATOM 2876 C C . THR B 1 96 ? -3.773 -6.984 7.246 1 98.69 96 THR B C 1
ATOM 2878 O O . THR B 1 96 ? -3.402 -7.785 6.387 1 98.69 96 THR B O 1
ATOM 2881 N N . HIS B 1 97 ? -3.396 -7.074 8.477 1 98.44 97 HIS B N 1
ATOM 2882 C CA . HIS B 1 97 ? -2.461 -8.102 8.922 1 98.44 97 HIS B CA 1
ATOM 2883 C C . HIS B 1 97 ? -3.072 -9.492 8.805 1 98.44 97 HIS B C 1
ATOM 2885 O O . HIS B 1 97 ? -2.389 -10.445 8.43 1 98.44 97 HIS B O 1
ATOM 2891 N N . GLU B 1 98 ? -4.301 -9.586 9.086 1 98.12 98 GLU B N 1
ATOM 2892 C CA . GLU B 1 98 ? -4.988 -10.867 8.945 1 98.12 98 GLU B CA 1
ATOM 2893 C C . GLU B 1 98 ? -5.027 -11.32 7.492 1 98.12 98 GLU B C 1
ATOM 2895 O O . GLU B 1 98 ? -4.766 -12.492 7.191 1 98.12 98 GLU B O 1
ATOM 2900 N N . MET B 1 99 ? -5.371 -10.445 6.625 1 98.25 99 MET B N 1
ATOM 2901 C CA . MET B 1 99 ? -5.398 -10.742 5.195 1 98.25 99 MET B CA 1
ATOM 2902 C C . MET B 1 99 ? -4.02 -11.164 4.699 1 98.25 99 MET B C 1
ATOM 2904 O O . MET B 1 99 ? -3.889 -12.148 3.975 1 98.25 99 MET B O 1
ATOM 2908 N N . ASN B 1 100 ? -3.027 -10.406 5.121 1 98.56 100 ASN B N 1
ATOM 2909 C CA . ASN B 1 100 ? -1.657 -10.688 4.707 1 98.56 100 ASN B CA 1
ATOM 2910 C C . ASN B 1 100 ? -1.175 -12.031 5.23 1 98.56 100 ASN B C 1
ATOM 2912 O O . ASN B 1 100 ? -0.495 -12.773 4.516 1 98.56 100 ASN B O 1
ATOM 2916 N N . ASN B 1 101 ? -1.551 -12.273 6.457 1 98.06 101 ASN B N 1
ATOM 2917 C CA . ASN B 1 101 ? -1.195 -13.562 7.039 1 98.06 101 ASN B CA 1
ATOM 2918 C C . ASN B 1 101 ? -1.856 -14.719 6.289 1 98.06 101 ASN B C 1
ATOM 2920 O O . ASN B 1 101 ? -1.225 -15.75 6.039 1 98.06 101 ASN B O 1
ATOM 2924 N N . SER B 1 102 ? -3.086 -14.562 5.969 1 97.56 102 SER B N 1
ATOM 2925 C CA . SER B 1 102 ? -3.789 -15.57 5.18 1 97.56 102 SER B CA 1
ATOM 2926 C C . SER B 1 102 ? -3.117 -15.781 3.826 1 97.56 102 SER B C 1
ATOM 2928 O O . SER B 1 102 ? -2.895 -16.922 3.408 1 97.56 102 SER B O 1
ATOM 2930 N N . ALA B 1 103 ? -2.799 -14.695 3.135 1 98.25 103 ALA B N 1
ATOM 2931 C CA . ALA B 1 103 ? -2.137 -14.773 1.834 1 98.25 103 ALA B CA 1
ATOM 2932 C C . ALA B 1 103 ? -0.799 -15.5 1.942 1 98.25 103 ALA B C 1
ATOM 2934 O O . ALA B 1 103 ? -0.447 -16.297 1.074 1 98.25 103 ALA B O 1
ATOM 2935 N N . GLN B 1 104 ? -0.122 -15.227 3.021 1 98.38 104 GLN B N 1
ATOM 2936 C CA . GLN B 1 104 ? 1.16 -15.875 3.26 1 98.38 104 GLN B CA 1
ATOM 2937 C C . GLN B 1 104 ? 0.982 -17.375 3.447 1 98.38 104 GLN B C 1
ATOM 2939 O O . GLN B 1 104 ? 1.64 -18.172 2.773 1 98.38 104 GLN B O 1
ATOM 2944 N N . LYS B 1 105 ? 0.077 -17.781 4.203 1 97.31 105 LYS B N 1
ATOM 2945 C CA . LYS B 1 105 ? -0.088 -19.156 4.617 1 97.31 105 LYS B CA 1
ATOM 2946 C C . LYS B 1 105 ? -0.77 -19.984 3.529 1 97.31 105 LYS B C 1
ATOM 2948 O O . LYS B 1 105 ? -0.496 -21.172 3.383 1 97.31 105 LYS B O 1
ATOM 2953 N N . THR B 1 106 ? -1.635 -19.359 2.744 1 96.94 106 THR B N 1
ATOM 2954 C CA . THR B 1 106 ? -2.482 -20.141 1.851 1 96.94 106 THR B CA 1
ATOM 2955 C C . THR B 1 106 ? -2.049 -19.953 0.398 1 96.94 106 THR B C 1
ATOM 2957 O O . THR B 1 106 ? -2.521 -20.672 -0.488 1 96.94 106 THR B O 1
ATOM 2960 N N . PHE B 1 107 ? -1.152 -19.062 0.175 1 98.12 107 PHE B N 1
ATOM 2961 C CA . PHE B 1 107 ? -0.742 -18.891 -1.213 1 98.12 107 PHE B CA 1
ATOM 2962 C C . PHE B 1 107 ? 0.778 -18.891 -1.334 1 98.12 107 PHE B C 1
ATOM 2964 O O . PHE B 1 107 ? 1.344 -19.734 -2.035 1 98.12 107 PHE B O 1
ATOM 2971 N N . VAL B 1 108 ? 1.48 -18 -0.621 1 98.56 108 VAL B N 1
ATOM 2972 C CA . VAL B 1 108 ? 2.928 -17.859 -0.754 1 98.56 108 VAL B CA 1
ATOM 2973 C C . VAL B 1 108 ? 3.607 -19.156 -0.344 1 98.56 108 VAL B C 1
ATOM 2975 O O . VAL B 1 108 ? 4.367 -19.75 -1.123 1 98.56 108 VAL B O 1
ATOM 2978 N N . ASP B 1 109 ? 3.311 -19.688 0.827 1 98.06 109 ASP B N 1
ATOM 2979 C CA . ASP B 1 109 ? 3.963 -20.891 1.341 1 98.06 109 ASP B CA 1
ATOM 2980 C C . ASP B 1 109 ? 3.648 -22.094 0.466 1 98.06 109 ASP B C 1
ATOM 2982 O O . ASP B 1 109 ? 4.555 -22.828 0.076 1 98.06 109 ASP B O 1
ATOM 2986 N N . PRO B 1 110 ? 2.404 -22.266 0.126 1 97.5 110 PRO B N 1
ATOM 2987 C CA . PRO B 1 110 ? 2.078 -23.406 -0.752 1 97.5 110 PRO B CA 1
ATOM 2988 C C . PRO B 1 110 ? 2.803 -23.328 -2.096 1 97.5 110 PRO B C 1
ATOM 2990 O O . PRO B 1 110 ? 3.295 -24.344 -2.59 1 97.5 110 PRO B O 1
ATOM 2993 N N . MET B 1 111 ? 2.852 -22.156 -2.709 1 96.94 111 MET B N 1
ATOM 2994 C CA . MET B 1 111 ? 3.52 -22.031 -4.004 1 96.94 111 MET B CA 1
ATOM 2995 C C . MET B 1 111 ? 5.012 -22.328 -3.873 1 96.94 111 MET B C 1
ATOM 2997 O O . MET B 1 111 ? 5.617 -22.906 -4.773 1 96.94 111 MET B O 1
ATOM 3001 N N . LYS B 1 112 ? 5.598 -21.969 -2.771 1 96.75 112 LYS B N 1
ATOM 3002 C CA . LYS B 1 112 ? 6.992 -22.312 -2.502 1 96.75 112 LYS B CA 1
ATOM 3003 C C . LYS B 1 112 ? 7.176 -23.812 -2.381 1 96.75 112 LYS B C 1
ATOM 3005 O O . LYS B 1 112 ? 8.125 -24.375 -2.934 1 96.75 112 LYS B O 1
ATOM 3010 N N . LYS B 1 113 ? 6.281 -24.438 -1.67 1 95.5 113 LYS B N 1
ATOM 3011 C CA . LYS B 1 113 ? 6.336 -25.891 -1.516 1 95.5 113 LYS B CA 1
ATOM 3012 C C . LYS B 1 113 ? 6.145 -26.594 -2.855 1 95.5 113 LYS B C 1
ATOM 3014 O O . LYS B 1 113 ? 6.809 -27.594 -3.141 1 95.5 113 LYS B O 1
ATOM 3019 N N . PHE B 1 114 ? 5.223 -26.062 -3.658 1 95.38 114 PHE B N 1
ATOM 3020 C CA . PHE B 1 114 ? 5.02 -26.594 -5 1 95.38 114 PHE B CA 1
ATOM 3021 C C . PHE B 1 114 ? 6.312 -26.547 -5.805 1 95.38 114 PHE B C 1
ATOM 3023 O O . PHE B 1 114 ? 6.688 -27.531 -6.449 1 95.38 114 PHE B O 1
ATOM 3030 N N . SER B 1 115 ? 6.992 -25.438 -5.711 1 93.94 115 SER B N 1
ATOM 3031 C CA . SER B 1 115 ? 8.219 -25.219 -6.465 1 93.94 115 SER B CA 1
ATOM 3032 C C . SER B 1 115 ? 9.328 -26.156 -5.988 1 93.94 115 SER B C 1
ATOM 3034 O O . SER B 1 115 ? 10.297 -26.391 -6.715 1 93.94 115 SER B O 1
ATOM 3036 N N . SER B 1 116 ? 9.258 -26.75 -4.844 1 92.56 116 SER B N 1
ATOM 3037 C CA . SER B 1 116 ? 10.297 -27.594 -4.281 1 92.56 116 SER B CA 1
ATOM 3038 C C . SER B 1 116 ? 10.234 -29 -4.871 1 92.56 116 SER B C 1
ATOM 3040 O O . SER B 1 116 ? 11.172 -29.797 -4.711 1 92.56 116 SER B O 1
ATOM 3042 N N . ILE B 1 117 ? 9.211 -29.328 -5.602 1 93.06 117 ILE B N 1
ATOM 3043 C CA . ILE B 1 117 ? 9.023 -30.641 -6.191 1 93.06 117 ILE B CA 1
ATOM 3044 C C . ILE B 1 117 ? 9.82 -30.75 -7.488 1 93.06 117 ILE B C 1
ATOM 3046 O O . ILE B 1 117 ? 10.273 -31.828 -7.859 1 93.06 117 ILE B O 1
ATOM 3050 N N . PHE B 1 118 ? 10.016 -29.672 -8.18 1 94.12 118 PHE B N 1
ATOM 3051 C CA . PHE B 1 118 ? 10.438 -29.656 -9.578 1 94.12 118 PHE B CA 1
ATOM 3052 C C . PHE B 1 118 ? 11.906 -30.062 -9.703 1 94.12 118 PHE B C 1
ATOM 3054 O O . PHE B 1 118 ? 12.289 -30.734 -10.664 1 94.12 118 PHE B O 1
ATOM 3061 N N . PRO B 1 119 ? 12.742 -29.766 -8.68 1 93.81 119 PRO B N 1
ATOM 3062 C CA . PRO B 1 119 ? 14.125 -30.234 -8.773 1 93.81 119 PRO B CA 1
ATOM 3063 C C . PRO B 1 119 ? 14.227 -31.766 -8.836 1 93.81 119 PRO B C 1
ATOM 3065 O O . PRO B 1 119 ? 15.039 -32.312 -9.602 1 93.81 119 PRO B O 1
ATOM 3068 N N . ASN B 1 120 ? 13.43 -32.531 -8.133 1 92.94 120 ASN B N 1
ATOM 3069 C CA . ASN B 1 120 ? 13.414 -33.969 -8.18 1 92.94 120 ASN B CA 1
ATOM 3070 C C . ASN B 1 120 ? 12.953 -34.5 -9.539 1 92.94 120 ASN B C 1
ATOM 3072 O O . ASN B 1 120 ? 13.484 -35.469 -10.047 1 92.94 120 ASN B O 1
ATOM 3076 N N . VAL B 1 121 ? 11.969 -33.812 -10.078 1 95.12 121 VAL B N 1
ATOM 3077 C CA . VAL B 1 121 ? 11.484 -34.188 -11.398 1 95.12 121 VAL B CA 1
ATOM 3078 C C . VAL B 1 121 ? 12.586 -34 -12.438 1 95.12 121 VAL B C 1
ATOM 3080 O O . VAL B 1 121 ? 12.812 -34.844 -13.289 1 95.12 121 VAL B O 1
ATOM 3083 N N . GLN B 1 122 ? 13.242 -32.875 -12.289 1 94.12 122 GLN B N 1
ATOM 3084 C CA . GLN B 1 122 ? 14.328 -32.562 -13.211 1 94.12 122 GLN B CA 1
ATOM 3085 C C . GLN B 1 122 ? 15.453 -33.594 -13.102 1 94.12 122 GLN B C 1
ATOM 3087 O O . GLN B 1 122 ? 16.031 -34 -14.109 1 94.12 122 GLN B O 1
ATOM 3092 N N . LEU B 1 123 ? 15.75 -34.031 -11.891 1 95.06 123 LEU B N 1
ATOM 3093 C CA . LEU B 1 123 ? 16.766 -35.062 -11.672 1 95.06 123 LEU B CA 1
ATOM 3094 C C . LEU B 1 123 ? 16.359 -36.375 -12.32 1 95.06 123 LEU B C 1
ATOM 3096 O O . LEU B 1 123 ? 17.188 -37.031 -12.945 1 95.06 123 LEU B O 1
ATOM 3100 N N . ALA B 1 124 ? 15.086 -36.75 -12.188 1 95.38 124 ALA B N 1
ATOM 3101 C CA . ALA B 1 124 ? 14.57 -37.969 -12.797 1 95.38 124 ALA B CA 1
ATOM 3102 C C . ALA B 1 124 ? 14.656 -37.875 -14.32 1 95.38 124 ALA B C 1
ATOM 3104 O O . ALA B 1 124 ? 14.977 -38.875 -14.977 1 95.38 124 ALA B O 1
ATOM 3105 N N . VAL B 1 125 ? 14.383 -36.719 -14.867 1 96.38 125 VAL B N 1
ATOM 3106 C CA . VAL B 1 125 ? 14.461 -36.531 -16.312 1 96.38 125 VAL B CA 1
ATOM 3107 C C . VAL B 1 125 ? 15.906 -36.688 -16.781 1 96.38 125 VAL B C 1
ATOM 3109 O O . VAL B 1 125 ? 16.156 -37.312 -17.812 1 96.38 125 VAL B O 1
ATOM 3112 N N . LYS B 1 126 ? 16.859 -36.125 -16.031 1 96.06 126 LYS B N 1
ATOM 3113 C CA . LYS B 1 126 ? 18.281 -36.281 -16.359 1 96.06 126 LYS B CA 1
ATOM 3114 C C . LYS B 1 126 ? 18.719 -37.719 -16.312 1 96.06 126 LYS B C 1
ATOM 3116 O O . LYS B 1 126 ? 19.469 -38.188 -17.188 1 96.06 126 LYS B O 1
ATOM 3121 N N . ARG B 1 127 ? 18.312 -38.469 -15.328 1 95.62 127 ARG B N 1
ATOM 3122 C CA . ARG B 1 127 ? 18.641 -39.906 -15.203 1 95.62 127 ARG B CA 1
ATOM 3123 C C . ARG B 1 127 ? 18.109 -40.688 -16.391 1 95.62 127 ARG B C 1
ATOM 3125 O O . ARG B 1 127 ? 18.797 -41.562 -16.906 1 95.62 127 ARG B O 1
ATOM 3132 N N . ARG B 1 128 ? 16.891 -40.344 -16.797 1 95.94 128 ARG B N 1
ATOM 3133 C CA . ARG B 1 128 ? 16.312 -41 -17.969 1 95.94 128 ARG B CA 1
ATOM 3134 C C . ARG B 1 128 ? 17.203 -40.812 -19.188 1 95.94 128 ARG B C 1
ATOM 3136 O O . ARG B 1 128 ? 17.438 -41.75 -19.953 1 95.94 128 ARG B O 1
ATOM 3143 N N . GLU B 1 129 ? 17.672 -39.562 -19.359 1 95.12 129 GLU B N 1
ATOM 3144 C CA . GLU B 1 129 ? 18.531 -39.281 -20.5 1 95.12 129 GLU B CA 1
ATOM 3145 C C . GLU B 1 129 ? 19.844 -40.062 -20.422 1 95.12 129 GLU B C 1
ATOM 3147 O O . GLU B 1 129 ? 20.328 -40.531 -21.438 1 95.12 129 GLU B O 1
ATOM 3152 N N . GLN B 1 130 ? 20.359 -40.219 -19.266 1 95.94 130 GLN B N 1
ATOM 3153 C CA . GLN B 1 130 ? 21.609 -40.938 -19.062 1 95.94 130 GLN B CA 1
ATOM 3154 C C . GLN B 1 130 ? 21.438 -42.438 -19.375 1 95.94 130 GLN B C 1
ATOM 3156 O O . GLN B 1 130 ? 22.281 -43.031 -20.031 1 95.94 130 GLN B O 1
ATOM 3161 N N . VAL B 1 131 ? 20.344 -42.969 -18.859 1 95.44 131 VAL B N 1
ATOM 3162 C CA . VAL B 1 131 ? 20.094 -44.375 -19.062 1 95.44 131 VAL B CA 1
ATOM 3163 C C . VAL B 1 131 ? 19.812 -44.656 -20.547 1 95.44 131 VAL B C 1
ATOM 3165 O O . VAL B 1 131 ? 20.188 -45.688 -21.078 1 95.44 131 VAL B O 1
ATOM 3168 N N . LEU B 1 132 ? 19.141 -43.688 -21.219 1 93.88 132 LEU B N 1
ATOM 3169 C CA . LEU B 1 132 ? 18.906 -43.812 -22.656 1 93.88 132 LEU B CA 1
ATOM 3170 C C . LEU B 1 132 ? 20.234 -43.812 -23.422 1 93.88 132 LEU B C 1
ATOM 3172 O O . LEU B 1 132 ? 20.422 -44.625 -24.344 1 93.88 132 LEU B O 1
ATOM 3176 N N . GLN B 1 133 ? 21.141 -43 -23.047 1 94.44 133 GLN B N 1
ATOM 3177 C CA . GLN B 1 133 ? 22.453 -42.969 -23.688 1 94.44 133 GLN B CA 1
ATOM 3178 C C . GLN B 1 133 ? 23.203 -44.281 -23.453 1 94.44 133 GLN B C 1
ATOM 3180 O O . GLN B 1 133 ? 23.859 -44.781 -24.375 1 94.44 133 GLN B O 1
ATOM 3185 N N . GLU B 1 134 ? 23.109 -44.719 -22.219 1 95.62 134 GLU B N 1
ATOM 3186 C CA . GLU B 1 134 ? 23.75 -46 -21.906 1 95.62 134 GLU B CA 1
ATOM 3187 C C . GLU B 1 134 ? 23.172 -47.125 -22.75 1 95.62 134 GLU B C 1
ATOM 3189 O O . GLU B 1 134 ? 23.906 -47.969 -23.234 1 95.62 134 GLU B O 1
ATOM 3194 N N . PHE B 1 135 ? 21.875 -47.156 -22.891 1 95.19 135 PHE B N 1
ATOM 3195 C CA . PHE B 1 135 ? 21.188 -48.156 -23.734 1 95.19 135 PHE B CA 1
ATOM 3196 C C . PHE B 1 135 ? 21.688 -48.062 -25.172 1 95.19 135 PHE B C 1
ATOM 3198 O O . PHE B 1 135 ? 22 -49.094 -25.766 1 95.19 135 PHE B O 1
ATOM 3205 N N . GLN B 1 136 ? 21.844 -46.844 -25.688 1 93.12 136 GLN B N 1
ATOM 3206 C CA . GLN B 1 136 ? 22.312 -46.656 -27.047 1 93.12 136 GLN B CA 1
ATOM 3207 C C . GLN B 1 136 ? 23.75 -47.125 -27.219 1 93.12 136 GLN B C 1
ATOM 3209 O O . GLN B 1 136 ? 24.078 -47.75 -28.234 1 93.12 136 GLN B O 1
ATOM 3214 N N . LYS B 1 137 ? 24.531 -46.875 -26.234 1 94.56 137 LYS B N 1
ATOM 3215 C CA . LYS B 1 137 ? 25.922 -47.344 -26.266 1 94.56 137 LYS B CA 1
ATOM 3216 C C . LYS B 1 137 ? 25.969 -48.875 -26.281 1 94.56 137 LYS B C 1
ATOM 3218 O O . LYS B 1 137 ? 26.734 -49.469 -27.047 1 94.56 137 LYS B O 1
ATOM 3223 N N . CYS B 1 138 ? 25.172 -49.469 -25.438 1 94.81 138 CYS B N 1
ATOM 3224 C CA . CYS B 1 138 ? 25.125 -50.906 -25.359 1 94.81 138 CYS B CA 1
ATOM 3225 C C . CYS B 1 138 ? 24.609 -51.5 -26.672 1 94.81 138 CYS B C 1
ATOM 3227 O O . CYS B 1 138 ? 25.078 -52.562 -27.109 1 94.81 138 CYS B O 1
ATOM 3229 N N . GLN B 1 139 ? 23.672 -50.844 -27.25 1 92 139 GLN B N 1
ATOM 3230 C CA . GLN B 1 139 ? 23.109 -51.281 -28.516 1 92 139 GLN B CA 1
ATOM 3231 C C . GLN B 1 139 ? 24.156 -51.25 -29.625 1 92 139 GLN B C 1
ATOM 3233 O O . GLN B 1 139 ? 24.281 -52.219 -30.391 1 92 139 GLN B O 1
ATOM 3238 N N . LEU B 1 140 ? 24.906 -50.188 -29.672 1 91.75 140 LEU B N 1
ATOM 3239 C CA . LEU B 1 140 ? 25.953 -50.094 -30.672 1 91.75 140 LEU B CA 1
ATOM 3240 C C . LEU B 1 140 ? 27.016 -51.156 -30.469 1 91.75 140 LEU B C 1
ATOM 3242 O O . LEU B 1 140 ? 27.484 -51.75 -31.438 1 91.75 140 LEU B O 1
ATOM 3246 N N . LYS B 1 141 ? 27.375 -51.375 -29.234 1 92.44 141 LYS B N 1
ATOM 3247 C CA . LYS B 1 141 ? 28.375 -52.406 -28.906 1 92.44 141 LYS B CA 1
ATOM 3248 C C . LYS B 1 141 ? 27.891 -53.812 -29.312 1 92.44 141 LYS B C 1
ATOM 3250 O O . LYS B 1 141 ? 28.641 -54.594 -29.891 1 92.44 141 LYS B O 1
ATOM 3255 N N . ASN B 1 142 ? 26.688 -54.125 -29.016 1 91.38 142 ASN B N 1
ATOM 3256 C CA . ASN B 1 142 ? 26.109 -55.406 -29.375 1 91.38 142 ASN B CA 1
ATOM 3257 C C . ASN B 1 142 ? 26.031 -55.594 -30.875 1 91.38 142 ASN B C 1
ATOM 3259 O O . ASN B 1 142 ? 26.281 -56.688 -31.391 1 91.38 142 ASN B O 1
ATOM 3263 N N . ASP B 1 143 ? 25.625 -54.5 -31.578 1 89.56 143 ASP B N 1
ATOM 3264 C CA . ASP B 1 143 ? 25.578 -54.562 -33.031 1 89.56 143 ASP B CA 1
ATOM 3265 C C . ASP B 1 143 ? 26.953 -54.875 -33.625 1 89.56 143 ASP B C 1
ATOM 3267 O O . ASP B 1 143 ? 27.047 -55.625 -34.594 1 89.56 143 ASP B O 1
ATOM 3271 N N . LYS B 1 144 ? 27.969 -54.344 -33.062 1 89.62 144 LYS B N 1
ATOM 3272 C CA . LYS B 1 144 ? 29.328 -54.562 -33.5 1 89.62 144 LYS B CA 1
ATOM 3273 C C . LYS B 1 144 ? 29.734 -56.031 -33.344 1 89.62 144 LYS B C 1
ATOM 3275 O O . LYS B 1 144 ? 30.391 -56.594 -34.219 1 89.62 144 LYS B O 1
ATOM 3280 N N . TYR B 1 145 ? 29.266 -56.688 -32.312 1 89.31 145 TYR B N 1
ATOM 3281 C CA . TYR B 1 145 ? 29.625 -58.062 -32.062 1 89.31 145 TYR B CA 1
ATOM 3282 C C . TYR B 1 145 ? 28.797 -59.031 -32.906 1 89.31 145 TYR B C 1
ATOM 3284 O O . TYR B 1 145 ? 29.25 -60.125 -33.219 1 89.31 145 TYR B O 1
ATOM 3292 N N . GLU B 1 146 ? 27.625 -58.594 -33.219 1 85.62 146 GLU B N 1
ATOM 3293 C CA . GLU B 1 146 ? 26.781 -59.406 -34.094 1 85.62 146 GLU B CA 1
ATOM 3294 C C . GLU B 1 146 ? 27.359 -59.531 -35.5 1 85.62 146 GLU B C 1
ATOM 3296 O O . GLU B 1 146 ? 27.156 -60.531 -36.188 1 85.62 146 GLU B O 1
ATOM 3301 N N . ASP B 1 147 ? 28.172 -58.531 -35.906 1 84.88 147 ASP B N 1
ATOM 3302 C CA . ASP B 1 147 ? 28.734 -58.5 -37.25 1 84.88 147 ASP B CA 1
ATOM 3303 C C . ASP B 1 147 ? 30.078 -59.25 -37.281 1 84.88 147 ASP B C 1
ATOM 3305 O O . ASP B 1 147 ? 30.641 -59.438 -38.344 1 84.88 147 ASP B O 1
ATOM 3309 N N . ARG B 1 148 ? 30.547 -59.781 -36.125 1 82.62 148 ARG B N 1
ATOM 3310 C CA . ARG B 1 148 ? 31.859 -60.406 -36.062 1 82.62 148 ARG B CA 1
ATOM 3311 C C . ARG B 1 148 ? 31.734 -61.906 -36.344 1 82.62 148 ARG B C 1
ATOM 3313 O O . ARG B 1 148 ? 30.656 -62.5 -36.25 1 82.62 148 ARG B O 1
ATOM 3320 N N . GLU B 1 149 ? 32.812 -62.562 -36.688 1 83.69 149 GLU B N 1
ATOM 3321 C CA . GLU B 1 149 ? 32.844 -64 -36.969 1 83.69 149 GLU B CA 1
ATOM 3322 C C . GLU B 1 149 ? 32.531 -64.812 -35.688 1 83.69 149 GLU B C 1
ATOM 3324 O O . GLU B 1 149 ? 32.906 -64.438 -34.594 1 83.69 149 GLU B O 1
ATOM 3329 N N . ARG B 1 150 ? 31.766 -65.938 -35.812 1 86.94 150 ARG B N 1
ATOM 3330 C CA . ARG B 1 150 ? 31.266 -66.688 -34.688 1 86.94 150 ARG B CA 1
ATOM 3331 C C . ARG B 1 150 ? 32.344 -67.688 -34.188 1 86.94 150 ARG B C 1
ATOM 3333 O O . ARG B 1 150 ? 32.281 -68.875 -34.469 1 86.94 150 ARG B O 1
ATOM 3340 N N . THR B 1 151 ? 33.344 -67.062 -33.594 1 88.44 151 THR B N 1
ATOM 3341 C CA . THR B 1 151 ? 34.312 -67.875 -32.875 1 88.44 151 THR B CA 1
ATOM 3342 C C . THR B 1 151 ? 33.906 -68.062 -31.406 1 88.44 151 THR B C 1
ATOM 3344 O O . THR B 1 151 ? 32.969 -67.375 -30.938 1 88.44 151 THR B O 1
ATOM 3347 N N . GLY B 1 152 ? 34.406 -69 -30.656 1 84.94 152 GLY B N 1
ATOM 3348 C CA . GLY B 1 152 ? 34.094 -69.25 -29.25 1 84.94 152 GLY B CA 1
ATOM 3349 C C . GLY B 1 152 ? 34.219 -68 -28.391 1 84.94 152 GLY B C 1
ATOM 3350 O O . GLY B 1 152 ? 33.344 -67.688 -27.578 1 84.94 152 GLY B O 1
ATOM 3351 N N . GLN B 1 153 ? 35.344 -67.25 -28.672 1 88.62 153 GLN B N 1
ATOM 3352 C CA . GLN B 1 153 ? 35.625 -66.062 -27.906 1 88.62 153 GLN B CA 1
ATOM 3353 C C . GLN B 1 153 ? 34.625 -64.938 -28.266 1 88.62 153 GLN B C 1
ATOM 3355 O O . GLN B 1 153 ? 34.156 -64.25 -27.375 1 88.62 153 GLN B O 1
ATOM 3360 N N . ASN B 1 154 ? 34.25 -64.812 -29.531 1 88.25 154 ASN B N 1
ATOM 3361 C CA . ASN B 1 154 ? 33.312 -63.781 -29.969 1 88.25 154 ASN B CA 1
ATOM 3362 C C . ASN B 1 154 ? 31.906 -64.062 -29.469 1 88.25 154 ASN B C 1
ATOM 3364 O O . ASN B 1 154 ? 31.141 -63.156 -29.188 1 88.25 154 ASN B O 1
ATOM 3368 N N . ARG B 1 155 ? 31.594 -65.312 -29.297 1 89 155 ARG B N 1
ATOM 3369 C CA . ARG B 1 155 ? 30.281 -65.75 -28.828 1 89 155 ARG B CA 1
ATOM 3370 C C . ARG B 1 155 ? 30.078 -65.375 -27.359 1 89 155 ARG B C 1
ATOM 3372 O O . ARG B 1 155 ? 29 -64.875 -26.984 1 89 155 ARG B O 1
ATOM 3379 N N . VAL B 1 156 ? 31.125 -65.562 -26.609 1 91.75 156 VAL B N 1
ATOM 3380 C CA . VAL B 1 156 ? 31.062 -65.188 -25.203 1 91.75 156 VAL B CA 1
ATOM 3381 C C . VAL B 1 156 ? 30.906 -63.688 -25.047 1 91.75 156 VAL B C 1
ATOM 3383 O O . VAL B 1 156 ? 30.094 -63.219 -24.25 1 91.75 156 VAL B O 1
ATOM 3386 N N . LYS B 1 157 ? 31.625 -62.875 -25.859 1 91.31 157 LYS B N 1
ATOM 3387 C CA . LYS B 1 157 ? 31.547 -61.406 -25.812 1 91.31 157 LYS B CA 1
ATOM 3388 C C . LYS B 1 157 ? 30.172 -60.906 -26.266 1 91.31 157 LYS B C 1
ATOM 3390 O O . LYS B 1 157 ? 29.641 -59.969 -25.703 1 91.31 157 LYS B O 1
ATOM 3395 N N . GLN B 1 158 ? 29.641 -61.531 -27.219 1 91.94 158 GLN B N 1
ATOM 3396 C CA . GLN B 1 158 ? 28.328 -61.188 -27.719 1 91.94 158 GLN B CA 1
ATOM 3397 C C . GLN B 1 158 ? 27.25 -61.469 -26.672 1 91.94 158 GLN B C 1
ATOM 3399 O O . GLN B 1 158 ? 26.328 -60.656 -26.5 1 91.94 158 GLN B O 1
ATOM 3404 N N . GLU B 1 159 ? 27.391 -62.625 -26.016 1 93.31 159 GLU B N 1
ATOM 3405 C CA . GLU B 1 159 ? 26.438 -63 -24.969 1 93.31 159 GLU B CA 1
ATOM 3406 C C . GLU B 1 159 ? 26.484 -62 -23.812 1 93.31 159 GLU B C 1
ATOM 3408 O O . GLU B 1 159 ? 25.453 -61.594 -23.266 1 93.31 159 GLU B O 1
ATOM 3413 N N . GLN B 1 160 ? 27.672 -61.562 -23.516 1 94.06 160 GLN B N 1
ATOM 3414 C CA . GLN B 1 160 ? 27.844 -60.562 -22.469 1 94.06 160 GLN B CA 1
ATOM 3415 C C . GLN B 1 160 ? 27.25 -59.219 -22.875 1 94.06 160 GLN B C 1
ATOM 3417 O O . GLN B 1 160 ? 26.609 -58.531 -22.078 1 94.06 160 GLN B O 1
ATOM 3422 N N . SER B 1 161 ? 27.5 -58.812 -24.078 1 93.81 161 SER B N 1
ATOM 3423 C CA . SER B 1 161 ? 26.984 -57.562 -24.594 1 93.81 161 SER B CA 1
ATOM 3424 C C . SER B 1 161 ? 25.453 -57.562 -24.641 1 93.81 161 SER B C 1
ATOM 3426 O O . SER B 1 161 ? 24.812 -56.531 -24.344 1 93.81 161 SER B O 1
ATOM 3428 N N . LYS B 1 162 ? 24.922 -58.688 -24.953 1 94.12 162 LYS B N 1
ATOM 3429 C CA . LYS B 1 162 ? 23.469 -58.844 -25.016 1 94.12 162 LYS B CA 1
ATOM 3430 C C . LYS B 1 162 ? 22.859 -58.719 -23.625 1 94.12 162 LYS B C 1
ATOM 3432 O O . LYS B 1 162 ? 21.797 -58.125 -23.453 1 94.12 162 LYS B O 1
ATOM 3437 N N . LYS B 1 163 ? 23.531 -59.281 -22.656 1 95.5 163 LYS B N 1
ATOM 3438 C CA . LYS B 1 163 ? 23.078 -59.156 -21.281 1 95.5 163 LYS B CA 1
ATOM 3439 C C . LYS B 1 163 ? 23.094 -57.719 -20.812 1 95.5 163 LYS B C 1
ATOM 3441 O O . LYS B 1 163 ? 22.141 -57.25 -20.172 1 95.5 163 LYS B O 1
ATOM 3446 N N . MET B 1 164 ? 24.094 -56.969 -21.188 1 95.38 164 MET B N 1
ATOM 3447 C CA . MET B 1 164 ? 24.203 -55.562 -20.828 1 95.38 164 MET B CA 1
ATOM 3448 C C . MET B 1 164 ? 23.156 -54.719 -21.531 1 95.38 164 MET B C 1
ATOM 3450 O O . MET B 1 164 ? 22.578 -53.812 -20.938 1 95.38 164 MET B O 1
ATOM 3454 N N . LEU B 1 165 ? 22.891 -55.031 -22.703 1 94.5 165 LEU B N 1
ATOM 3455 C CA . LEU B 1 165 ? 21.875 -54.312 -23.484 1 94.5 165 LEU B CA 1
ATOM 3456 C C . LEU B 1 165 ? 20.5 -54.531 -22.875 1 94.5 165 LEU B C 1
ATOM 3458 O O . LEU B 1 165 ? 19.734 -53.562 -22.734 1 94.5 165 LEU B O 1
ATOM 3462 N N . ASN B 1 166 ? 20.203 -55.781 -22.516 1 95.25 166 ASN B N 1
ATOM 3463 C CA . ASN B 1 166 ? 18.922 -56.094 -21.906 1 95.25 166 ASN B CA 1
ATOM 3464 C C . ASN B 1 166 ? 18.75 -55.375 -20.562 1 95.25 166 ASN B C 1
ATOM 3466 O O . ASN B 1 166 ? 17.656 -54.875 -20.266 1 95.25 166 ASN B O 1
ATOM 3470 N N . SER B 1 167 ? 19.766 -55.312 -19.859 1 95.94 167 SER B N 1
ATOM 3471 C CA . SER B 1 167 ? 19.75 -54.625 -18.578 1 95.94 167 SER B CA 1
ATOM 3472 C C . SER B 1 167 ? 19.516 -53.125 -18.781 1 95.94 167 SER B C 1
ATOM 3474 O O . SER B 1 167 ? 18.703 -52.5 -18.078 1 95.94 167 SER B O 1
ATOM 3476 N N . ALA B 1 168 ? 20.219 -52.531 -19.672 1 94.56 168 ALA B N 1
ATOM 3477 C CA . ALA B 1 168 ? 20.094 -51.094 -19.969 1 94.56 168 ALA B CA 1
ATOM 3478 C C . ALA B 1 168 ? 18.688 -50.781 -20.5 1 94.56 168 ALA B C 1
ATOM 3480 O O . ALA B 1 168 ? 18.125 -49.75 -20.172 1 94.56 168 ALA B O 1
ATOM 3481 N N . ARG B 1 169 ? 18.172 -51.656 -21.281 1 94.5 169 ARG B N 1
ATOM 3482 C CA . ARG B 1 169 ? 16.828 -51.5 -21.844 1 94.5 169 ARG B CA 1
ATOM 3483 C C . ARG B 1 169 ? 15.773 -51.531 -20.734 1 94.5 169 ARG B C 1
ATOM 3485 O O . ARG B 1 169 ? 14.875 -50.688 -20.719 1 94.5 169 ARG B O 1
ATOM 3492 N N . GLU B 1 170 ? 15.922 -52.5 -19.828 1 95.5 170 GLU B N 1
ATOM 3493 C CA . GLU B 1 170 ? 14.969 -52.625 -18.734 1 95.5 170 GLU B CA 1
ATOM 3494 C C . GLU B 1 170 ? 15.008 -51.375 -17.828 1 95.5 170 GLU B C 1
ATOM 3496 O O . GLU B 1 170 ? 13.961 -50.906 -17.391 1 95.5 170 GLU B O 1
ATOM 3501 N N . GLU B 1 171 ? 16.156 -50.875 -17.625 1 95.25 171 GLU B N 1
ATOM 3502 C CA . GLU B 1 171 ? 16.297 -49.656 -16.812 1 95.25 171 GLU B CA 1
ATOM 3503 C C . GLU B 1 171 ? 15.664 -48.469 -17.484 1 95.25 171 GLU B C 1
ATOM 3505 O O . GLU B 1 171 ? 14.961 -47.688 -16.828 1 95.25 171 GLU B O 1
ATOM 3510 N N . PHE B 1 172 ? 15.898 -48.344 -18.719 1 95.44 172 PHE B N 1
ATOM 3511 C CA . PHE B 1 172 ? 15.32 -47.219 -19.453 1 95.44 172 PHE B CA 1
ATOM 3512 C C . PHE B 1 172 ? 13.805 -47.312 -19.469 1 95.44 172 PHE B C 1
ATOM 3514 O O . PHE B 1 172 ? 13.117 -46.312 -19.219 1 95.44 172 PHE B O 1
ATOM 3521 N N . ILE B 1 173 ? 13.289 -48.531 -19.812 1 94.56 173 ILE B N 1
ATOM 3522 C CA . ILE B 1 173 ? 11.852 -48.719 -19.891 1 94.56 173 ILE B CA 1
ATOM 3523 C C . ILE B 1 173 ? 11.203 -48.375 -18.562 1 94.56 173 ILE B C 1
ATOM 3525 O O . ILE B 1 173 ? 10.164 -47.719 -18.5 1 94.56 173 ILE B O 1
ATOM 3529 N N . SER B 1 174 ? 11.859 -48.781 -17.531 1 94.38 174 SER B N 1
ATOM 3530 C CA . SER B 1 174 ? 11.352 -48.531 -16.188 1 94.38 174 SER B CA 1
ATOM 3531 C C . SER B 1 174 ? 11.281 -47.031 -15.914 1 94.38 174 SER B C 1
ATOM 3533 O O . SER B 1 174 ? 10.242 -46.5 -15.492 1 94.38 174 SER B O 1
ATOM 3535 N N . GLN B 1 175 ? 12.375 -46.281 -16.188 1 93.56 175 GLN B N 1
ATOM 3536 C CA . GLN B 1 175 ? 12.438 -44.844 -15.953 1 93.56 175 GLN B CA 1
ATOM 3537 C C . GLN B 1 175 ? 11.477 -44.094 -16.875 1 93.56 175 GLN B C 1
ATOM 3539 O O . GLN B 1 175 ? 10.766 -43.188 -16.438 1 93.56 175 GLN B O 1
ATOM 3544 N N . ASN B 1 176 ? 11.484 -44.469 -18.078 1 94.38 176 ASN B N 1
ATOM 3545 C CA . ASN B 1 176 ? 10.617 -43.844 -19.062 1 94.38 176 ASN B CA 1
ATOM 3546 C C . ASN B 1 176 ? 9.141 -44.031 -18.719 1 94.38 176 ASN B C 1
ATOM 3548 O O . ASN B 1 176 ? 8.352 -43.094 -18.844 1 94.38 176 ASN B O 1
ATOM 3552 N N . THR B 1 177 ? 8.789 -45.25 -18.312 1 94.31 177 THR B N 1
ATOM 3553 C CA . THR B 1 177 ? 7.406 -45.531 -17.953 1 94.31 177 THR B CA 1
ATOM 3554 C C . THR B 1 177 ? 6.973 -44.719 -16.75 1 94.31 177 THR B C 1
ATOM 3556 O O . THR B 1 177 ? 5.883 -44.156 -16.734 1 94.31 177 THR B O 1
ATOM 3559 N N . SER B 1 178 ? 7.852 -44.625 -15.797 1 94.25 178 SER B N 1
ATOM 3560 C CA . SER B 1 178 ? 7.559 -43.812 -14.602 1 94.25 178 SER B CA 1
ATOM 3561 C C . SER B 1 178 ? 7.344 -42.344 -14.945 1 94.25 178 SER B C 1
ATOM 3563 O O . SER B 1 178 ? 6.352 -41.75 -14.531 1 94.25 178 SER B O 1
ATOM 3565 N N . LEU B 1 179 ? 8.219 -41.75 -15.719 1 95.94 179 LEU B N 1
ATOM 3566 C CA . LEU B 1 179 ? 8.164 -40.344 -16.062 1 95.94 179 LEU B CA 1
ATOM 3567 C C . LEU B 1 179 ? 6.965 -40.031 -16.953 1 95.94 179 LEU B C 1
ATOM 3569 O O . LEU B 1 179 ? 6.25 -39.062 -16.734 1 95.94 179 LEU B O 1
ATOM 3573 N N . THR B 1 180 ? 6.699 -40.875 -17.938 1 95.25 180 THR B N 1
ATOM 3574 C CA . THR B 1 180 ? 5.625 -40.625 -18.891 1 95.25 180 THR B CA 1
ATOM 3575 C C . THR B 1 180 ? 4.262 -40.812 -18.234 1 95.25 180 THR B C 1
ATOM 3577 O O . THR B 1 180 ? 3.262 -40.281 -18.703 1 95.25 180 THR B O 1
ATOM 3580 N N . SER B 1 181 ? 4.25 -41.562 -17.094 1 95.12 181 SER B N 1
ATOM 3581 C CA . SER B 1 181 ? 3.018 -41.75 -16.328 1 95.12 181 SER B CA 1
ATOM 3582 C C . SER B 1 181 ? 2.818 -40.625 -15.32 1 95.12 181 SER B C 1
ATOM 3584 O O . SER B 1 181 ? 1.726 -40.062 -15.211 1 95.12 181 SER B O 1
ATOM 3586 N N . ASP B 1 182 ? 3.873 -40.188 -14.656 1 95.56 182 ASP B N 1
ATOM 3587 C CA . ASP B 1 182 ? 3.752 -39.344 -13.484 1 95.56 182 ASP B CA 1
ATOM 3588 C C . ASP B 1 182 ? 3.77 -37.875 -13.867 1 95.56 182 ASP B C 1
ATOM 3590 O O . ASP B 1 182 ? 3.135 -37.031 -13.211 1 95.56 182 ASP B O 1
ATOM 3594 N N . ILE B 1 183 ? 4.465 -37.469 -14.914 1 96.31 183 ILE B N 1
ATOM 3595 C CA . ILE B 1 183 ? 4.598 -36.062 -15.266 1 96.31 183 ILE B CA 1
ATOM 3596 C C . ILE B 1 183 ? 3.232 -35.5 -15.648 1 96.31 183 ILE B C 1
ATOM 3598 O O . ILE B 1 183 ? 2.814 -34.469 -15.125 1 96.31 183 ILE B O 1
ATOM 3602 N N . PRO B 1 184 ? 2.48 -36.188 -16.531 1 95.25 184 PRO B N 1
ATOM 3603 C CA . PRO B 1 184 ? 1.146 -35.656 -16.844 1 95.25 184 PRO B CA 1
ATOM 3604 C C . PRO B 1 184 ? 0.246 -35.562 -15.609 1 95.25 184 PRO B C 1
ATOM 3606 O O . PRO B 1 184 ? -0.547 -34.625 -15.484 1 95.25 184 PRO B O 1
ATOM 3609 N N . LYS B 1 185 ? 0.382 -36.531 -14.68 1 95.12 185 LYS B N 1
ATOM 3610 C CA . LYS B 1 185 ? -0.402 -36.5 -13.453 1 95.12 185 LYS B CA 1
ATOM 3611 C C . LYS B 1 185 ? -0.048 -35.281 -12.602 1 95.12 185 LYS B C 1
ATOM 3613 O O . LYS B 1 185 ? -0.929 -34.656 -12.016 1 95.12 185 LYS B O 1
ATOM 3618 N N . LEU B 1 186 ? 1.222 -35.031 -12.547 1 95.19 186 LEU B N 1
ATOM 3619 C CA . LEU B 1 186 ? 1.693 -33.844 -11.805 1 95.19 186 LEU B CA 1
ATOM 3620 C C . LEU B 1 186 ? 1.161 -32.562 -12.422 1 95.19 186 LEU B C 1
ATOM 3622 O O . LEU B 1 186 ? 0.678 -31.688 -11.711 1 95.19 186 LEU B O 1
ATOM 3626 N N . ILE B 1 187 ? 1.19 -32.469 -13.703 1 94.94 187 ILE B N 1
ATOM 3627 C CA . ILE B 1 187 ? 0.714 -31.281 -14.422 1 94.94 187 ILE B CA 1
ATOM 3628 C C . ILE B 1 187 ? -0.78 -31.094 -14.172 1 94.94 187 ILE B C 1
ATOM 3630 O O . ILE B 1 187 ? -1.233 -29.984 -13.883 1 94.94 187 ILE B O 1
ATOM 3634 N N . GLU B 1 188 ? -1.521 -32.156 -14.195 1 93.38 188 GLU B N 1
ATOM 3635 C CA . GLU B 1 188 ? -2.963 -32.094 -13.977 1 93.38 188 GLU B CA 1
ATOM 3636 C C . GLU B 1 188 ? -3.285 -31.75 -12.523 1 93.38 188 GLU B C 1
ATOM 3638 O O . GLU B 1 188 ? -4.258 -31.047 -12.242 1 93.38 188 GLU B O 1
ATOM 3643 N N . GLY B 1 189 ? -2.477 -32.312 -11.625 1 93.5 189 GLY B N 1
ATOM 3644 C CA . GLY B 1 189 ? -2.67 -32.062 -10.203 1 93.5 189 GLY B CA 1
ATOM 3645 C C . GLY B 1 189 ? -2.475 -30.609 -9.805 1 93.5 189 GLY B C 1
ATOM 3646 O O . GLY B 1 189 ? -2.926 -30.188 -8.742 1 93.5 189 GLY B O 1
ATOM 3647 N N . ARG B 1 190 ? -1.855 -29.812 -10.727 1 94.88 190 ARG B N 1
ATOM 3648 C CA . ARG B 1 190 ? -1.583 -28.422 -10.422 1 94.88 190 ARG B CA 1
ATOM 3649 C C . ARG B 1 190 ? -2.877 -27.641 -10.188 1 94.88 190 ARG B C 1
ATOM 3651 O O . ARG B 1 190 ? -2.91 -26.703 -9.383 1 94.88 190 ARG B O 1
ATOM 3658 N N . ILE B 1 191 ? -3.932 -28.047 -10.852 1 94.19 191 ILE B N 1
ATOM 3659 C CA . ILE B 1 191 ? -5.211 -27.344 -10.766 1 94.19 191 ILE B CA 1
ATOM 3660 C C . ILE B 1 191 ? -5.809 -27.531 -9.375 1 94.19 191 ILE B C 1
ATOM 3662 O O . ILE B 1 191 ? -6.188 -26.547 -8.719 1 94.19 191 ILE B O 1
ATOM 3666 N N . ASP B 1 192 ? -5.805 -28.781 -8.984 1 93.12 192 ASP B N 1
ATOM 3667 C CA . ASP B 1 192 ? -6.355 -29.094 -7.672 1 93.12 192 ASP B CA 1
ATOM 3668 C C . ASP B 1 192 ? -5.539 -28.438 -6.562 1 93.12 192 ASP B C 1
ATOM 3670 O O . ASP B 1 192 ? -6.074 -28.109 -5.504 1 93.12 192 ASP B O 1
ATOM 3674 N N . TYR B 1 193 ? -4.312 -28.203 -6.844 1 95.25 193 TYR B N 1
ATOM 3675 C CA . TYR B 1 193 ? -3.422 -27.594 -5.863 1 95.25 193 TYR B CA 1
ATOM 3676 C C . TYR B 1 193 ? -3.586 -26.078 -5.844 1 95.25 193 TYR B C 1
ATOM 3678 O O . TYR B 1 193 ? -3.68 -25.469 -4.777 1 95.25 193 TYR B O 1
ATOM 3686 N N . LEU B 1 194 ? -3.697 -25.469 -6.988 1 95.56 194 LEU B N 1
ATOM 3687 C CA . LEU B 1 194 ? -3.73 -24.016 -7.121 1 95.56 194 LEU B CA 1
ATOM 3688 C C . LEU B 1 194 ? -5.102 -23.469 -6.742 1 95.56 194 LEU B C 1
ATOM 3690 O O . LEU B 1 194 ? -5.203 -22.391 -6.148 1 95.56 194 LEU B O 1
ATOM 3694 N N . GLN B 1 195 ? -6.168 -24.188 -7.059 1 93.12 195 GLN B N 1
ATOM 3695 C CA . GLN B 1 195 ? -7.531 -23.672 -6.953 1 93.12 195 GLN B CA 1
ATOM 3696 C C . GLN B 1 195 ? -7.859 -23.281 -5.52 1 93.12 195 GLN B C 1
ATOM 3698 O O . GLN B 1 195 ? -8.305 -22.156 -5.266 1 93.12 195 GLN B O 1
ATOM 3703 N N . PRO B 1 196 ? -7.617 -24.141 -4.562 1 93.62 196 PRO B N 1
ATOM 3704 C CA . PRO B 1 196 ? -7.926 -23.719 -3.195 1 93.62 196 PRO B CA 1
ATOM 3705 C C . PRO B 1 196 ? -7.043 -22.562 -2.723 1 93.62 196 PRO B C 1
ATOM 3707 O O . PRO B 1 196 ? -7.484 -21.719 -1.928 1 93.62 196 PRO B O 1
ATOM 3710 N N . SER B 1 197 ? -5.785 -22.547 -3.162 1 95.75 197 SER B N 1
ATOM 3711 C CA . SER B 1 197 ? -4.898 -21.438 -2.832 1 95.75 197 SER B CA 1
ATOM 3712 C C . SER B 1 197 ? -5.434 -20.109 -3.377 1 95.75 197 SER B C 1
ATOM 3714 O O . SER B 1 197 ? -5.461 -19.109 -2.666 1 95.75 197 SER B O 1
ATOM 3716 N N . PHE B 1 198 ? -5.855 -20.156 -4.555 1 96.12 198 PHE B N 1
ATOM 3717 C CA . PHE B 1 198 ? -6.445 -18.984 -5.207 1 96.12 198 PHE B CA 1
ATOM 3718 C C . PHE B 1 198 ? -7.723 -18.562 -4.496 1 96.12 198 PHE B C 1
ATOM 3720 O O . PHE B 1 198 ? -7.906 -17.375 -4.195 1 96.12 198 PHE B O 1
ATOM 3727 N N . GLU B 1 199 ? -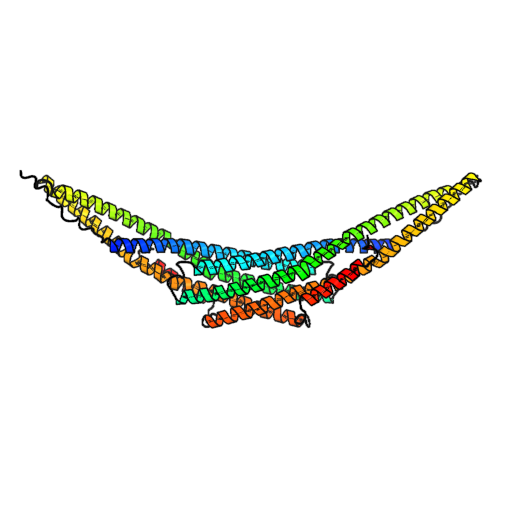8.562 -19.453 -4.254 1 94.06 199 GLU B N 1
ATOM 3728 C CA . GLU B 1 199 ? -9.828 -19.172 -3.584 1 94.06 199 GLU B CA 1
ATOM 3729 C C . GLU B 1 199 ? -9.594 -18.547 -2.209 1 94.06 199 GLU B C 1
ATOM 3731 O O . GLU B 1 199 ? -10.297 -17.609 -1.815 1 94.06 199 GLU B O 1
ATOM 3736 N N . ALA B 1 200 ? -8.641 -19.109 -1.479 1 95.12 200 ALA B N 1
ATOM 3737 C CA . ALA B 1 200 ? -8.312 -18.594 -0.154 1 95.12 200 ALA B CA 1
ATOM 3738 C C . ALA B 1 200 ? -7.84 -17.141 -0.234 1 95.12 200 ALA B C 1
ATOM 3740 O O . ALA B 1 200 ? -8.195 -16.312 0.612 1 95.12 200 ALA B O 1
ATOM 3741 N N . LEU B 1 201 ? -7.016 -16.859 -1.24 1 96.44 201 LEU B N 1
ATOM 3742 C CA . LEU B 1 201 ? -6.535 -15.5 -1.448 1 96.44 201 LEU B CA 1
ATOM 3743 C C . LEU B 1 201 ? -7.695 -14.539 -1.681 1 96.44 201 LEU B C 1
ATOM 3745 O O . LEU B 1 201 ? -7.801 -13.508 -1.012 1 96.44 201 LEU B O 1
ATOM 3749 N N . VAL B 1 202 ? -8.57 -14.906 -2.537 1 96 202 VAL B N 1
ATOM 3750 C CA . VAL B 1 202 ? -9.719 -14.062 -2.869 1 96 202 VAL B CA 1
ATOM 3751 C C . VAL B 1 202 ? -10.625 -13.93 -1.652 1 96 202 VAL B C 1
ATOM 3753 O O . VAL B 1 202 ? -11.109 -12.836 -1.349 1 96 202 VAL B O 1
ATOM 3756 N N . ASN B 1 203 ? -10.812 -15.047 -0.987 1 95 203 ASN B N 1
ATOM 3757 C CA . ASN B 1 203 ? -11.656 -15.016 0.206 1 95 203 ASN B CA 1
ATOM 3758 C C . ASN B 1 203 ? -11.102 -14.062 1.257 1 95 203 ASN B C 1
ATOM 3760 O O . ASN B 1 203 ? -11.867 -13.367 1.934 1 95 203 ASN B O 1
ATOM 3764 N N . SER B 1 204 ? -9.828 -14.062 1.438 1 96.31 204 SER B N 1
ATOM 3765 C CA . SER B 1 204 ? -9.211 -13.141 2.389 1 96.31 204 SER B CA 1
ATOM 3766 C C . SER B 1 204 ? -9.461 -11.688 1.993 1 96.31 204 SER B C 1
ATOM 3768 O O . SER B 1 204 ? -9.68 -10.828 2.854 1 96.31 204 SER B O 1
ATOM 3770 N N . GLN B 1 205 ? -9.438 -11.391 0.7 1 97.06 205 GLN B N 1
ATOM 3771 C CA . GLN B 1 205 ? -9.734 -10.047 0.206 1 97.06 205 GLN B CA 1
ATOM 3772 C C . GLN B 1 205 ? -11.203 -9.688 0.436 1 97.06 205 GLN B C 1
ATOM 3774 O O . GLN B 1 205 ? -11.516 -8.57 0.84 1 97.06 205 GLN B O 1
ATOM 3779 N N . VAL B 1 206 ? -12.078 -10.656 0.178 1 95.75 206 VAL B N 1
ATOM 3780 C CA . VAL B 1 206 ? -13.5 -10.438 0.399 1 95.75 206 VAL B CA 1
ATOM 3781 C C . VAL B 1 206 ? -13.758 -10.117 1.871 1 95.75 206 VAL B C 1
ATOM 3783 O O . VAL B 1 206 ? -14.461 -9.164 2.191 1 95.75 206 VAL B O 1
ATOM 3786 N N . THR B 1 207 ? -13.148 -10.891 2.73 1 96 207 THR B N 1
ATOM 3787 C CA . THR B 1 207 ? -13.312 -10.695 4.168 1 96 207 THR B CA 1
ATOM 3788 C C . THR B 1 207 ? -12.789 -9.328 4.59 1 96 207 THR B C 1
ATOM 3790 O O . THR B 1 207 ? -13.461 -8.594 5.32 1 96 207 THR B O 1
ATOM 3793 N N . TYR B 1 208 ? -11.617 -8.992 4.121 1 98.12 208 TYR B N 1
ATOM 3794 C CA . TYR B 1 208 ? -11.016 -7.707 4.445 1 98.12 208 TYR B CA 1
ATOM 3795 C C . TYR B 1 208 ? -11.914 -6.559 4.012 1 98.12 208 TYR B C 1
ATOM 3797 O O . TYR B 1 208 ? -12.172 -5.637 4.789 1 98.12 208 TYR B O 1
ATOM 3805 N N . ASN B 1 209 ? -12.383 -6.59 2.818 1 98 209 ASN B N 1
ATOM 3806 C CA . ASN B 1 209 ? -13.164 -5.473 2.283 1 98 209 ASN B CA 1
ATOM 3807 C C . ASN B 1 209 ? -14.531 -5.379 2.939 1 98 209 ASN B C 1
ATOM 3809 O O . ASN B 1 209 ? -15.102 -4.293 3.055 1 98 209 ASN B O 1
ATOM 3813 N N . THR B 1 210 ? -15.039 -6.512 3.359 1 97.25 210 THR B N 1
ATOM 3814 C CA . THR B 1 210 ? -16.281 -6.496 4.129 1 97.25 210 THR B CA 1
ATOM 3815 C C . THR B 1 210 ? -16.078 -5.777 5.461 1 97.25 210 THR B C 1
ATOM 3817 O O . THR B 1 210 ? -16.859 -4.902 5.82 1 97.25 210 THR B O 1
ATOM 3820 N N . GLU B 1 211 ? -15.016 -6.141 6.168 1 98.38 211 GLU B N 1
ATOM 3821 C CA . GLU B 1 211 ? -14.727 -5.516 7.453 1 98.38 211 GLU B CA 1
ATOM 3822 C C . GLU B 1 211 ? -14.391 -4.035 7.285 1 98.38 211 GLU B C 1
ATOM 3824 O O . GLU B 1 211 ? -14.828 -3.203 8.086 1 98.38 211 GLU B O 1
ATOM 3829 N N . ALA B 1 212 ? -13.594 -3.725 6.254 1 98.5 212 ALA B N 1
ATOM 3830 C CA . ALA B 1 212 ? -13.234 -2.334 5.988 1 98.5 212 ALA B CA 1
ATOM 3831 C C . ALA B 1 212 ? -14.477 -1.49 5.723 1 98.5 212 ALA B C 1
ATOM 3833 O O . ALA B 1 212 ? -14.594 -0.366 6.219 1 98.5 212 ALA B O 1
ATOM 3834 N N . PHE B 1 213 ? -15.406 -2.066 5.031 1 98.38 213 PHE B N 1
ATOM 3835 C CA . PHE B 1 213 ? -16.656 -1.37 4.734 1 98.38 213 PHE B CA 1
ATOM 3836 C C . PHE B 1 213 ? -17.438 -1.091 6.012 1 98.38 213 PHE B C 1
ATOM 3838 O O . PHE B 1 213 ? -17.938 0.017 6.211 1 98.38 213 PHE B O 1
ATOM 3845 N N . LYS B 1 214 ? -17.531 -2.043 6.84 1 98.44 214 LYS B N 1
ATOM 3846 C CA . LYS B 1 214 ? -18.234 -1.864 8.102 1 98.44 214 LYS B CA 1
ATOM 3847 C C . LYS B 1 214 ? -17.594 -0.763 8.945 1 98.44 214 LYS B C 1
ATOM 3849 O O . LYS B 1 214 ? -18.281 0.104 9.477 1 98.44 214 LYS B O 1
ATOM 3854 N N . ILE B 1 215 ? -16.312 -0.771 9.031 1 98.5 215 ILE B N 1
ATOM 3855 C CA . ILE B 1 215 ? -15.547 0.17 9.852 1 98.5 215 ILE B CA 1
ATOM 3856 C C . ILE B 1 215 ? -15.742 1.589 9.32 1 98.5 215 ILE B C 1
ATOM 3858 O O . ILE B 1 215 ? -16.062 2.504 10.086 1 98.5 215 ILE B O 1
ATOM 3862 N N . TYR B 1 216 ? -15.641 1.807 8.039 1 96.56 216 TYR B N 1
ATOM 3863 C CA . TYR B 1 216 ? -15.711 3.145 7.461 1 96.56 216 TYR B CA 1
ATOM 3864 C C . TYR B 1 216 ? -17.156 3.623 7.383 1 96.56 216 TYR B C 1
ATOM 3866 O O . TYR B 1 216 ? -17.422 4.828 7.41 1 96.56 216 TYR B O 1
ATOM 3874 N N . SER B 1 217 ? -18.062 2.619 7.262 1 95.62 217 SER B N 1
ATOM 3875 C CA . SER B 1 217 ? -19.469 2.998 7.355 1 95.62 217 SER B CA 1
ATOM 3876 C C . SER B 1 217 ? -19.812 3.555 8.734 1 95.62 217 SER B C 1
ATOM 3878 O O . SER B 1 217 ? -20.484 4.574 8.852 1 95.62 217 SER B O 1
ATOM 3880 N N . GLU B 1 218 ? -19.328 2.85 9.727 1 95.88 218 GLU B N 1
ATOM 3881 C CA . GLU B 1 218 ? -19.484 3.332 11.094 1 95.88 218 GLU B CA 1
ATOM 3882 C C . GLU B 1 218 ? -18.859 4.715 11.273 1 95.88 218 GLU B C 1
ATOM 3884 O O . GLU B 1 218 ? -19.469 5.602 11.875 1 95.88 218 GLU B O 1
ATOM 3889 N N . LEU B 1 219 ? -17.688 4.906 10.742 1 95.88 219 LEU B N 1
ATOM 3890 C CA . LEU B 1 219 ? -16.984 6.188 10.836 1 95.88 219 LEU B CA 1
ATOM 3891 C C . LEU B 1 219 ? -17.781 7.285 10.125 1 95.88 219 LEU B C 1
ATOM 3893 O O . LEU B 1 219 ? -17.891 8.398 10.641 1 95.88 219 LEU B O 1
ATOM 3897 N N . SER B 1 220 ? -18.281 7.008 8.992 1 93.75 220 SER B N 1
ATOM 3898 C CA . SER B 1 220 ? -19.078 7.961 8.219 1 93.75 220 SER B CA 1
ATOM 3899 C C . SER B 1 220 ? -20.297 8.422 9.008 1 93.75 220 SER B C 1
ATOM 3901 O O . SER B 1 220 ? -20.641 9.609 8.984 1 93.75 220 SER B O 1
ATOM 3903 N N . LEU B 1 221 ? -20.969 7.527 9.672 1 91.38 221 LEU B N 1
ATOM 3904 C CA . LEU B 1 221 ? -22.125 7.852 10.492 1 91.38 221 LEU B CA 1
ATOM 3905 C C . LEU B 1 221 ? -21.75 8.766 11.648 1 91.38 221 LEU B C 1
ATOM 3907 O O . LEU B 1 221 ? -22.484 9.695 11.984 1 91.38 221 LEU B O 1
ATOM 3911 N N . GLN B 1 222 ? -20.594 8.531 12.219 1 88.06 222 GLN B N 1
ATOM 3912 C CA . GLN B 1 222 ? -20.109 9.32 13.344 1 88.06 222 GLN B CA 1
ATOM 3913 C C . GLN B 1 222 ? -19.781 10.742 12.914 1 88.06 222 GLN B C 1
ATOM 3915 O O . GLN B 1 222 ? -19.906 11.688 13.703 1 88.06 222 GLN B O 1
ATOM 3920 N N . MET B 1 223 ? -19.328 10.938 11.688 1 87 223 MET B N 1
ATOM 3921 C CA . MET B 1 223 ? -18.906 12.242 11.203 1 87 223 MET B CA 1
ATOM 3922 C C . MET B 1 223 ? -20.047 12.945 10.477 1 87 223 MET B C 1
ATOM 3924 O O . MET B 1 223 ? -19.828 13.93 9.773 1 87 223 MET B O 1
ATOM 3928 N N . ASN B 1 224 ? -21.359 12.742 10.883 1 71.69 224 ASN B N 1
ATOM 3929 C CA . ASN B 1 224 ? -22.594 13.336 10.391 1 71.69 224 ASN B CA 1
ATOM 3930 C C . ASN B 1 224 ? -22.672 13.281 8.867 1 71.69 224 ASN B C 1
ATOM 3932 O O . ASN B 1 224 ? -22.953 14.289 8.219 1 71.69 224 ASN B O 1
ATOM 3936 N N . ASP B 1 225 ? -22.516 12.344 8.258 1 62.03 225 ASP B N 1
ATOM 3937 C CA . ASP B 1 225 ? -22.766 11.828 6.91 1 62.03 225 ASP B CA 1
ATOM 3938 C C . ASP B 1 225 ? -21.922 12.562 5.875 1 62.03 225 ASP B C 1
ATOM 3940 O O . ASP B 1 225 ? -22.453 13.344 5.074 1 62.03 225 ASP B O 1
ATOM 3944 N N . LEU B 1 226 ? -20.625 12.492 5.945 1 62.84 226 LEU B N 1
ATOM 3945 C CA . LEU B 1 226 ? -19.625 12.992 5.02 1 62.84 226 LEU B CA 1
ATOM 3946 C C . LEU B 1 226 ? -20.047 12.773 3.574 1 62.84 226 LEU B C 1
ATOM 3948 O O . LEU B 1 226 ? -19.672 13.531 2.682 1 62.84 226 LEU B O 1
ATOM 3952 N N . GLN B 1 227 ? -21.031 11.938 3.336 1 62.34 227 GLN B N 1
ATOM 3953 C CA . GLN B 1 227 ? -21.25 11.352 2.016 1 62.34 227 GLN B CA 1
ATOM 3954 C C . GLN B 1 227 ? -21.953 12.336 1.085 1 62.34 227 GLN B C 1
ATOM 3956 O O . GLN B 1 227 ? -21.859 12.211 -0.139 1 62.34 227 GLN B O 1
ATOM 3961 N N . GLU B 1 228 ? -22.125 13.484 1.68 1 66 228 GLU B N 1
ATOM 3962 C CA . GLU B 1 228 ? -22.922 14.266 0.748 1 66 228 GLU B CA 1
ATOM 3963 C C . GLU B 1 228 ? -22.141 15.445 0.185 1 66 228 GLU B C 1
ATOM 3965 O O . GLU B 1 228 ? -22.609 16.141 -0.717 1 66 228 GLU B O 1
ATOM 3970 N N . ILE B 1 229 ? -20.828 15.438 0.457 1 82.62 229 ILE B N 1
ATOM 3971 C CA . ILE B 1 229 ? -20.062 16.594 0 1 82.62 229 ILE B CA 1
ATOM 3972 C C . ILE B 1 229 ? -19.047 16.172 -1.062 1 82.62 229 ILE B C 1
ATOM 3974 O O . ILE B 1 229 ? -18.266 15.242 -0.844 1 82.62 229 ILE B O 1
ATOM 3978 N N . SER B 1 230 ? -19.141 16.797 -2.258 1 87.62 230 SER B N 1
ATOM 3979 C CA . SER B 1 230 ? -18.266 16.438 -3.361 1 87.62 230 SER B CA 1
ATOM 3980 C C . SER B 1 230 ? -16.859 17 -3.143 1 87.62 230 SER B C 1
ATOM 3982 O O . SER B 1 230 ? -16.672 17.906 -2.33 1 87.62 230 SER B O 1
ATOM 3984 N N . ASN B 1 231 ? -15.891 16.5 -3.852 1 88.62 231 ASN B N 1
ATOM 3985 C CA . ASN B 1 231 ? -14.523 17.016 -3.803 1 88.62 231 ASN B CA 1
ATOM 3986 C C . ASN B 1 231 ? -14.469 18.484 -4.223 1 88.62 231 ASN B C 1
ATOM 3988 O O . ASN B 1 231 ? -13.664 19.25 -3.688 1 88.62 231 ASN B O 1
ATOM 3992 N N . GLU B 1 232 ? -15.281 18.766 -5.164 1 91.38 232 GLU B N 1
ATOM 3993 C CA . GLU B 1 232 ? -15.32 20.141 -5.641 1 91.38 232 GLU B CA 1
ATOM 3994 C C . GLU B 1 232 ? -15.789 21.094 -4.543 1 91.38 232 GLU B C 1
ATOM 3996 O O . GLU B 1 232 ? -15.25 22.188 -4.391 1 91.38 232 GLU B O 1
ATOM 4001 N N . GLU B 1 233 ? -16.766 20.578 -3.834 1 91.69 233 GLU B N 1
ATOM 4002 C CA . GLU B 1 233 ? -17.266 21.391 -2.73 1 91.69 233 GLU B CA 1
ATOM 4003 C C . GLU B 1 233 ? -16.219 21.531 -1.631 1 91.69 233 GLU B C 1
ATOM 4005 O O . GLU B 1 233 ? -16.031 22.625 -1.086 1 91.69 233 GLU B O 1
ATOM 4010 N N . TYR B 1 234 ? -15.562 20.469 -1.267 1 92.25 234 TYR B N 1
ATOM 4011 C CA . TYR B 1 234 ? -14.484 20.531 -0.289 1 92.25 234 TYR B CA 1
ATOM 4012 C C . TYR B 1 234 ? -13.383 21.484 -0.757 1 92.25 234 TYR B C 1
ATOM 4014 O O . TYR B 1 234 ? -12.906 22.328 0.015 1 92.25 234 TYR B O 1
ATOM 4022 N N . SER B 1 235 ? -13.039 21.406 -2.033 1 93.56 235 SER B N 1
ATOM 4023 C CA . SER B 1 235 ? -11.992 22.25 -2.586 1 93.56 235 SER B CA 1
ATOM 4024 C C . SER B 1 235 ? -12.375 23.734 -2.508 1 93.56 235 SER B C 1
ATOM 4026 O O . SER B 1 235 ? -11.531 24.578 -2.217 1 93.56 235 SER B O 1
ATOM 4028 N N . ALA B 1 236 ? -13.625 23.969 -2.748 1 94.81 236 ALA B N 1
ATOM 4029 C CA . ALA B 1 236 ? -14.102 25.344 -2.684 1 94.81 236 ALA B CA 1
ATOM 4030 C C . ALA B 1 236 ? -14.023 25.891 -1.259 1 94.81 236 ALA B C 1
ATOM 4032 O O . ALA B 1 236 ? -13.602 27.031 -1.045 1 94.81 236 ALA B O 1
ATOM 4033 N N . ARG B 1 237 ? -14.438 25.062 -0.33 1 93.5 237 ARG B N 1
ATOM 4034 C CA . ARG B 1 237 ? -14.367 25.453 1.074 1 93.5 237 ARG B CA 1
ATOM 4035 C C . ARG B 1 237 ? -12.922 25.672 1.511 1 93.5 237 ARG B C 1
ATOM 4037 O O . ARG B 1 237 ? -12.625 26.656 2.189 1 93.5 237 ARG B O 1
ATOM 4044 N N . ILE B 1 238 ? -12.055 24.828 1.12 1 95.31 238 ILE B N 1
ATOM 4045 C CA . ILE B 1 238 ? -10.641 24.906 1.462 1 95.31 238 ILE B CA 1
ATOM 4046 C C . ILE B 1 238 ? -10.039 26.188 0.868 1 95.31 238 ILE B C 1
ATOM 4048 O O . ILE B 1 238 ? -9.344 26.938 1.558 1 95.31 238 ILE B O 1
ATOM 4052 N N . GLN B 1 239 ? -10.367 26.422 -0.407 1 94.81 239 GLN B N 1
ATOM 4053 C CA . GLN B 1 239 ? -9.836 27.609 -1.067 1 94.81 239 GLN B CA 1
ATOM 4054 C C . GLN B 1 239 ? -10.352 28.875 -0.398 1 94.81 239 GLN B C 1
ATOM 4056 O O . GLN B 1 239 ? -9.586 29.828 -0.202 1 94.81 239 GLN B O 1
ATOM 4061 N N . LYS B 1 240 ? -11.57 28.922 -0.047 1 96 240 LYS B N 1
ATOM 4062 C CA . LYS B 1 240 ? -12.141 30.078 0.635 1 96 240 LYS B CA 1
ATOM 4063 C C . LYS B 1 240 ? -11.422 30.359 1.95 1 96 240 LYS B C 1
ATOM 4065 O O . LYS B 1 240 ? -11.055 31.5 2.238 1 96 240 LYS B O 1
ATOM 4070 N N . ASN B 1 241 ? -11.234 29.328 2.738 1 94.5 241 ASN B N 1
ATOM 4071 C CA . ASN B 1 241 ? -10.562 29.484 4.027 1 94.5 241 ASN B CA 1
ATOM 4072 C C . ASN B 1 241 ? -9.117 29.922 3.855 1 94.5 241 ASN B C 1
ATOM 4074 O O . ASN B 1 241 ? -8.609 30.719 4.652 1 94.5 241 ASN B O 1
ATOM 4078 N N . LEU B 1 242 ? -8.508 29.438 2.783 1 93.81 242 LEU B N 1
ATOM 4079 C CA . LEU B 1 242 ? -7.141 29.859 2.486 1 93.81 242 LEU B CA 1
ATOM 4080 C C . LEU B 1 242 ? -7.102 31.359 2.146 1 93.81 242 LEU B C 1
ATOM 4082 O O . LEU B 1 242 ? -6.238 32.094 2.637 1 93.81 242 LEU B O 1
ATOM 4086 N N . ASP B 1 243 ? -8.016 31.75 1.355 1 93.44 243 ASP B N 1
ATOM 4087 C CA . ASP B 1 243 ? -8.086 33.156 0.965 1 93.44 243 ASP B CA 1
ATOM 4088 C C . ASP B 1 243 ? -8.32 34.062 2.18 1 93.44 243 ASP B C 1
ATOM 4090 O O . ASP B 1 243 ? -7.738 35.125 2.277 1 93.44 243 ASP B O 1
ATOM 4094 N N . ASP B 1 244 ? -9.109 33.594 3.086 1 92.69 244 ASP B N 1
ATOM 4095 C CA . ASP B 1 244 ? -9.352 34.344 4.32 1 92.69 244 ASP B CA 1
ATOM 4096 C C . ASP B 1 244 ? -8.062 34.5 5.129 1 92.69 244 ASP B C 1
ATOM 4098 O O . ASP B 1 244 ? -7.785 35.562 5.668 1 92.69 244 ASP B O 1
ATOM 4102 N N . MET B 1 245 ? -7.301 33.469 5.164 1 91.44 245 MET B N 1
ATOM 4103 C CA . MET B 1 245 ? -6.051 33.5 5.914 1 91.44 245 MET B CA 1
ATOM 4104 C C . MET B 1 245 ? -5.023 34.406 5.23 1 91.44 245 MET B C 1
ATOM 4106 O O . MET B 1 245 ? -4.316 35.156 5.895 1 91.44 245 MET B O 1
ATOM 4110 N N . LYS B 1 246 ? -5.027 34.375 3.914 1 90.44 246 LYS B N 1
ATOM 4111 C CA . LYS B 1 246 ? -4.066 35.156 3.146 1 90.44 246 LYS B CA 1
ATOM 4112 C C . LYS B 1 246 ? -4.434 36.625 3.156 1 90.44 246 LYS B C 1
ATOM 4114 O O . LYS B 1 246 ? -3.604 37.5 2.834 1 90.44 246 LYS B O 1
ATOM 4119 N N . SER B 1 247 ? -5.656 36.938 3.502 1 90.62 247 SER B N 1
ATOM 4120 C CA . SER B 1 247 ? -6.105 38.344 3.52 1 90.62 247 SER B CA 1
ATOM 4121 C C . SER B 1 247 ? -5.609 39.062 4.766 1 90.62 247 SER B C 1
ATOM 4123 O O . SER B 1 247 ? -5.738 40.281 4.871 1 90.62 247 SER B O 1
ATOM 4125 N N . LEU B 1 248 ? -5.047 38.219 5.617 1 88.81 248 LEU B N 1
ATOM 4126 C CA . LEU B 1 248 ? -4.5 38.844 6.82 1 88.81 248 LEU B CA 1
ATOM 4127 C C . LEU B 1 248 ? -3.299 39.719 6.488 1 88.81 248 LEU B C 1
ATOM 4129 O O . LEU B 1 248 ? -2.52 39.406 5.59 1 88.81 248 LEU B O 1
ATOM 4133 N N . SER B 1 249 ? -3.174 40.812 7.207 1 83.31 249 SER B N 1
ATOM 4134 C CA . SER B 1 249 ? -2.166 41.844 6.914 1 83.31 249 SER B CA 1
ATOM 4135 C C . SER B 1 249 ? -0.759 41.25 6.977 1 83.31 249 SER B C 1
ATOM 4137 O O . SER B 1 249 ? 0.127 41.688 6.23 1 83.31 249 SER B O 1
ATOM 4139 N N . ILE B 1 250 ? -0.547 40.375 7.801 1 85.88 250 ILE B N 1
ATOM 4140 C CA . ILE B 1 250 ? 0.792 39.844 8.062 1 85.88 250 ILE B CA 1
ATOM 4141 C C . ILE B 1 250 ? 1.183 38.844 6.969 1 85.88 250 ILE B C 1
ATOM 4143 O O . ILE B 1 250 ? 2.326 38.406 6.922 1 85.88 250 ILE B O 1
ATOM 4147 N N . THR B 1 251 ? 0.212 38.625 6.184 1 78.81 251 THR B N 1
ATOM 4148 C CA . THR B 1 251 ? 0.5 37.625 5.145 1 78.81 251 THR B CA 1
ATOM 4149 C C . THR B 1 251 ? 0.721 38.312 3.799 1 78.81 251 THR B C 1
ATOM 4151 O O . THR B 1 251 ? 0.981 37.625 2.795 1 78.81 251 THR B O 1
ATOM 4154 N N . VAL B 1 252 ? 0.402 39.594 3.668 1 68.19 252 VAL B N 1
ATOM 4155 C CA . VAL B 1 252 ? 0.493 40.312 2.408 1 68.19 252 VAL B CA 1
ATOM 4156 C C . VAL B 1 252 ? 1.929 40.781 2.189 1 68.19 252 VAL B C 1
ATOM 4158 O O . VAL B 1 252 ? 2.615 41.188 3.141 1 68.19 252 VAL B O 1
ATOM 4161 N N . ASP B 1 253 ? 2.562 40.469 1.01 1 59.44 253 ASP B N 1
ATOM 4162 C CA . ASP B 1 253 ? 3.842 41.062 0.63 1 59.44 253 ASP B CA 1
ATOM 4163 C C . ASP B 1 253 ? 3.717 42.562 0.472 1 59.44 253 ASP B C 1
ATOM 4165 O O . ASP B 1 253 ? 2.684 43.062 0.019 1 59.44 253 ASP B O 1
#

Sequence (506 aa):
MSWNPFSRAAPRKSVISRTQEREFEKDVKKIEELDESSRKLYKDVKRWIEANNAVAKSERKISQDLLNSVLCQQDEELRALVEDWDKSVARIETHTHEMNNSAQKTFVDPMKKFSSIFPNVQLAVKRREQVLQEFQKCQLKNDKYEDRERTGQNRVKQEQSKKMLNSAREEFISQNTSLTSDIPKLIEGRIDYLQPSFEALVNSQVTYNTEAFKIYSELSLQMNDLQEISNEEYSARIQKNLDDMKSLSITVDMSWNPFSRAAPRKSVISRTQEREFEKDVKKIEELDESSRKLYKDVKRWIEANNAVAKSERKISQDLLNSVLCQQDEELRALVEDWDKSVARIETHTHEMNNSAQKTFVDPMKKFSSIFPNVQLAVKRREQVLQEFQKCQLKNDKYEDRERTGQNRVKQEQSKKMLNSAREEFISQNTSLTSDIPKLIEGRIDYLQPSFEALVNSQVTYNTEAFKIYSELSLQMNDLQEISNEEYSARIQKNLDDMKSLSITVD

Solvent-accessible surface area (backbone atoms only — not comparable to full-atom values): 25987 Å² total; per-residue (Å²): 133,86,80,65,80,72,70,67,72,70,79,76,78,62,95,60,54,70,67,60,51,51,54,48,52,52,52,55,50,49,51,51,49,42,40,52,45,33,54,52,46,32,52,33,48,50,51,24,42,52,22,48,50,46,27,41,52,31,48,46,48,39,39,50,51,46,63,73,22,72,75,29,50,95,37,67,70,59,35,51,53,43,50,52,48,36,53,44,47,53,52,46,37,53,43,48,50,51,32,40,49,48,36,41,63,38,34,33,50,50,31,52,56,58,46,63,47,49,61,42,42,50,51,49,52,52,49,38,53,50,35,46,50,50,24,51,51,30,47,53,53,31,53,57,42,68,73,45,72,90,42,77,70,45,46,54,52,33,54,52,31,47,54,50,26,52,52,29,45,54,51,29,52,51,44,48,52,49,48,72,56,38,50,61,51,47,62,60,46,45,45,67,35,44,49,48,23,50,48,48,43,51,37,35,51,36,52,38,30,48,52,44,26,52,48,35,49,54,49,45,62,72,60,70,65,49,84,79,60,51,70,67,54,38,44,50,52,36,49,50,41,48,51,58,53,50,66,32,73,56,48,54,132,132,87,80,66,80,73,69,67,71,70,78,76,77,63,97,62,54,71,68,58,50,51,52,49,51,52,51,52,50,50,51,52,48,41,41,51,46,34,54,52,46,31,53,34,50,50,51,24,42,53,22,48,50,46,29,42,52,30,48,46,46,39,38,53,51,46,61,72,22,72,76,30,49,93,37,67,69,59,34,50,52,42,50,51,48,36,53,43,47,53,51,46,38,54,43,50,51,50,32,42,49,48,36,41,63,38,34,32,50,48,31,52,56,58,44,64,46,50,62,41,40,51,50,50,53,51,49,38,53,52,35,45,50,49,25,52,52,30,47,53,54,32,54,56,42,69,74,46,73,90,41,77,70,46,46,54,53,34,53,50,32,48,53,51,26,52,52,30,45,52,51,29,51,52,45,49,51,50,47,69,56,40,50,60,50,47,61,58,46,44,45,69,34,46,48,46,23,51,47,47,45,52,39,34,51,37,52,38,30,49,53,46,26,53,49,37,50,53,49,34,60,74,62,72,52,50,83,75,63,49,69,67,54,37,43,50,51,36,50,52,40,47,51,58,53,49,66,32,73,54,46,54,132

Secondary structure (DSSP, 8-state):
----TT--------SS-HHHHHHHHHHHHHHHHHHHHHHHHHHHHHHHHHHHHHHHHHHHHHHHHHHTSTTTTT-HHHHHHHHHHHHHHHHHHHHHHHHHHHHIIIIIHHHHHHHTTHHHHHHHHHHHHHHHHHHHHHHHHHHHHHTS---HHHHHHHHHHHHHHHHHHHHHHHHHHHHHHHHHHHHHHHHHHHHHHHHHHHHHHHHHHHHHHHHHHHHHHHTTSGGG--HHHHHHHHHHHHHHHHTSGGG--/----TT--------SS-HHHHHHHHHHHHHHHHHHHHHHHHHHHHHHHHHHHHHHHHHHHHHHHHHHTSTTTTT-HHHHHHHHHHHHHHHHHHHHHHHHHHHHIIIIIHHHHHHHTSHHHHHHHHHHHHHHHHHHHHHHHHHHHHHTS---HHHHHHHHHHHHHHHHHHHHHHHHHHHHHHHHHHHHHHHHHHHHHHHHHHHHHHHHHHHHHHHHHHHHHHHTT-GGG--HHHHHHHHHHHHHHHHTSGGG--

InterPro domains:
  IPR004148 BAR domain [PF03114] (18-223)
  IPR004148 BAR domain [PS51021] (9-232)
  IPR004148 BAR domain [SM00721] (5-225)
  IPR027267 AH/BAR domain superfamily [G3DSA:1.20.1270.60] (19-233)
  IPR027267 AH/BAR domain superfamily [SSF103657] (15-225)
  IPR046982 Bridging integrator 3/RVS161-like [PTHR47174] (1-253)